Protein AF-A0A7I8ER58-F1 (afdb_monomer)

Mean predicted aligned error: 8.3 Å

Sequence (408 aa):
MISVERETALALHREFYQQGRSNQQAQWLLITHGIECVGKSNVLRQIREELQTEQVKMIYLDFARASLHDQFTILEQIISELTDSCKEQAIERFEEELKDGRRQMSIMASQLHNITQVINAQDQARVTDNSLSILSDKLSQEIQKGLKGLVDNLTTFFKKAVRTLREDGLVILLDNFEWLSERDSDIDYWLMNSLLPDLHEDLTRQSSNKQCLVMMTSRMKPPLDVIKQEQRHTITLLPWNRETVAGYLQQEKIHAATLHELVFAQTEGHAYSVTLFCNVIKEYGYDAQLEIRNTSQLVALFLRAAWQAFVQEQILARLHWPFDELLRYGVVTEYFTQHKWATIFPELLPGMQARDLFECFVRYPSVQFNLQQNAYTIAPLLRQIILNHLSNEESDQFKKYHEREEAY

Radius of gyration: 25.56 Å; Cα contacts (8 Å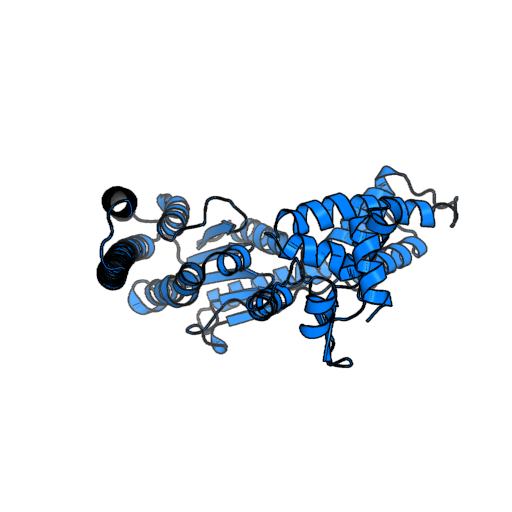, |Δi|>4): 490; chains: 1; bounding box: 60×66×68 Å

Foldseek 3Di:
DLCDLLVVLLVVVVVLVVVLVVPDALAFEEEEAEFFPLCLVVSLVVCCVVCVPALEQEAEDALVDPQPADLLSVLVSRLVSCCVFFDVVLSVVLVVLSVVLVVVLVVLVVVVVVVVVVVVVCVVPDDDVVVVVVVNVVSVVVSVVVNVVSSVVSLVSSLSRVLRGPGQEYEYEAEALVSNVLRDPVNLCCVQVPNQVVSQCSCCPNRHVGGYHYYYYYHFDGDHPNPDPSHYDYHYSYQADLVSLQVVLVVLVNNDSVVSVLQCVLCVSRPVLSVLLSVLCVVVDDDPVDPDPCSVVSSLSSLVSCCPPPVVPRPLVSDDPPLSVCLLQVLLDQWDDLVLCCQLCCVRQPDPNSVVSVVSNCRRSQKDQDPVVRTIGGNVSSSVSSCSVCVVVVDPSNVSSNVRNVVD

Solvent-accessible surface area (backbone atoms only — not comparable to full-atom values): 22252 Å² total; per-residue (Å²): 83,64,44,51,72,53,47,50,52,50,45,51,53,50,46,52,51,50,46,47,70,68,72,80,60,71,41,38,38,38,40,38,31,33,57,78,71,59,48,59,66,58,53,56,51,48,50,56,64,68,55,67,81,52,69,44,48,72,44,82,47,54,34,80,43,99,66,58,81,48,74,65,50,45,53,49,54,57,46,67,69,35,54,95,43,32,43,62,78,38,48,53,54,32,53,52,47,51,52,50,44,53,51,52,49,52,51,52,52,49,52,50,51,54,49,54,49,52,50,66,64,42,70,83,48,96,66,72,62,78,62,55,52,58,50,52,52,51,52,51,51,52,48,52,53,49,53,48,51,46,49,54,50,46,51,51,37,46,52,58,20,59,71,43,43,74,49,58,26,40,37,42,35,35,32,49,43,42,52,36,60,76,71,39,70,65,58,41,44,42,43,47,59,41,53,52,56,51,52,32,44,42,31,39,74,74,73,65,71,21,47,49,38,37,43,33,27,24,62,54,87,75,81,55,89,70,55,52,74,74,30,44,48,79,46,78,53,70,60,40,50,70,66,43,47,37,36,32,37,45,74,73,70,49,77,56,65,72,54,37,54,49,47,36,73,72,27,70,23,32,52,48,50,44,50,50,40,52,47,48,46,64,73,74,57,77,62,93,86,62,72,71,79,52,51,65,53,52,49,53,52,28,40,53,49,42,34,47,69,43,45,41,66,69,42,40,72,70,42,59,87,53,52,29,57,47,61,64,54,48,56,70,46,77,61,44,48,70,69,58,46,34,69,50,34,43,89,67,25,45,78,88,52,26,58,61,55,43,66,53,52,64,63,39,67,60,35,44,78,39,79,92,73,77,29,34,29,59,40,66,64,58,34,52,32,48,49,60,48,51,73,72,65,69,44,66,69,55,53,56,42,43,58,42,58,78,72,107

Structure (mmCIF, N/CA/C/O backbone):
data_AF-A0A7I8ER58-F1
#
_entry.id   AF-A0A7I8ER58-F1
#
loop_
_atom_site.group_PDB
_atom_site.id
_atom_site.type_symbol
_atom_site.label_atom_id
_atom_site.label_alt_id
_atom_site.label_comp_id
_atom_site.label_asym_id
_atom_site.label_entity_id
_atom_site.label_seq_id
_atom_site.pdbx_PDB_ins_code
_atom_site.Cartn_x
_atom_site.Cartn_y
_atom_site.Cartn_z
_atom_site.occupancy
_atom_site.B_iso_or_equiv
_atom_site.auth_seq_id
_atom_site.auth_comp_id
_atom_site.auth_asym_id
_atom_site.auth_atom_id
_atom_site.pdbx_PDB_model_num
ATOM 1 N N . MET A 1 1 ? -6.849 -20.094 -13.846 1.00 44.59 1 MET A N 1
ATOM 2 C CA . MET A 1 1 ? -5.376 -20.161 -13.808 1.00 44.59 1 MET A CA 1
ATOM 3 C C . MET A 1 1 ? -4.661 -18.823 -13.585 1.00 44.59 1 MET A C 1
ATOM 5 O O . MET A 1 1 ? -3.745 -18.848 -12.781 1.00 44.59 1 MET A O 1
ATOM 9 N N . ILE A 1 2 ? -5.157 -17.658 -14.057 1.00 43.53 2 ILE A N 1
ATOM 10 C CA . ILE A 1 2 ? -4.997 -16.356 -13.321 1.00 43.53 2 ILE A CA 1
ATOM 11 C C . ILE A 1 2 ? -5.317 -16.553 -11.830 1.00 43.53 2 ILE A C 1
ATOM 13 O O . ILE A 1 2 ? -4.796 -15.918 -10.918 1.00 43.53 2 ILE A O 1
ATOM 17 N N . SER A 1 3 ? -6.251 -17.472 -11.640 1.00 53.12 3 SER A N 1
ATOM 18 C CA . SER A 1 3 ? -6.712 -18.010 -10.396 1.00 53.12 3 SER A CA 1
ATOM 19 C C . SER A 1 3 ? -5.623 -18.641 -9.514 1.00 53.12 3 SER A C 1
ATOM 21 O O . SER A 1 3 ? -5.729 -18.380 -8.347 1.00 53.12 3 SER A O 1
ATOM 23 N N . VAL A 1 4 ? -4.559 -19.347 -9.937 1.00 53.78 4 VAL A N 1
ATOM 24 C CA . VAL A 1 4 ? -3.819 -20.217 -8.973 1.00 53.78 4 VAL A CA 1
ATOM 25 C C . VAL A 1 4 ? -3.153 -19.456 -7.818 1.00 53.78 4 VAL A C 1
ATOM 27 O O . VAL A 1 4 ? -3.537 -19.668 -6.677 1.00 53.78 4 VAL A O 1
ATOM 30 N N . GLU A 1 5 ? -2.220 -18.531 -8.066 1.00 61.84 5 GLU A N 1
ATOM 31 C CA . GLU A 1 5 ? -1.568 -17.772 -6.975 1.00 61.84 5 GLU A CA 1
ATOM 32 C C . GLU A 1 5 ? -2.557 -16.838 -6.246 1.00 61.84 5 GLU A C 1
ATOM 34 O O . GLU A 1 5 ? -2.448 -16.593 -5.044 1.00 61.84 5 GLU A O 1
ATOM 39 N N . ARG A 1 6 ? -3.586 -16.372 -6.962 1.00 68.69 6 ARG A N 1
ATOM 40 C CA . ARG A 1 6 ? -4.673 -15.529 -6.441 1.00 68.69 6 ARG A CA 1
ATOM 41 C C . ARG A 1 6 ? -5.631 -16.310 -5.536 1.00 68.69 6 ARG A C 1
ATOM 43 O O . ARG A 1 6 ? -6.054 -15.799 -4.511 1.00 68.69 6 ARG A O 1
ATOM 50 N N . GLU A 1 7 ? -5.941 -17.547 -5.895 1.00 73.19 7 GLU A N 1
ATOM 51 C CA . GLU A 1 7 ? -6.702 -18.549 -5.153 1.00 73.19 7 GLU A CA 1
ATOM 52 C C . GLU A 1 7 ? -5.866 -19.077 -4.002 1.00 73.19 7 GLU A C 1
ATOM 54 O O . GLU A 1 7 ? -6.443 -19.348 -2.966 1.00 73.19 7 GLU A O 1
ATOM 59 N N . THR A 1 8 ? -4.538 -19.180 -4.127 1.00 76.25 8 THR A N 1
ATOM 60 C CA . THR A 1 8 ? -3.651 -19.470 -2.995 1.00 76.25 8 THR A CA 1
ATOM 61 C C . THR A 1 8 ? -3.713 -18.336 -1.978 1.00 76.25 8 THR A C 1
ATOM 63 O O . THR A 1 8 ? -3.964 -18.605 -0.810 1.00 76.25 8 THR A O 1
ATOM 66 N N . ALA A 1 9 ? -3.586 -17.073 -2.399 1.00 78.88 9 ALA A N 1
ATOM 67 C CA . ALA A 1 9 ? -3.762 -15.933 -1.501 1.00 78.88 9 ALA A CA 1
ATOM 68 C C . ALA A 1 9 ? -5.169 -15.926 -0.870 1.00 78.88 9 ALA A C 1
A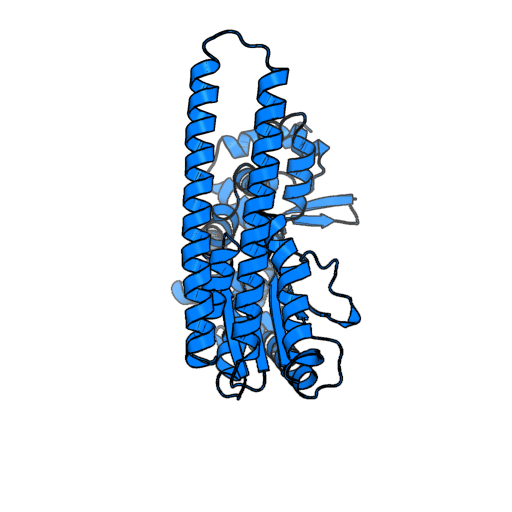TOM 70 O O . ALA A 1 9 ? -5.289 -15.918 0.351 1.00 78.88 9 ALA A O 1
ATOM 71 N N . LEU A 1 10 ? -6.236 -16.015 -1.674 1.00 82.62 10 LEU A N 1
ATOM 72 C CA . LEU A 1 10 ? -7.616 -16.092 -1.177 1.00 82.62 10 LEU A CA 1
ATOM 73 C C . LEU A 1 10 ? -7.840 -17.298 -0.252 1.00 82.62 10 LEU A C 1
ATOM 75 O O . LEU A 1 10 ? -8.518 -17.159 0.758 1.00 82.62 10 LEU A O 1
ATOM 79 N N . ALA A 1 11 ? -7.263 -18.464 -0.545 1.00 84.69 11 ALA A N 1
ATOM 80 C CA . ALA A 1 11 ? -7.357 -19.654 0.296 1.00 84.69 11 ALA A CA 1
ATOM 81 C C . ALA A 1 11 ? -6.633 -19.457 1.627 1.00 84.69 11 ALA A C 1
ATOM 83 O O . ALA A 1 11 ? -7.214 -19.793 2.648 1.00 84.69 11 ALA A O 1
ATOM 84 N N . LEU A 1 12 ? -5.444 -18.847 1.641 1.00 84.62 12 LEU A N 1
ATOM 85 C CA . LEU A 1 12 ? -4.728 -18.493 2.871 1.00 84.62 12 LEU A CA 1
ATOM 86 C C . LEU A 1 12 ? -5.493 -17.442 3.694 1.00 84.62 12 LEU A C 1
ATOM 88 O O . LEU A 1 12 ? -5.561 -17.545 4.914 1.00 84.62 12 LEU A O 1
ATOM 92 N N . HIS A 1 13 ? -6.138 -16.465 3.048 1.00 85.38 13 HIS A N 1
ATOM 93 C CA . HIS A 1 13 ? -7.026 -15.512 3.723 1.00 85.38 13 HIS A CA 1
ATOM 94 C C . HIS A 1 13 ? -8.288 -16.183 4.295 1.00 85.38 13 HIS A C 1
ATOM 96 O O . HIS A 1 13 ? -8.679 -15.881 5.423 1.00 85.38 13 HIS A O 1
ATOM 102 N N . ARG A 1 14 ? -8.915 -17.108 3.553 1.00 85.50 14 ARG A N 1
ATOM 103 C CA . ARG A 1 14 ? -10.053 -17.918 4.027 1.00 85.50 14 ARG A CA 1
ATOM 104 C C . ARG A 1 14 ? -9.635 -18.850 5.164 1.00 85.50 14 ARG A C 1
ATOM 106 O O . ARG A 1 14 ? -10.374 -18.969 6.132 1.00 85.50 14 ARG A O 1
ATOM 113 N N . GLU A 1 15 ? -8.464 -19.474 5.071 1.00 86.12 15 GLU A N 1
ATOM 114 C CA . GLU A 1 15 ? -7.884 -20.331 6.106 1.00 86.12 15 GLU A CA 1
ATOM 115 C C . GLU A 1 15 ? -7.626 -19.525 7.380 1.00 86.12 15 GLU A C 1
ATOM 117 O O . GLU A 1 15 ? -8.132 -19.897 8.433 1.00 86.12 15 GLU A O 1
ATOM 122 N N . PHE A 1 16 ? -6.944 -18.380 7.284 1.00 87.75 16 PHE A N 1
ATOM 123 C CA . PHE A 1 16 ? -6.738 -17.459 8.404 1.00 87.75 16 PHE A CA 1
ATOM 124 C C . PHE A 1 16 ? -8.068 -17.026 9.042 1.00 87.75 16 PHE A C 1
ATOM 126 O O . PHE A 1 16 ? -8.215 -17.055 10.264 1.00 87.75 16 PHE A O 1
ATOM 133 N N . TYR A 1 17 ? -9.064 -16.672 8.225 1.00 85.75 17 TYR A N 1
ATOM 134 C CA . TYR A 1 17 ? -10.393 -16.297 8.704 1.00 85.75 17 TYR A CA 1
ATOM 135 C C . TYR A 1 17 ? -11.104 -17.459 9.423 1.00 85.75 17 TYR A C 1
ATOM 137 O O . TYR A 1 17 ? -11.629 -17.277 10.519 1.00 85.75 17 TYR A O 1
ATOM 145 N N . GLN A 1 18 ? -11.065 -18.674 8.867 1.00 85.19 18 GLN A N 1
ATOM 146 C CA . GLN A 1 18 ? -11.632 -19.880 9.482 1.00 85.19 18 GLN A CA 1
ATOM 147 C C . GLN A 1 18 ? -10.897 -20.279 10.773 1.00 85.19 18 GLN A C 1
ATOM 149 O O . GLN A 1 18 ? -11.540 -20.643 11.760 1.00 85.19 18 GLN A O 1
ATOM 154 N N . GLN A 1 19 ? -9.566 -20.164 10.802 1.00 82.81 19 GLN A N 1
ATOM 155 C CA . GLN A 1 19 ? -8.737 -20.403 11.985 1.00 82.81 19 GLN A CA 1
ATOM 156 C C . GLN A 1 19 ? -9.088 -19.409 13.096 1.00 82.81 19 GLN A C 1
ATOM 158 O O . GLN A 1 19 ? -9.439 -19.840 14.199 1.00 82.81 19 GLN A O 1
ATOM 163 N N . GLY A 1 20 ? -9.123 -18.108 12.788 1.00 80.38 20 GLY A N 1
ATOM 164 C CA . GLY A 1 20 ? -9.616 -17.069 13.696 1.00 80.38 20 GLY A CA 1
ATOM 165 C C . GLY A 1 20 ? -11.040 -17.348 14.192 1.00 80.38 20 GLY A C 1
ATOM 166 O O . GLY A 1 20 ? -11.318 -17.215 15.386 1.00 80.38 20 GLY A O 1
ATOM 167 N N . ARG A 1 21 ? -11.924 -17.843 13.312 1.00 76.56 21 ARG A N 1
ATOM 168 C CA . ARG A 1 21 ? -13.311 -18.182 13.660 1.00 76.56 21 ARG A CA 1
ATOM 169 C C . ARG A 1 21 ? -13.443 -19.379 14.609 1.00 76.56 21 ARG A C 1
ATOM 171 O O . ARG A 1 21 ? -14.372 -19.413 15.414 1.00 76.56 21 ARG A O 1
ATOM 178 N N . SER A 1 22 ? -12.514 -20.335 14.554 1.00 71.81 22 SER A N 1
ATOM 179 C CA . SER A 1 22 ? -12.493 -21.533 15.415 1.00 71.81 22 SER A CA 1
ATOM 180 C C . SER A 1 22 ? -11.963 -21.307 16.844 1.00 71.81 22 SER A C 1
ATOM 182 O O . SER A 1 22 ? -12.009 -22.219 17.669 1.00 71.81 22 SER A O 1
ATOM 184 N N . ASN A 1 23 ? -11.532 -20.080 17.161 1.00 61.75 23 ASN A N 1
ATOM 185 C CA . ASN A 1 23 ? -11.306 -19.576 18.521 1.00 61.75 23 ASN A CA 1
ATOM 186 C C . ASN A 1 23 ? -10.235 -20.318 19.362 1.00 61.75 23 ASN A C 1
ATOM 188 O O . ASN A 1 23 ? -10.399 -20.490 20.571 1.00 61.75 23 ASN A O 1
ATOM 192 N N . GLN A 1 24 ? -9.129 -20.757 18.739 1.00 52.97 24 GLN A N 1
ATOM 193 C CA . GLN A 1 24 ? -7.975 -21.352 19.450 1.00 52.97 24 GLN A CA 1
ATOM 194 C C . GLN A 1 24 ? -6.577 -20.859 19.025 1.00 52.97 24 GLN A C 1
ATOM 196 O O . GLN A 1 24 ? -5.591 -21.275 19.634 1.00 52.97 24 GLN A O 1
ATOM 201 N N . GLN A 1 25 ? -6.444 -19.970 18.035 1.00 55.50 25 GLN A N 1
ATOM 202 C CA . GLN A 1 25 ? -5.138 -19.408 17.664 1.00 55.50 25 GLN A CA 1
ATOM 203 C C . GLN A 1 25 ? -4.963 -17.964 18.139 1.00 55.50 25 GLN A C 1
ATOM 205 O O . GLN A 1 25 ? -5.902 -17.176 18.159 1.00 55.50 25 GLN A O 1
ATOM 210 N N . ALA A 1 26 ? -3.725 -17.618 18.500 1.00 68.00 26 ALA A N 1
ATOM 211 C CA . ALA A 1 26 ? -3.345 -16.268 18.914 1.00 68.00 26 ALA A CA 1
ATOM 212 C C . ALA A 1 26 ? -3.273 -15.264 17.746 1.00 68.00 26 ALA A C 1
ATOM 214 O O . ALA A 1 26 ? -3.151 -14.064 17.996 1.00 68.00 26 ALA A O 1
ATOM 215 N N . GLN A 1 27 ? -3.326 -15.744 16.496 1.00 86.06 27 GLN A N 1
ATOM 216 C CA . GLN A 1 27 ? -3.216 -14.925 15.292 1.00 86.06 27 GLN A CA 1
ATOM 217 C C . GLN A 1 27 ? -4.516 -14.167 15.005 1.00 86.06 27 GLN A C 1
ATOM 219 O O . GLN A 1 27 ? -5.572 -14.765 14.823 1.00 86.06 27 GLN A O 1
ATOM 224 N N . TRP A 1 28 ? -4.413 -12.840 14.941 1.00 91.94 28 TRP A N 1
ATOM 225 C CA . TRP A 1 28 ? -5.530 -11.934 14.650 1.00 91.94 28 TRP A CA 1
ATOM 226 C C . TRP A 1 28 ? -5.188 -10.844 13.631 1.00 91.94 28 TRP A C 1
ATOM 228 O O . TRP A 1 28 ? -6.097 -10.208 13.099 1.00 91.94 28 TRP A O 1
ATOM 238 N N . LEU A 1 29 ? -3.902 -10.660 13.315 1.00 93.69 29 LEU A N 1
ATOM 239 C CA . LEU A 1 29 ? -3.429 -9.777 12.254 1.00 93.69 29 LEU A CA 1
ATOM 240 C C . LEU A 1 29 ? -2.917 -10.597 11.061 1.00 93.69 29 LEU A C 1
ATOM 242 O O . LEU A 1 29 ? -1.994 -11.393 11.207 1.00 93.69 29 LEU A O 1
ATOM 246 N N . LEU A 1 30 ? -3.451 -10.360 9.868 1.00 93.50 30 LEU A N 1
ATOM 247 C CA . LEU A 1 30 ? -2.944 -10.913 8.615 1.00 93.50 30 LEU A CA 1
ATOM 248 C C . LEU A 1 30 ? -2.331 -9.803 7.762 1.00 93.50 30 LEU A C 1
ATOM 250 O O . LEU A 1 30 ? -2.995 -8.821 7.445 1.00 93.50 30 LEU A O 1
ATOM 254 N N . ILE A 1 31 ? -1.071 -9.974 7.370 1.00 92.81 31 ILE A N 1
ATOM 255 C CA . ILE A 1 31 ? -0.301 -8.992 6.602 1.00 92.81 31 ILE A CA 1
ATOM 256 C C . ILE A 1 31 ? 0.001 -9.556 5.221 1.00 92.81 31 ILE A C 1
ATOM 258 O O . ILE A 1 31 ? 0.785 -10.492 5.089 1.00 92.81 31 ILE A O 1
ATOM 262 N N . THR A 1 32 ? -0.577 -8.958 4.187 1.00 90.75 32 THR A N 1
ATOM 263 C CA . THR A 1 32 ? -0.285 -9.294 2.792 1.00 90.75 32 THR A CA 1
ATOM 264 C C . THR A 1 32 ? 0.666 -8.261 2.214 1.00 90.75 32 THR A C 1
ATOM 266 O O . THR A 1 32 ? 0.300 -7.098 2.039 1.00 90.75 32 THR A O 1
ATOM 269 N N . HIS A 1 33 ? 1.892 -8.671 1.909 1.00 87.56 33 HIS A N 1
ATOM 270 C CA . HIS A 1 33 ? 2.903 -7.788 1.337 1.00 87.56 33 HIS A CA 1
ATOM 271 C C . HIS A 1 33 ? 3.451 -8.309 0.016 1.00 87.56 33 HIS A C 1
ATOM 273 O O . HIS A 1 33 ? 3.152 -9.414 -0.416 1.00 87.56 33 HIS A O 1
ATOM 279 N N . GLY A 1 34 ? 4.214 -7.467 -0.667 1.00 81.38 34 GLY A N 1
ATOM 280 C CA . GLY A 1 34 ? 4.745 -7.735 -1.997 1.00 81.38 34 GLY A CA 1
ATOM 281 C C . GLY A 1 34 ? 4.987 -6.428 -2.737 1.00 81.38 34 GLY A C 1
ATOM 282 O O . GLY A 1 34 ? 4.572 -5.363 -2.266 1.00 81.38 34 GLY A O 1
ATOM 283 N N . ILE A 1 35 ? 5.622 -6.519 -3.901 1.00 78.31 35 ILE A N 1
ATOM 284 C CA . ILE A 1 35 ? 6.000 -5.365 -4.726 1.00 78.31 35 ILE A CA 1
ATOM 285 C C . ILE A 1 35 ? 4.791 -4.521 -5.169 1.00 78.31 35 ILE A C 1
ATOM 287 O O . ILE A 1 35 ? 3.623 -4.870 -4.948 1.00 78.31 35 ILE A O 1
ATOM 291 N N . GLU A 1 36 ? 5.068 -3.359 -5.754 1.00 76.00 36 GLU A N 1
ATOM 292 C CA . GLU A 1 36 ? 4.052 -2.463 -6.315 1.00 76.00 36 GLU A CA 1
ATOM 293 C C . GLU A 1 36 ? 3.130 -3.191 -7.295 1.00 76.00 36 GLU A C 1
ATOM 295 O O . GLU A 1 36 ? 3.510 -4.201 -7.867 1.00 76.00 36 GLU A O 1
ATOM 300 N N . CYS A 1 37 ? 1.873 -2.748 -7.387 1.00 76.38 37 CYS A N 1
ATOM 301 C CA . CYS A 1 37 ? 0.857 -3.226 -8.336 1.00 76.38 37 CYS A CA 1
ATOM 302 C C . CYS A 1 37 ? 0.637 -4.759 -8.483 1.00 76.38 37 CYS A C 1
ATOM 304 O O . CYS A 1 37 ? -0.152 -5.176 -9.327 1.00 76.38 37 CYS A O 1
ATOM 306 N N . VAL A 1 38 ? 1.191 -5.612 -7.610 1.00 79.19 38 VAL A N 1
ATOM 307 C CA . VAL A 1 38 ? 1.066 -7.092 -7.645 1.00 79.19 38 VAL A CA 1
ATOM 308 C C . VAL A 1 38 ? -0.339 -7.634 -7.283 1.00 79.19 38 VAL A C 1
ATOM 310 O O . VAL A 1 38 ? -0.527 -8.817 -7.032 1.00 79.19 38 VAL A O 1
ATOM 313 N N . GLY A 1 39 ? -1.363 -6.775 -7.241 1.00 77.94 39 GLY A N 1
ATOM 314 C CA . GLY A 1 39 ? -2.762 -7.178 -7.041 1.00 77.94 39 GLY A CA 1
ATOM 315 C C . GLY A 1 39 ? -3.257 -7.251 -5.590 1.00 77.94 39 GLY A C 1
ATOM 316 O O . GLY A 1 39 ? -4.405 -7.636 -5.385 1.00 77.94 39 GLY A O 1
ATOM 317 N N . LYS A 1 40 ? -2.455 -6.829 -4.601 1.00 86.38 40 LYS A N 1
ATOM 318 C CA . LYS A 1 40 ? -2.805 -6.783 -3.161 1.00 86.38 40 LYS A CA 1
ATOM 319 C C . LYS A 1 40 ? -4.241 -6.297 -2.877 1.00 86.38 40 LYS A C 1
ATOM 321 O O . LYS A 1 40 ? -5.042 -7.040 -2.318 1.00 86.38 40 LYS A O 1
ATOM 326 N N . SER A 1 41 ? -4.597 -5.099 -3.336 1.00 85.44 41 SER A N 1
ATOM 327 C CA . SER A 1 41 ? -5.924 -4.494 -3.127 1.00 85.44 41 SER A CA 1
ATOM 328 C C . SER A 1 41 ? -7.076 -5.272 -3.780 1.00 85.44 41 SER A C 1
ATOM 330 O O . SER A 1 41 ? -8.212 -5.252 -3.309 1.00 85.44 41 SER A O 1
ATOM 332 N N . ASN A 1 42 ? -6.804 -6.016 -4.861 1.00 83.75 42 ASN A N 1
ATOM 333 C CA . ASN A 1 42 ? -7.808 -6.886 -5.477 1.00 83.75 42 ASN A CA 1
ATOM 334 C C . ASN A 1 42 ? -8.104 -8.114 -4.603 1.00 83.75 42 ASN A C 1
ATOM 336 O O . ASN A 1 42 ? -9.244 -8.568 -4.592 1.00 83.75 42 ASN A O 1
ATOM 340 N N . VAL A 1 43 ? -7.115 -8.624 -3.856 1.00 84.31 43 VAL A N 1
ATOM 341 C CA . VAL A 1 43 ? -7.313 -9.723 -2.897 1.00 84.31 43 VAL A CA 1
ATOM 342 C C . VAL A 1 43 ? -8.225 -9.263 -1.754 1.00 84.31 43 VAL A C 1
ATOM 344 O O . VAL A 1 43 ? -9.254 -9.896 -1.526 1.00 84.31 43 VAL A O 1
ATOM 347 N N . LEU A 1 44 ? -7.939 -8.117 -1.116 1.00 87.94 44 LEU A N 1
ATOM 348 C CA . LEU A 1 44 ? -8.809 -7.562 -0.061 1.00 87.94 44 LEU A CA 1
ATOM 349 C C . LEU A 1 44 ? -10.235 -7.281 -0.549 1.00 87.94 44 LEU A C 1
ATOM 351 O O . LEU A 1 44 ? -11.193 -7.606 0.153 1.00 87.94 44 LEU A O 1
ATOM 355 N N . ARG A 1 45 ? -10.397 -6.722 -1.757 1.00 88.19 45 ARG A N 1
ATOM 356 C CA . ARG A 1 45 ? -11.727 -6.459 -2.326 1.00 88.19 45 ARG A CA 1
ATOM 357 C C . ARG A 1 45 ? -12.545 -7.740 -2.492 1.00 88.19 45 ARG A C 1
ATOM 359 O O . ARG A 1 45 ? -13.703 -7.764 -2.095 1.00 88.19 45 ARG A O 1
ATOM 366 N N . GLN A 1 46 ? -11.941 -8.809 -3.009 1.00 85.94 46 GLN A N 1
ATOM 367 C CA . GLN A 1 46 ? -12.640 -10.087 -3.172 1.00 85.94 46 GLN A CA 1
ATOM 368 C C . GLN A 1 46 ? -12.991 -10.747 -1.840 1.00 85.94 46 GLN A C 1
ATOM 370 O O . GLN A 1 46 ? -14.073 -11.303 -1.710 1.00 85.94 46 GLN A O 1
ATOM 375 N N . ILE A 1 47 ? -12.130 -10.645 -0.828 1.00 85.12 47 ILE A N 1
ATOM 376 C CA . ILE A 1 47 ? -12.444 -11.141 0.522 1.00 85.12 47 ILE A CA 1
ATOM 377 C C . ILE A 1 47 ? -13.650 -10.395 1.095 1.00 85.12 47 ILE A C 1
ATOM 379 O O . ILE A 1 47 ? -14.551 -11.020 1.651 1.00 85.12 47 ILE A O 1
ATOM 383 N N . ARG A 1 48 ? -13.705 -9.070 0.900 1.00 88.88 48 ARG A N 1
ATOM 384 C CA . ARG A 1 48 ? -14.863 -8.248 1.269 1.00 88.88 48 ARG A CA 1
ATOM 385 C C . ARG A 1 48 ? -16.132 -8.684 0.532 1.00 88.88 48 ARG A C 1
ATOM 387 O O . ARG A 1 48 ? -17.202 -8.633 1.124 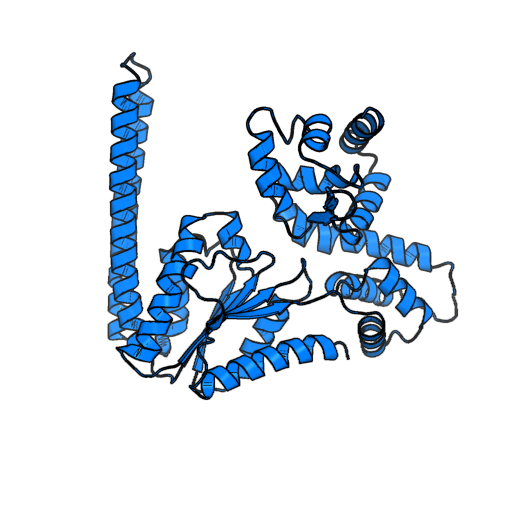1.00 88.88 48 ARG A O 1
ATOM 394 N N . GLU A 1 49 ? -16.039 -9.056 -0.744 1.00 87.75 49 GLU A N 1
ATOM 395 C CA . GLU A 1 49 ? -17.167 -9.533 -1.563 1.00 87.75 49 GLU A CA 1
ATOM 396 C C . GLU A 1 49 ? -17.643 -10.936 -1.141 1.00 87.75 49 GLU A C 1
ATOM 398 O O . GLU A 1 49 ? -18.844 -11.160 -1.023 1.00 87.75 49 GLU A O 1
ATOM 403 N N . GLU A 1 50 ? -16.727 -11.868 -0.863 1.00 83.25 50 GLU A N 1
ATOM 404 C CA . GLU A 1 50 ? -17.047 -13.249 -0.473 1.00 83.25 50 GLU A CA 1
ATOM 405 C C . GLU A 1 50 ? -17.629 -13.341 0.947 1.00 83.25 50 GLU A C 1
ATOM 407 O O . GLU A 1 50 ? -18.658 -13.983 1.167 1.00 83.25 50 GLU A O 1
ATOM 412 N N . LEU A 1 51 ? -16.995 -12.674 1.917 1.00 79.25 51 LEU A N 1
ATOM 413 C CA . LEU A 1 51 ? -17.356 -12.771 3.336 1.00 79.25 51 LEU A CA 1
ATOM 414 C C . LEU A 1 51 ? -18.489 -11.812 3.752 1.00 79.25 51 LEU A C 1
ATOM 416 O O . LEU A 1 51 ? -18.911 -11.811 4.907 1.00 79.25 51 LEU A O 1
ATOM 420 N N . GLN A 1 52 ? -19.043 -11.042 2.809 1.00 74.12 52 GLN A N 1
ATOM 421 C CA . GLN A 1 52 ? -20.191 -10.141 3.007 1.00 74.12 52 GLN A CA 1
ATOM 422 C C . GLN A 1 52 ? -21.502 -10.857 3.394 1.00 74.12 52 GLN A C 1
ATOM 424 O O . GLN A 1 52 ? -22.513 -10.205 3.644 1.00 74.12 52 GLN A O 1
ATOM 429 N N . THR A 1 53 ? -21.502 -12.192 3.416 1.00 63.34 53 THR A N 1
ATOM 430 C CA . THR A 1 53 ? -22.674 -13.046 3.667 1.00 63.34 53 THR A CA 1
ATOM 431 C C . THR A 1 53 ? -22.733 -13.623 5.089 1.00 63.34 53 THR A C 1
ATOM 433 O O . THR A 1 53 ? -23.658 -14.372 5.406 1.00 63.34 53 THR A O 1
ATOM 436 N N . GLU A 1 54 ? -21.773 -13.290 5.958 1.00 65.19 54 GLU A N 1
ATOM 437 C CA . GLU A 1 54 ? -21.640 -13.872 7.300 1.00 65.19 54 GLU A CA 1
ATOM 438 C C . GLU A 1 54 ? -22.134 -12.952 8.438 1.00 65.19 54 GLU A C 1
ATOM 440 O O . GLU A 1 54 ? -22.337 -11.755 8.257 1.00 65.19 54 GLU A O 1
ATOM 445 N N . GLN A 1 55 ? -22.289 -13.500 9.655 1.00 81.56 55 GLN A N 1
ATOM 446 C CA . GLN A 1 55 ? -22.616 -12.758 10.893 1.00 81.56 55 GLN A CA 1
ATOM 447 C C . GLN A 1 55 ? -21.420 -11.939 11.430 1.00 81.56 55 GLN A C 1
ATOM 449 O O . GLN A 1 55 ? -21.162 -11.893 12.634 1.00 81.56 55 GLN A O 1
ATOM 454 N N . VAL A 1 56 ? -20.656 -11.330 10.527 1.00 87.94 56 VAL A N 1
ATOM 455 C CA . VAL A 1 56 ? -19.414 -10.614 10.805 1.00 87.94 56 VAL A CA 1
ATOM 456 C C . VAL A 1 56 ? -19.466 -9.269 10.110 1.00 87.94 56 VAL A C 1
ATOM 458 O O . VAL A 1 56 ? -19.710 -9.176 8.907 1.00 87.94 56 VAL A O 1
ATOM 461 N N . LYS A 1 57 ? -19.206 -8.209 10.870 1.00 92.44 57 LYS A N 1
ATOM 462 C CA . LYS A 1 57 ? -19.164 -6.864 10.320 1.00 92.44 57 LYS A CA 1
ATOM 463 C C . LYS A 1 57 ? -17.804 -6.604 9.683 1.00 92.44 57 LYS A C 1
ATOM 465 O O . LYS A 1 57 ? -16.773 -6.856 10.302 1.00 92.44 57 LYS A O 1
ATOM 470 N N . MET A 1 58 ? -17.802 -6.081 8.460 1.00 92.81 58 MET A N 1
ATOM 471 C CA . MET A 1 58 ? -16.580 -5.720 7.740 1.00 92.81 58 MET A CA 1
ATOM 472 C C . MET A 1 58 ? -16.460 -4.213 7.574 1.00 92.81 58 MET A C 1
ATOM 474 O O . MET A 1 58 ? -17.442 -3.554 7.236 1.00 92.81 58 MET A O 1
ATOM 478 N N . ILE A 1 59 ? -15.248 -3.704 7.781 1.00 94.06 59 ILE A N 1
ATOM 479 C CA . ILE A 1 59 ? -14.868 -2.301 7.588 1.00 94.06 59 ILE A CA 1
ATOM 480 C C . ILE A 1 59 ? -13.716 -2.259 6.590 1.00 94.06 59 ILE A C 1
ATOM 482 O O . ILE A 1 59 ? -12.832 -3.115 6.652 1.00 94.06 59 ILE A O 1
ATOM 486 N N . TYR A 1 60 ? -13.709 -1.289 5.678 1.00 93.94 60 TYR A N 1
ATOM 487 C CA . TYR A 1 60 ? -12.659 -1.162 4.665 1.00 93.94 60 TYR A CA 1
ATOM 488 C C . TYR A 1 60 ? -12.074 0.252 4.629 1.00 93.94 60 TYR A C 1
ATOM 490 O O . TYR A 1 60 ? -12.696 1.190 4.131 1.00 93.94 60 TYR A O 1
ATOM 498 N N . LEU A 1 61 ? -10.838 0.379 5.106 1.00 94.00 61 LEU A N 1
ATOM 499 C CA . LEU A 1 61 ? -10.060 1.612 5.076 1.00 94.00 61 LEU A CA 1
ATOM 500 C C . LEU A 1 61 ? -9.034 1.538 3.946 1.00 94.00 61 LEU A C 1
ATOM 502 O O . LEU A 1 61 ? -8.253 0.595 3.879 1.00 94.00 61 LEU A O 1
ATOM 506 N N . ASP A 1 62 ? -9.024 2.539 3.073 1.00 92.50 62 ASP A N 1
ATOM 507 C CA . ASP A 1 62 ? -8.099 2.648 1.942 1.00 92.50 62 ASP A CA 1
ATOM 508 C C . ASP A 1 62 ? -7.246 3.905 2.111 1.00 92.50 62 ASP A C 1
ATOM 510 O O . ASP A 1 62 ? -7.698 5.019 1.832 1.00 92.50 62 ASP A O 1
ATOM 514 N N . PHE A 1 63 ? -6.019 3.728 2.602 1.00 89.75 63 PHE A N 1
ATOM 515 C CA . PHE A 1 63 ? -5.127 4.836 2.963 1.00 89.75 63 PHE A CA 1
ATOM 516 C C . PHE A 1 63 ? -4.538 5.569 1.749 1.00 89.75 63 PHE A C 1
ATOM 518 O O . PHE A 1 63 ? -3.960 6.643 1.903 1.00 89.75 63 PHE A O 1
ATOM 525 N N . ALA A 1 64 ? -4.762 5.071 0.525 1.00 84.19 64 ALA A N 1
ATOM 526 C CA . ALA A 1 64 ? -4.487 5.842 -0.686 1.00 84.19 64 ALA A CA 1
ATOM 527 C C . ALA A 1 64 ? -5.457 7.032 -0.868 1.00 84.19 64 ALA A C 1
ATOM 529 O O . ALA A 1 64 ? -5.195 7.920 -1.681 1.00 84.19 64 ALA A O 1
ATOM 530 N N . ARG A 1 65 ? -6.574 7.081 -0.124 1.00 83.19 65 ARG A N 1
ATOM 531 C CA . ARG A 1 65 ? -7.545 8.184 -0.176 1.00 83.19 65 ARG A CA 1
ATOM 532 C C . ARG A 1 65 ? -7.060 9.409 0.589 1.00 83.19 65 ARG A C 1
ATOM 534 O O . ARG A 1 65 ? -6.618 9.311 1.730 1.00 83.19 65 ARG A O 1
ATOM 541 N N . ALA A 1 66 ? -7.292 10.581 -0.000 1.00 69.69 66 ALA A N 1
ATOM 542 C CA . ALA A 1 66 ? -6.893 11.886 0.531 1.00 69.69 66 ALA A CA 1
ATOM 543 C C . ALA A 1 66 ? -7.615 12.341 1.829 1.00 69.69 66 ALA A C 1
ATOM 545 O O . ALA A 1 66 ? -7.504 13.502 2.217 1.00 69.69 66 ALA A O 1
ATOM 546 N N . SER A 1 67 ? -8.403 11.470 2.469 1.00 81.06 67 SER A N 1
ATOM 547 C CA . SER A 1 67 ? -9.192 11.774 3.672 1.00 81.06 67 SER A CA 1
ATOM 548 C C . SER A 1 67 ? -8.682 11.089 4.943 1.00 81.06 67 SER A C 1
ATOM 550 O O . SER A 1 67 ? -8.950 11.574 6.035 1.00 81.06 67 SER A O 1
ATOM 552 N N . LEU A 1 68 ? -7.954 9.970 4.845 1.00 83.94 68 LEU A N 1
ATOM 553 C CA . LEU A 1 68 ? -7.501 9.205 6.015 1.00 83.94 68 LEU A CA 1
ATOM 554 C C . LEU A 1 68 ? -6.124 9.695 6.479 1.00 83.94 68 LEU A C 1
ATOM 556 O O . LEU A 1 68 ? -5.115 9.015 6.293 1.00 83.94 68 LEU A O 1
ATOM 560 N N . HIS A 1 69 ? -6.074 10.925 6.996 1.00 80.75 69 HIS A N 1
ATOM 561 C CA . HIS A 1 69 ? -4.825 11.631 7.339 1.00 80.75 69 HIS A CA 1
ATOM 562 C C . HIS A 1 69 ? -4.758 12.114 8.790 1.00 80.75 69 HIS A C 1
ATOM 564 O O . HIS A 1 69 ? -3.786 12.752 9.174 1.00 80.75 69 HIS A O 1
ATOM 570 N N . ASP A 1 70 ? -5.773 11.812 9.597 1.00 87.62 70 ASP A N 1
ATOM 571 C CA . ASP A 1 70 ? -5.806 12.140 11.015 1.00 87.62 70 ASP A CA 1
ATOM 572 C C . ASP A 1 70 ? -6.614 11.094 11.798 1.00 87.62 70 ASP A C 1
ATOM 574 O O . ASP A 1 70 ? -7.443 10.358 11.252 1.00 87.62 70 ASP A O 1
ATOM 578 N N . GLN A 1 71 ? -6.365 11.036 13.104 1.00 91.12 71 GLN A N 1
ATOM 579 C CA . GLN A 1 71 ? -6.951 10.044 14.005 1.00 91.12 71 GLN A CA 1
ATOM 580 C C . GLN A 1 71 ? -8.476 10.207 14.152 1.00 91.12 71 GLN A C 1
ATOM 582 O O . GLN A 1 71 ? -9.180 9.209 14.297 1.00 91.12 71 GLN A O 1
ATOM 587 N N . PHE A 1 72 ? -9.016 11.429 14.056 1.00 91.62 72 PHE A N 1
ATOM 588 C CA . PHE A 1 72 ? -10.460 11.677 14.149 1.00 91.62 72 PHE A CA 1
ATOM 589 C C . PHE A 1 72 ? -11.175 11.158 12.904 1.00 91.62 72 PHE A C 1
ATOM 591 O O . PHE A 1 72 ? -12.196 10.489 13.033 1.00 91.62 72 PHE A O 1
ATOM 598 N N . THR A 1 73 ? -10.642 11.424 11.711 1.00 91.94 73 THR A N 1
ATOM 599 C CA . THR A 1 73 ? -11.252 10.989 10.446 1.00 91.94 73 THR A CA 1
ATOM 600 C C . THR A 1 73 ? -11.144 9.473 10.249 1.00 91.94 73 THR A C 1
ATOM 602 O O . THR A 1 73 ? -12.067 8.861 9.713 1.00 91.94 73 THR A O 1
ATOM 605 N N . ILE A 1 74 ? -10.089 8.828 10.766 1.00 93.56 74 ILE A N 1
ATOM 606 C CA . ILE A 1 74 ? -10.024 7.358 10.850 1.00 93.56 74 ILE A CA 1
ATOM 607 C C . ILE A 1 74 ? -11.143 6.816 11.758 1.00 93.56 74 ILE A C 1
ATOM 609 O O . ILE A 1 74 ? -11.891 5.938 11.333 1.00 93.56 74 ILE A O 1
ATOM 613 N N . LEU A 1 75 ? -11.307 7.343 12.980 1.00 95.19 75 LEU A N 1
ATOM 614 C CA . LEU A 1 75 ? -12.361 6.886 13.901 1.00 95.19 75 LEU A CA 1
ATOM 615 C C . LEU A 1 75 ? -13.777 7.166 13.365 1.00 95.19 75 LEU A C 1
ATOM 617 O O . LEU A 1 75 ? -14.653 6.311 13.494 1.00 95.19 75 LEU A O 1
ATOM 621 N N . GLU A 1 76 ? -13.994 8.324 12.737 1.00 94.44 76 GLU A N 1
ATOM 622 C CA . GLU A 1 76 ? -15.249 8.704 12.073 1.00 94.44 76 GLU A CA 1
ATOM 623 C C . GLU A 1 76 ? -15.598 7.733 10.938 1.00 94.44 76 GLU A C 1
ATOM 625 O O . GLU A 1 76 ? -16.709 7.204 10.919 1.00 94.44 76 GLU A O 1
ATOM 630 N N . GLN A 1 77 ? -14.651 7.422 10.043 1.00 94.56 77 GLN A N 1
ATOM 631 C CA . GLN A 1 77 ? -14.873 6.470 8.951 1.00 94.56 77 GLN A CA 1
ATOM 632 C C . GLN A 1 77 ? -15.251 5.083 9.492 1.00 94.56 77 GLN A C 1
ATOM 634 O O . GLN A 1 77 ? -16.251 4.508 9.059 1.00 94.56 77 GLN A O 1
ATOM 639 N N . ILE A 1 78 ? -14.502 4.572 10.478 1.00 94.75 78 ILE A N 1
ATOM 640 C CA . ILE A 1 78 ? -14.771 3.269 11.105 1.00 94.75 78 ILE A CA 1
ATOM 641 C C . ILE A 1 78 ? -16.172 3.250 11.737 1.00 94.75 78 ILE A C 1
ATOM 643 O O . ILE A 1 78 ? -16.917 2.293 11.532 1.00 94.75 78 ILE A O 1
ATOM 647 N N . ILE A 1 79 ? -16.564 4.295 12.476 1.00 94.75 79 ILE A N 1
ATOM 648 C CA . ILE A 1 79 ? -17.895 4.362 13.098 1.00 94.75 79 ILE A CA 1
ATOM 649 C C . ILE A 1 79 ? -19.010 4.500 12.063 1.00 94.75 79 ILE A C 1
ATOM 651 O O . ILE A 1 79 ? -20.021 3.819 12.207 1.00 94.75 79 ILE A O 1
ATOM 655 N N . SER A 1 80 ? -18.812 5.279 10.998 1.00 94.31 80 SER A N 1
ATOM 656 C CA . SER A 1 80 ? -19.810 5.438 9.931 1.00 94.31 80 SER A CA 1
ATOM 657 C C . SER A 1 80 ? -20.160 4.109 9.248 1.00 94.31 80 SER A C 1
ATOM 659 O O . SER A 1 80 ? -21.316 3.870 8.904 1.00 94.31 80 SER A O 1
ATOM 661 N N . GLU A 1 81 ? -19.192 3.193 9.120 1.00 93.44 81 GLU A N 1
ATOM 662 C CA . GLU A 1 81 ? -19.444 1.838 8.619 1.00 93.44 81 GLU A CA 1
ATOM 663 C C . GLU A 1 81 ? -20.134 0.948 9.672 1.00 93.44 81 GLU A C 1
ATOM 665 O O . GLU A 1 81 ? -20.821 -0.006 9.306 1.00 93.44 81 GLU A O 1
ATOM 670 N N . LEU A 1 82 ? -20.020 1.260 10.969 1.00 93.81 82 LEU A N 1
ATOM 671 C CA . LEU A 1 82 ? -20.598 0.514 12.096 1.00 93.81 82 LEU A CA 1
ATOM 672 C C . LEU A 1 82 ? -21.979 0.993 12.580 1.00 93.81 82 LEU A C 1
ATOM 674 O O . LEU A 1 82 ? -22.574 0.294 13.403 1.00 93.81 82 LEU A O 1
ATOM 678 N N . THR A 1 83 ? -22.508 2.123 12.103 1.00 93.75 83 THR A N 1
ATOM 679 C CA . THR A 1 83 ? -23.759 2.729 12.609 1.00 93.75 83 THR A CA 1
ATOM 680 C C . THR A 1 83 ? -24.928 1.737 12.686 1.00 93.75 83 THR A C 1
ATOM 682 O O . THR A 1 83 ? -25.511 1.549 13.756 1.00 93.75 83 THR A O 1
ATOM 685 N N . ASP A 1 84 ? -25.202 1.000 11.604 1.00 93.06 84 ASP A N 1
ATOM 686 C CA . ASP A 1 84 ? -26.292 0.006 11.542 1.00 93.06 84 ASP A CA 1
ATOM 687 C C . ASP A 1 84 ? -26.036 -1.275 12.358 1.00 93.06 84 ASP A C 1
ATOM 689 O O . ASP A 1 84 ? -26.944 -2.087 12.548 1.00 93.06 84 ASP A O 1
ATOM 693 N N . SER A 1 85 ? -24.807 -1.460 12.838 1.00 93.44 85 SER A N 1
ATOM 694 C CA . SER A 1 85 ? -24.305 -2.668 13.502 1.00 93.44 85 SER A CA 1
ATOM 695 C C . SER A 1 85 ? -24.177 -2.497 15.021 1.00 93.44 85 SER A C 1
ATOM 697 O O . SER A 1 85 ? -24.356 -3.445 15.781 1.00 93.44 85 SER A O 1
ATOM 699 N N . CYS A 1 86 ? -23.936 -1.279 15.501 1.00 94.69 86 CYS A N 1
ATOM 700 C CA . CYS A 1 86 ? -23.844 -0.944 16.925 1.00 94.69 86 CYS A CA 1
ATOM 701 C C . CYS A 1 86 ? -25.205 -0.526 17.518 1.00 94.69 86 CYS A C 1
ATOM 703 O O . CYS A 1 86 ? -26.240 -0.578 16.851 1.00 94.69 86 CYS A O 1
ATOM 705 N N . LYS A 1 87 ? -25.243 -0.138 18.800 1.00 95.81 87 LYS A N 1
ATOM 706 C CA . LYS A 1 87 ? -26.423 0.503 19.409 1.00 95.81 87 LYS A CA 1
ATOM 707 C C . LYS A 1 87 ? -26.418 2.002 19.119 1.00 95.81 87 LYS A C 1
ATOM 709 O O . LYS A 1 87 ? -25.451 2.672 19.466 1.00 95.81 87 LYS A O 1
ATOM 714 N N . GLU A 1 88 ? -27.534 2.511 18.603 1.00 96.06 88 GLU A N 1
ATOM 715 C CA . GLU A 1 88 ? -27.788 3.926 18.277 1.00 96.06 88 GLU A CA 1
ATOM 716 C C . GLU A 1 88 ? -27.285 4.889 19.368 1.00 96.06 88 GLU A C 1
ATOM 718 O O . GLU A 1 88 ? -26.349 5.640 19.123 1.00 96.06 88 GLU A O 1
ATOM 723 N N . GLN A 1 89 ? -27.742 4.740 20.619 1.00 96.69 89 GLN A N 1
ATOM 724 C CA . GLN A 1 89 ? -27.300 5.568 21.759 1.00 96.69 89 GLN A CA 1
ATOM 725 C C . GLN A 1 89 ? -25.773 5.598 21.993 1.00 96.69 89 GLN A C 1
ATOM 727 O O . GLN A 1 89 ? -25.242 6.542 22.581 1.00 96.69 89 GLN A O 1
ATOM 732 N N . ALA A 1 90 ? -25.047 4.545 21.613 1.00 94.88 90 ALA A N 1
ATOM 733 C CA . ALA A 1 90 ? -23.594 4.509 21.758 1.00 94.88 90 ALA A CA 1
ATOM 734 C C . ALA A 1 90 ? -22.877 5.202 20.586 1.00 94.88 90 ALA A C 1
ATOM 736 O O . ALA A 1 90 ? -21.791 5.740 20.791 1.00 94.88 90 ALA A O 1
ATOM 737 N N . ILE A 1 91 ? -23.499 5.217 19.402 1.00 96.31 91 ILE A N 1
ATOM 738 C CA . ILE A 1 91 ? -23.052 5.963 18.221 1.00 96.31 91 ILE A CA 1
ATOM 739 C C . ILE A 1 91 ? -23.322 7.459 18.415 1.00 96.31 91 ILE A C 1
ATOM 741 O O . ILE A 1 91 ? -22.380 8.236 18.329 1.00 96.31 91 ILE A O 1
ATOM 745 N N . GLU A 1 92 ? -24.539 7.851 18.816 1.00 96.06 92 GLU A N 1
ATOM 746 C CA . GLU A 1 92 ? -24.904 9.249 19.121 1.00 96.06 92 GLU A CA 1
ATOM 747 C C . GLU A 1 92 ? -23.894 9.903 20.078 1.00 96.06 92 GLU A C 1
ATOM 749 O O . GLU A 1 92 ? -23.353 10.970 19.800 1.00 96.06 92 GLU A O 1
ATOM 754 N N . ARG A 1 93 ? -23.555 9.218 21.180 1.00 95.94 93 ARG A N 1
ATOM 755 C CA . ARG A 1 93 ? -22.559 9.698 22.154 1.00 95.94 93 ARG A CA 1
ATOM 756 C C . ARG A 1 93 ? -21.150 9.823 21.581 1.00 95.94 93 ARG A C 1
ATOM 758 O O . ARG A 1 93 ? -20.400 10.689 22.015 1.00 95.94 93 ARG A O 1
ATOM 765 N N . PHE A 1 94 ? -20.760 8.946 20.657 1.00 96.44 94 PHE A N 1
ATOM 766 C CA . PHE A 1 94 ? -19.478 9.085 19.968 1.00 96.44 94 PHE A CA 1
ATOM 767 C C . PHE A 1 94 ? -19.500 10.288 19.017 1.00 96.44 94 PHE A C 1
ATOM 769 O O . PHE A 1 94 ? -18.531 11.036 18.982 1.00 96.44 94 PHE A O 1
ATOM 776 N N . GLU A 1 95 ? -20.594 10.511 18.286 1.00 95.88 95 GLU A N 1
ATOM 777 C CA . GLU A 1 95 ? -20.744 11.648 17.371 1.00 95.88 95 GLU A CA 1
ATOM 778 C C . GLU A 1 95 ? -20.777 12.996 18.113 1.00 95.88 95 GLU A C 1
ATOM 780 O O . GLU A 1 95 ? -20.180 13.972 17.650 1.00 95.88 95 GLU A O 1
ATOM 785 N N . GLU A 1 96 ? -21.406 13.056 19.292 1.00 95.62 96 GLU A N 1
ATOM 786 C CA . GLU A 1 96 ? -21.361 14.216 20.194 1.00 95.62 96 GLU A CA 1
ATOM 787 C C . GLU A 1 96 ? -19.920 14.552 20.619 1.00 95.62 96 GLU A C 1
ATOM 789 O O . GLU A 1 96 ? -19.481 15.696 20.470 1.00 95.62 96 GLU A O 1
ATOM 794 N N . GLU A 1 97 ? -19.163 13.555 21.082 1.00 95.62 97 GLU A N 1
ATOM 795 C CA . GLU A 1 97 ? -17.766 13.703 21.519 1.00 95.62 97 GLU A CA 1
ATOM 796 C C . GLU A 1 97 ? -16.811 13.986 20.343 1.00 95.62 97 GLU A C 1
ATOM 798 O O . GLU A 1 97 ? -15.890 14.791 20.470 1.00 95.62 97 GLU A O 1
ATOM 803 N N . LEU A 1 98 ? -17.057 13.408 19.161 1.00 94.12 98 LEU A N 1
ATOM 804 C CA . LEU A 1 98 ? -16.334 13.716 17.921 1.00 94.12 98 LEU A CA 1
ATOM 805 C C . LEU A 1 98 ? -16.521 15.189 17.534 1.00 94.12 98 LEU A C 1
ATOM 807 O O . LEU A 1 98 ? -15.562 15.880 17.174 1.00 94.12 98 LEU A O 1
ATOM 811 N N . LYS A 1 99 ? -17.760 15.682 17.620 1.00 94.44 99 LYS A N 1
ATOM 812 C CA . LYS A 1 99 ? -18.127 17.063 17.298 1.00 94.44 99 LYS A CA 1
ATOM 813 C C . LYS A 1 99 ? -17.540 18.058 18.295 1.00 94.44 99 LYS A C 1
ATOM 815 O O . LYS A 1 99 ? -17.033 19.098 17.867 1.00 94.44 99 LYS A O 1
ATOM 820 N N . ASP A 1 100 ? -17.577 17.757 19.593 1.00 93.44 100 ASP A N 1
ATOM 821 C CA . ASP A 1 100 ? -16.945 18.617 20.594 1.00 93.44 100 ASP A CA 1
ATOM 822 C C . ASP A 1 100 ? -15.415 18.569 20.494 1.00 93.44 100 ASP A C 1
ATOM 824 O O . ASP A 1 100 ? -14.777 19.617 20.450 1.00 93.44 100 ASP A O 1
ATOM 828 N N . GLY A 1 101 ? -14.818 17.391 20.294 1.00 91.50 101 GLY A N 1
ATOM 829 C CA . GLY A 1 101 ? -13.386 17.242 20.036 1.00 91.50 101 GLY A CA 1
ATOM 830 C C . GLY A 1 101 ? -12.915 18.062 18.828 1.00 91.50 101 GLY A C 1
ATOM 831 O O . GLY A 1 101 ? -11.959 18.830 18.942 1.00 91.50 101 GLY A O 1
ATOM 832 N N . ARG A 1 102 ? -13.632 18.013 17.694 1.00 90.44 102 ARG A N 1
ATOM 833 C CA . ARG A 1 102 ? -13.352 18.869 16.521 1.00 90.44 102 ARG A CA 1
ATOM 834 C C . ARG A 1 102 ? -13.506 20.363 16.821 1.00 90.44 102 ARG A C 1
ATOM 836 O O . ARG A 1 102 ? -12.706 21.169 16.341 1.00 90.44 102 ARG A O 1
ATOM 843 N N . ARG A 1 103 ? -14.480 20.754 17.650 1.00 91.50 103 ARG A N 1
ATOM 844 C CA . ARG A 1 103 ? -14.631 22.141 18.119 1.00 91.50 103 ARG A CA 1
ATOM 845 C C . ARG A 1 103 ? -13.451 22.574 18.995 1.00 91.50 103 ARG A C 1
ATOM 847 O O . ARG A 1 103 ? -12.926 23.666 18.788 1.00 91.50 103 ARG A O 1
ATOM 854 N N . GLN A 1 104 ? -13.014 21.735 19.932 1.00 88.56 104 GLN A N 1
ATOM 855 C CA . GLN A 1 104 ? -11.859 22.005 20.791 1.00 88.56 104 GLN A CA 1
ATOM 856 C C . GLN A 1 104 ? -10.562 22.106 19.972 1.00 88.56 104 GLN A C 1
ATOM 858 O O . GLN A 1 104 ? -9.810 23.062 20.157 1.00 88.56 104 GLN A O 1
ATOM 863 N N . MET A 1 105 ? -10.350 21.220 18.990 1.00 85.06 105 MET A N 1
ATOM 864 C CA . MET A 1 105 ? -9.236 21.327 18.037 1.00 85.06 105 MET A CA 1
ATOM 865 C C . MET A 1 105 ? -9.264 22.641 17.248 1.00 85.06 105 MET A C 1
ATOM 867 O O . MET A 1 105 ? -8.235 23.298 17.121 1.00 85.06 105 MET A O 1
ATOM 871 N N . SER A 1 106 ? -10.431 23.067 16.752 1.00 86.31 106 SER A N 1
ATOM 872 C CA . SER A 1 106 ? -10.571 24.348 16.045 1.00 86.31 106 SER A CA 1
ATOM 873 C C . SER A 1 106 ? -10.220 25.547 16.938 1.00 86.31 106 SER A C 1
ATOM 875 O O . SER A 1 106 ? -9.535 26.470 16.490 1.00 86.31 106 SER A O 1
ATOM 877 N N . ILE A 1 107 ? -10.607 25.509 18.219 1.00 86.44 107 ILE A N 1
ATOM 878 C CA . ILE A 1 107 ? -10.223 26.526 19.206 1.00 86.44 107 ILE A CA 1
ATOM 879 C C . ILE A 1 107 ? -8.701 26.519 19.414 1.00 86.44 107 ILE A C 1
ATOM 881 O O . ILE A 1 107 ? -8.080 27.572 19.266 1.00 86.44 107 ILE A O 1
ATOM 885 N N . MET A 1 108 ? -8.089 25.358 19.668 1.00 81.50 108 MET A N 1
ATOM 886 C CA . MET A 1 108 ? -6.634 25.225 19.839 1.00 81.50 108 MET A CA 1
ATOM 887 C C . MET A 1 108 ? -5.854 25.710 18.609 1.00 81.50 108 MET A C 1
ATOM 889 O O . MET A 1 108 ? -4.916 26.492 18.749 1.00 81.50 108 MET A O 1
ATOM 893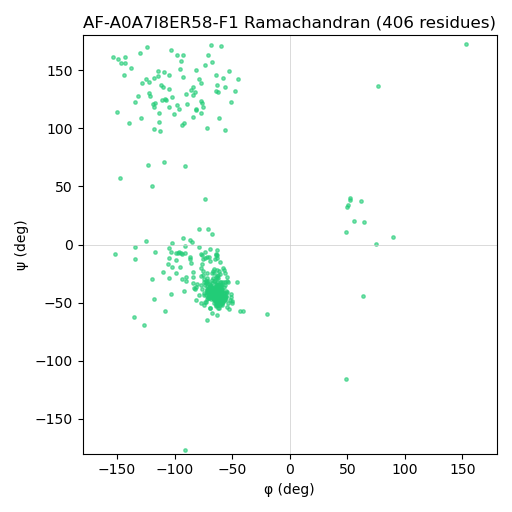 N N . ALA A 1 109 ? -6.273 25.329 17.400 1.00 79.75 109 ALA A N 1
ATOM 894 C CA . ALA A 1 109 ? -5.659 25.778 16.152 1.00 79.75 109 ALA A CA 1
ATOM 895 C C . ALA A 1 109 ? -5.774 27.302 15.963 1.00 79.75 109 ALA A C 1
ATOM 897 O O . ALA A 1 109 ? -4.817 27.945 15.532 1.00 79.75 109 ALA A O 1
ATOM 898 N N . SER A 1 110 ? -6.909 27.904 16.339 1.00 80.25 110 SER A N 1
ATOM 899 C CA . SER A 1 110 ? -7.078 29.363 16.292 1.00 80.25 110 SER A CA 1
ATOM 900 C C . SER A 1 110 ? -6.193 30.097 17.308 1.00 80.25 110 SER A C 1
ATOM 902 O O . SER A 1 110 ? -5.634 31.147 16.991 1.00 80.25 110 SER A O 1
ATOM 904 N N . GLN A 1 111 ? -6.002 29.529 18.504 1.00 76.38 111 GLN A N 1
ATOM 905 C CA . GLN A 1 111 ? -5.077 30.053 19.512 1.00 76.38 111 GLN A CA 1
ATOM 906 C C . GLN A 1 111 ? -3.632 29.991 19.009 1.00 76.38 111 GLN A C 1
ATOM 908 O O . GLN A 1 111 ? -2.928 30.996 19.085 1.00 76.38 111 GLN A O 1
ATOM 913 N N . LEU A 1 112 ? -3.233 28.860 18.419 1.00 71.50 112 LEU A N 1
ATOM 914 C CA . LEU A 1 112 ? -1.941 28.681 17.755 1.00 71.50 112 LEU A CA 1
ATOM 915 C C . LEU A 1 112 ? -1.716 29.758 16.689 1.00 71.50 112 LEU A C 1
ATOM 917 O O . LEU A 1 112 ? -0.745 30.500 16.771 1.00 71.50 112 LEU A O 1
ATOM 921 N N . HIS A 1 113 ? -2.654 29.914 15.750 1.00 72.50 113 HIS A N 1
ATOM 922 C CA . HIS A 1 113 ? -2.533 30.885 14.662 1.00 72.50 113 HIS A CA 1
ATOM 923 C C . HIS A 1 113 ? -2.410 32.329 15.167 1.00 72.50 113 HIS A C 1
ATOM 925 O O . HIS A 1 113 ? -1.537 33.066 14.711 1.00 72.50 113 HIS A O 1
ATOM 931 N N . ASN A 1 114 ? -3.232 32.724 16.145 1.00 69.81 114 ASN A N 1
ATOM 932 C CA . ASN A 1 114 ? -3.163 34.052 16.755 1.00 69.81 114 ASN A CA 1
ATOM 933 C C . ASN A 1 114 ? -1.810 34.294 17.448 1.00 69.81 114 ASN A C 1
ATOM 935 O O . ASN A 1 114 ? -1.256 35.386 17.351 1.00 69.81 114 ASN A 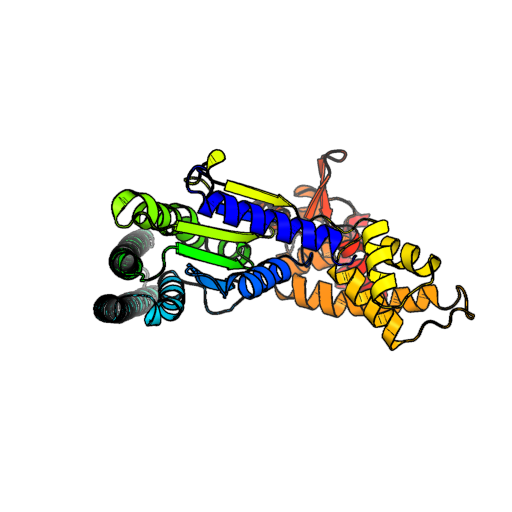O 1
ATOM 939 N N . ILE A 1 115 ? -1.253 33.283 18.120 1.00 66.19 115 ILE A N 1
ATOM 940 C CA . ILE A 1 115 ? 0.040 33.389 18.808 1.00 66.19 115 ILE A CA 1
ATOM 941 C C . ILE A 1 115 ? 1.196 33.426 17.798 1.00 66.19 115 ILE A C 1
ATOM 943 O O . ILE A 1 115 ? 2.061 34.290 17.916 1.00 66.19 115 ILE A O 1
ATOM 947 N N . THR A 1 116 ? 1.181 32.590 16.756 1.00 64.06 116 THR A N 1
ATOM 948 C CA . THR A 1 116 ? 2.154 32.655 15.652 1.00 64.06 116 THR A CA 1
ATOM 949 C C . THR A 1 116 ? 2.112 34.013 14.944 1.00 64.06 116 THR A C 1
ATOM 951 O O . THR A 1 116 ? 3.163 34.569 14.638 1.00 64.06 116 THR A O 1
ATOM 954 N N . GLN A 1 117 ? 0.928 34.606 14.738 1.00 61.81 117 GLN A N 1
ATOM 955 C CA . GLN A 1 117 ? 0.818 35.972 14.213 1.00 61.81 117 GLN A CA 1
ATOM 956 C C . GLN A 1 117 ? 1.430 37.017 15.158 1.00 61.81 117 GLN A C 1
ATOM 958 O O . GLN A 1 117 ? 2.127 37.912 14.685 1.00 61.81 117 GLN A O 1
ATOM 963 N N . VAL A 1 118 ? 1.209 36.913 16.474 1.00 62.12 118 VAL A N 1
ATOM 964 C CA . VAL A 1 118 ? 1.811 37.830 17.462 1.00 62.12 118 VAL A CA 1
ATOM 965 C C . VAL A 1 118 ? 3.337 37.710 17.484 1.00 62.12 118 VAL A C 1
ATOM 967 O O . VAL A 1 118 ? 4.008 38.738 17.521 1.00 62.12 118 VAL A O 1
ATOM 970 N N . ILE A 1 119 ? 3.886 36.495 17.402 1.00 62.00 119 ILE A N 1
ATOM 971 C CA . ILE A 1 119 ? 5.337 36.252 17.330 1.00 62.00 119 ILE A CA 1
ATOM 972 C C . ILE A 1 119 ? 5.910 36.854 16.036 1.00 62.00 119 ILE A C 1
ATOM 974 O O . ILE A 1 119 ? 6.781 37.718 16.099 1.00 62.00 119 ILE A O 1
ATOM 978 N N . ASN A 1 120 ? 5.335 36.522 14.875 1.00 58.59 120 ASN A N 1
ATOM 979 C CA . ASN A 1 120 ? 5.782 37.043 13.576 1.00 58.59 120 ASN A CA 1
ATOM 980 C C . ASN A 1 120 ? 5.652 38.578 13.461 1.00 58.59 120 ASN A C 1
ATOM 982 O O . ASN A 1 120 ? 6.406 39.215 12.726 1.00 58.59 120 ASN A O 1
ATOM 986 N N . ALA A 1 121 ? 4.699 39.192 14.172 1.00 59.34 121 ALA A N 1
ATOM 987 C CA . ALA A 1 121 ? 4.572 40.646 14.266 1.00 59.34 121 ALA A CA 1
ATOM 988 C C . ALA A 1 121 ? 5.602 41.275 15.225 1.00 59.34 121 ALA A C 1
ATOM 990 O O . ALA A 1 121 ? 5.968 42.439 15.049 1.00 59.34 121 ALA A O 1
ATOM 991 N N . GLN A 1 122 ? 6.074 40.528 16.228 1.00 53.69 122 GLN A N 1
ATOM 992 C CA . GLN A 1 122 ? 7.090 40.976 17.181 1.00 53.69 122 GLN A CA 1
ATOM 993 C C . GLN A 1 122 ? 8.526 40.796 16.679 1.00 53.69 122 GLN A C 1
ATOM 995 O O . GLN A 1 122 ? 9.366 41.588 17.088 1.00 53.69 122 GLN A O 1
ATOM 1000 N N . ASP A 1 123 ? 8.810 39.891 15.737 1.00 49.75 123 ASP A N 1
ATOM 1001 C CA . ASP A 1 123 ? 10.156 39.725 15.145 1.00 49.75 123 ASP A CA 1
ATOM 1002 C C . ASP A 1 123 ? 10.671 40.955 14.365 1.00 49.75 123 ASP A C 1
ATOM 1004 O O . ASP A 1 123 ? 11.863 41.066 14.069 1.00 49.75 123 ASP A O 1
ATOM 1008 N N . GLN A 1 124 ? 9.817 41.948 14.082 1.00 51.19 124 GLN A N 1
ATOM 1009 C CA . GLN A 1 124 ? 10.267 43.264 13.596 1.00 51.19 124 GLN A CA 1
ATOM 1010 C C . GLN A 1 124 ? 10.844 44.169 14.706 1.00 51.19 124 GLN A C 1
ATOM 1012 O O . GLN A 1 124 ? 11.427 45.216 14.415 1.00 51.19 124 GLN A O 1
ATOM 1017 N N . ALA A 1 125 ? 10.731 43.771 15.975 1.00 48.97 125 ALA A N 1
ATOM 1018 C CA . ALA A 1 125 ? 11.337 44.418 17.130 1.00 48.97 125 ALA A CA 1
ATOM 1019 C C . ALA A 1 125 ? 12.340 43.460 17.792 1.00 48.97 125 ALA A C 1
ATOM 1021 O O . ALA A 1 125 ? 11.985 42.375 18.232 1.00 48.97 125 ALA A O 1
ATOM 1022 N N . ARG A 1 126 ? 13.609 43.874 17.903 1.00 46.47 126 ARG A N 1
ATOM 1023 C CA . ARG A 1 126 ? 14.696 43.057 18.477 1.00 46.47 126 ARG A CA 1
ATOM 1024 C C . ARG A 1 126 ? 14.383 42.586 19.909 1.00 46.47 126 ARG A C 1
ATOM 1026 O O . ARG A 1 126 ? 14.641 43.318 20.864 1.00 46.47 126 ARG A O 1
ATOM 1033 N N . VAL A 1 127 ? 13.915 41.349 20.047 1.00 48.56 127 VAL A N 1
ATOM 1034 C CA . VAL A 1 127 ? 13.755 40.619 21.314 1.00 48.56 127 VAL A CA 1
ATOM 1035 C C . VAL A 1 127 ? 14.710 39.420 21.310 1.00 48.56 127 VAL A C 1
ATOM 1037 O O . VAL A 1 127 ? 15.080 38.904 20.262 1.00 48.56 127 VAL A O 1
ATOM 1040 N N . THR A 1 128 ? 15.189 39.010 22.482 1.00 48.38 128 THR A N 1
ATOM 1041 C CA . THR A 1 128 ? 16.202 37.956 22.624 1.00 48.38 128 THR A CA 1
ATOM 1042 C C . THR A 1 128 ? 15.648 36.557 22.317 1.00 48.38 128 THR A C 1
ATOM 1044 O O . THR A 1 128 ? 15.036 35.939 23.195 1.00 48.38 128 THR A O 1
ATOM 1047 N N . ASP A 1 129 ? 15.925 36.072 21.098 1.00 54.25 129 ASP A N 1
ATOM 1048 C CA . ASP A 1 129 ? 15.586 34.764 20.485 1.00 54.25 129 ASP A CA 1
ATOM 1049 C C . ASP A 1 129 ? 15.228 33.632 21.463 1.00 54.25 129 ASP A C 1
ATOM 1051 O O . ASP A 1 129 ? 14.111 33.112 21.459 1.00 54.25 129 ASP A O 1
ATOM 1055 N N . ASN A 1 130 ? 16.160 33.278 22.356 1.00 54.16 130 ASN A N 1
ATOM 1056 C CA . ASN A 1 130 ? 16.052 32.110 23.241 1.00 54.16 130 ASN A CA 1
ATOM 1057 C C . ASN A 1 130 ? 14.842 32.135 24.194 1.00 54.16 130 ASN A C 1
ATOM 1059 O O . ASN A 1 130 ? 14.519 31.125 24.811 1.00 54.16 130 ASN A O 1
ATOM 1063 N N . SER A 1 131 ? 14.203 33.291 24.369 1.00 55.25 131 SER A N 1
ATOM 1064 C CA . SER A 1 131 ? 13.045 33.463 25.256 1.00 55.25 131 SER A CA 1
ATOM 1065 C C . SER A 1 131 ? 11.744 33.050 24.561 1.00 55.25 131 SER A C 1
ATOM 1067 O O . SER A 1 131 ? 10.853 32.485 25.193 1.00 55.25 131 SER A O 1
ATOM 1069 N N . LEU A 1 132 ? 11.647 33.344 23.260 1.00 59.09 132 LEU A N 1
ATOM 1070 C CA . LEU A 1 132 ? 10.469 33.106 22.427 1.00 59.09 132 LEU A CA 1
ATOM 1071 C C . LEU A 1 132 ? 10.416 31.655 21.941 1.00 59.09 132 LEU A C 1
ATOM 1073 O O . LEU A 1 132 ? 9.346 31.051 21.992 1.00 59.09 132 LEU A O 1
ATOM 1077 N N . SER A 1 133 ? 11.561 31.058 21.589 1.00 58.72 133 SER A N 1
ATOM 1078 C CA . SER A 1 133 ? 11.640 29.631 21.238 1.00 58.72 133 SER A CA 1
ATOM 1079 C C . SER A 1 133 ? 11.163 28.729 22.382 1.00 58.72 133 SER A C 1
ATOM 1081 O O . SER A 1 133 ? 10.248 27.937 22.194 1.00 58.72 133 SER A O 1
ATOM 1083 N N . ILE A 1 134 ? 11.659 28.937 23.608 1.00 63.84 134 ILE A N 1
ATOM 1084 C CA . ILE A 1 134 ? 11.252 28.155 24.793 1.00 63.84 134 ILE A CA 1
ATOM 1085 C C . ILE A 1 134 ? 9.747 28.289 25.099 1.00 63.84 134 ILE A C 1
ATOM 1087 O O . ILE A 1 134 ? 9.138 27.351 25.621 1.00 63.84 134 ILE A O 1
ATOM 1091 N N . LEU A 1 135 ? 9.132 29.441 24.807 1.00 64.94 135 LEU A N 1
ATOM 1092 C CA . LEU A 1 135 ? 7.684 29.632 24.956 1.00 64.94 135 LEU A CA 1
ATOM 1093 C C . LEU A 1 135 ? 6.900 28.927 23.840 1.00 64.94 135 LEU A C 1
ATOM 1095 O O . LEU A 1 135 ? 5.904 28.268 24.136 1.00 64.94 135 LEU A O 1
ATOM 1099 N N . SER A 1 136 ? 7.373 29.011 22.594 1.00 68.19 136 SER A N 1
ATOM 1100 C CA . SER A 1 136 ? 6.807 28.306 21.437 1.00 68.19 136 SER A CA 1
ATOM 1101 C C . SER A 1 136 ? 6.843 26.785 21.622 1.00 68.19 136 SER A C 1
ATOM 1103 O O . SER A 1 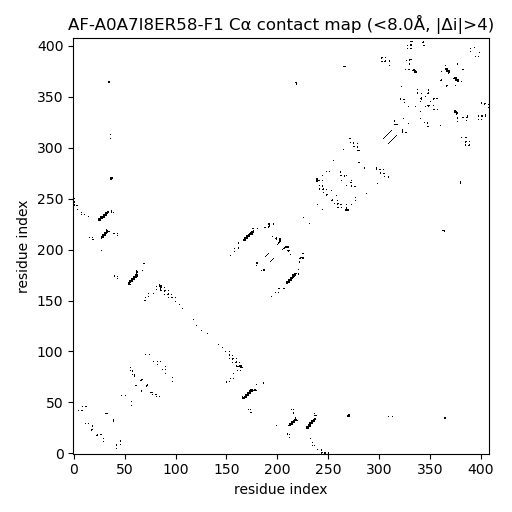136 ? 5.829 26.114 21.425 1.00 68.19 136 SER A O 1
ATOM 1105 N N . ASP A 1 137 ? 7.970 26.239 22.083 1.00 73.75 137 ASP A N 1
ATOM 1106 C CA . ASP A 1 137 ? 8.159 24.803 22.310 1.00 73.75 137 ASP A CA 1
ATOM 1107 C C . ASP A 1 137 ? 7.237 24.282 23.419 1.00 73.75 137 ASP A C 1
ATOM 1109 O O . ASP A 1 137 ? 6.555 23.272 23.246 1.00 73.75 137 ASP A O 1
ATOM 1113 N N . LYS A 1 138 ? 7.157 24.996 24.552 1.00 76.25 138 LYS A N 1
ATOM 1114 C CA . LYS A 1 138 ? 6.258 24.634 25.660 1.00 76.25 138 LYS A CA 1
ATOM 1115 C C . LYS A 1 138 ? 4.792 24.681 25.250 1.00 76.25 138 LYS A C 1
ATOM 1117 O O . LYS A 1 138 ? 4.050 23.759 25.572 1.00 76.25 138 LYS A O 1
ATOM 1122 N N . LEU A 1 139 ? 4.382 25.723 24.528 1.00 71.62 139 LEU A N 1
ATOM 1123 C CA . LEU A 1 139 ? 3.014 25.847 24.034 1.00 71.62 139 LEU A CA 1
ATOM 1124 C C . LEU A 1 139 ? 2.681 24.733 23.031 1.00 71.62 139 LEU A C 1
ATOM 1126 O O . LEU A 1 139 ? 1.611 24.133 23.111 1.00 71.62 139 LEU A O 1
ATOM 1130 N N . SER A 1 140 ? 3.612 24.409 22.132 1.00 71.75 140 SER A N 1
ATOM 1131 C CA . SER A 1 140 ? 3.461 23.308 21.175 1.00 71.75 140 SER A CA 1
ATOM 1132 C C . SER A 1 140 ? 3.304 21.964 21.893 1.00 71.75 140 SER A C 1
ATOM 1134 O O . SER A 1 140 ? 2.408 21.194 21.552 1.00 71.75 140 SER A O 1
ATOM 1136 N N . GLN A 1 141 ? 4.088 21.714 22.948 1.00 80.00 141 GLN A N 1
ATOM 1137 C CA . GLN A 1 141 ? 3.953 20.527 23.801 1.00 80.00 141 GLN A CA 1
ATOM 1138 C C . GLN A 1 141 ? 2.621 20.489 24.567 1.00 80.00 141 GLN A C 1
ATOM 1140 O O . GLN A 1 141 ? 2.004 19.428 24.666 1.00 80.00 141 GLN A O 1
ATOM 1145 N N . GLU A 1 142 ? 2.145 21.618 25.103 1.00 79.69 142 GLU A N 1
ATOM 1146 C CA . GLU A 1 142 ? 0.838 21.691 25.771 1.00 79.69 142 GLU A CA 1
ATOM 1147 C C . GLU A 1 142 ? -0.317 21.418 24.801 1.00 79.69 142 GLU A C 1
ATOM 1149 O O . GLU A 1 142 ? -1.245 20.686 25.149 1.00 79.69 142 GLU A O 1
ATOM 1154 N N . ILE A 1 143 ? -0.235 21.923 23.567 1.00 77.50 143 ILE A N 1
ATOM 1155 C CA . ILE A 1 143 ? -1.235 21.671 22.524 1.00 77.50 143 ILE A CA 1
ATOM 1156 C C . ILE A 1 143 ? -1.175 20.217 22.048 1.00 77.50 143 ILE A C 1
ATOM 1158 O O . ILE A 1 143 ? -2.217 19.571 22.010 1.00 77.50 143 ILE A O 1
ATOM 1162 N N . GLN A 1 144 ? 0.006 19.651 21.779 1.00 79.00 144 GLN A N 1
ATOM 1163 C CA . GLN A 1 144 ? 0.155 18.224 21.454 1.00 79.00 144 GLN A CA 1
ATOM 1164 C C . GLN A 1 144 ? -0.408 17.324 22.564 1.00 79.00 144 GLN A C 1
ATOM 1166 O O . GLN A 1 144 ? -1.121 16.359 22.290 1.00 79.00 144 GLN A O 1
ATOM 1171 N N . LYS A 1 145 ? -0.160 17.666 23.834 1.00 84.69 145 LYS A N 1
ATOM 1172 C CA . LYS A 1 145 ? -0.734 16.966 24.991 1.00 84.69 145 LYS A CA 1
ATOM 1173 C C . LYS A 1 145 ? -2.259 17.113 25.060 1.00 84.69 145 LYS A C 1
ATOM 1175 O O . LYS A 1 145 ? -2.941 16.149 25.403 1.00 84.69 145 LYS A O 1
ATOM 1180 N N . GLY A 1 146 ? -2.790 18.290 24.730 1.00 84.00 146 GLY A N 1
ATOM 1181 C CA . GLY A 1 146 ? -4.226 18.548 24.620 1.00 84.00 146 GLY A CA 1
ATOM 1182 C C . GLY A 1 146 ? -4.886 17.713 23.521 1.00 84.00 146 GLY A C 1
ATOM 1183 O O . GLY A 1 146 ? -5.841 16.992 23.798 1.00 84.00 146 GLY A O 1
ATOM 1184 N N . LEU A 1 147 ? -4.324 17.737 22.309 1.00 83.44 147 LEU A N 1
ATOM 1185 C CA . LEU A 1 147 ? -4.757 16.928 21.166 1.00 83.44 147 LEU A CA 1
ATOM 1186 C C . LEU A 1 147 ? -4.744 15.434 21.503 1.00 83.44 147 LEU A C 1
ATOM 1188 O O . LEU A 1 147 ? -5.750 14.758 21.304 1.00 83.44 147 LEU A O 1
ATOM 1192 N N . LYS A 1 148 ? -3.657 14.935 22.105 1.00 86.69 148 LYS A N 1
ATOM 1193 C CA . LYS A 1 148 ? -3.574 13.546 22.572 1.00 86.69 148 LYS A CA 1
ATOM 1194 C C . LYS A 1 148 ? -4.684 13.204 23.570 1.00 86.69 148 LYS A C 1
ATOM 1196 O O . LYS A 1 148 ? -5.341 12.183 23.414 1.00 86.69 148 LYS A O 1
ATOM 1201 N N . GLY A 1 149 ? -4.957 14.081 24.539 1.00 89.12 149 GLY A N 1
ATOM 1202 C CA . GLY A 1 149 ? -6.063 13.895 25.485 1.00 89.12 149 GLY A CA 1
ATOM 1203 C C . GLY A 1 149 ? -7.442 13.823 24.814 1.00 89.12 149 GLY A C 1
ATOM 1204 O O . GLY A 1 149 ? -8.284 13.029 25.235 1.00 89.12 149 GLY A O 1
ATOM 1205 N N . LEU A 1 150 ? -7.673 14.596 23.746 1.00 90.31 150 LEU A N 1
ATOM 1206 C CA . LEU A 1 150 ? -8.902 14.506 22.948 1.00 90.31 150 LEU A CA 1
ATOM 1207 C C . LEU A 1 150 ? -8.994 13.174 22.192 1.00 90.31 150 LEU A C 1
ATOM 1209 O O . LEU A 1 150 ? -10.055 12.553 22.184 1.00 90.31 150 LEU A O 1
ATOM 1213 N N . VAL A 1 151 ? -7.890 12.708 21.604 1.00 90.50 151 VAL A N 1
ATOM 1214 C CA . VAL A 1 151 ? -7.816 11.424 20.886 1.00 90.50 151 VAL A CA 1
ATOM 1215 C C . VAL A 1 151 ? -8.029 10.245 21.835 1.00 90.50 151 VAL A C 1
ATOM 1217 O O . VAL A 1 151 ? -8.788 9.334 21.505 1.00 90.50 151 VAL A O 1
ATOM 1220 N N . ASP A 1 152 ? -7.427 10.266 23.025 1.00 91.25 152 ASP A N 1
ATOM 1221 C CA . ASP A 1 152 ? -7.587 9.230 24.054 1.00 91.25 152 ASP A CA 1
ATOM 1222 C C . ASP A 1 152 ? -9.047 9.164 24.557 1.00 91.25 152 ASP A C 1
ATOM 1224 O O . ASP A 1 152 ? -9.632 8.077 24.684 1.00 91.25 152 ASP A O 1
ATOM 1228 N N . ASN A 1 153 ? -9.684 10.324 24.767 1.00 92.12 153 ASN A N 1
ATOM 1229 C CA . ASN A 1 153 ? -11.106 10.420 25.111 1.00 92.12 153 ASN A CA 1
ATOM 1230 C C . ASN A 1 153 ? -11.996 9.876 23.983 1.00 92.12 153 ASN A C 1
ATOM 1232 O O . ASN A 1 153 ? -12.821 8.990 24.221 1.00 92.12 153 ASN A O 1
ATOM 1236 N N . LEU A 1 154 ? -11.801 10.343 22.748 1.00 93.62 154 LEU A N 1
ATOM 1237 C CA . LEU A 1 154 ? -12.580 9.912 21.587 1.00 93.62 154 LEU A CA 1
ATOM 1238 C C . LEU A 1 154 ? -12.421 8.406 21.326 1.00 93.62 154 LEU A C 1
ATOM 1240 O O . LEU A 1 154 ? -13.410 7.706 21.119 1.00 93.62 154 LEU A O 1
ATOM 1244 N N . THR A 1 155 ? -11.199 7.880 21.449 1.00 93.62 155 THR A N 1
ATOM 1245 C CA . THR A 1 155 ? -10.888 6.441 21.385 1.00 93.62 155 THR A CA 1
ATOM 1246 C C . THR A 1 155 ? -11.629 5.655 22.475 1.00 93.62 155 THR A C 1
ATOM 1248 O O . THR A 1 155 ? -12.080 4.531 22.248 1.00 93.62 155 THR A O 1
ATOM 1251 N N . THR A 1 156 ? -11.819 6.240 23.659 1.00 93.38 156 THR A N 1
ATOM 1252 C CA . THR A 1 156 ? -12.591 5.624 24.747 1.00 93.38 156 THR A CA 1
ATOM 1253 C C . THR A 1 156 ? -14.088 5.553 24.425 1.00 93.38 156 THR A C 1
ATOM 1255 O O . THR A 1 156 ? -14.728 4.538 24.713 1.00 93.38 156 THR A O 1
ATOM 1258 N N . PHE A 1 157 ? -14.673 6.587 23.813 1.00 94.19 157 PHE A N 1
ATOM 1259 C CA . PHE A 1 157 ? -16.068 6.548 23.351 1.00 94.19 157 PHE A CA 1
ATOM 1260 C C . PHE A 1 157 ? -16.262 5.623 22.149 1.00 94.19 157 PHE A C 1
ATOM 1262 O O . PHE A 1 157 ? -17.204 4.832 22.142 1.00 94.19 157 PHE A O 1
ATOM 1269 N N . PHE A 1 158 ? -15.315 5.624 21.212 1.00 95.31 158 PHE A N 1
ATOM 1270 C CA . PHE A 1 158 ? -15.238 4.675 20.108 1.00 95.31 158 PHE A CA 1
ATOM 1271 C C . PHE A 1 158 ? -15.295 3.224 20.612 1.00 95.31 158 PHE A C 1
ATOM 1273 O O . PHE A 1 158 ? -16.206 2.478 20.256 1.00 95.31 158 PHE A O 1
ATOM 1280 N N . LYS A 1 159 ? -14.397 2.835 21.530 1.00 93.06 159 LYS A N 1
ATOM 1281 C CA . LYS A 1 159 ? -14.379 1.485 22.126 1.00 93.06 159 LYS A CA 1
ATOM 1282 C C . LYS A 1 159 ? -15.711 1.135 22.799 1.00 93.06 159 LYS A C 1
ATOM 1284 O O . LYS A 1 159 ? -16.219 0.029 22.614 1.00 93.06 159 LYS A O 1
ATOM 1289 N N . LYS A 1 160 ? -16.331 2.074 23.530 1.00 92.81 160 LYS A N 1
ATOM 1290 C CA . LYS A 1 160 ? -17.675 1.880 24.114 1.00 92.81 160 LYS A CA 1
ATOM 1291 C C . LYS A 1 160 ? -18.733 1.603 23.042 1.00 92.81 160 LYS A C 1
ATOM 1293 O O . LYS A 1 160 ? -19.557 0.719 23.262 1.00 92.81 160 LYS A O 1
ATOM 1298 N N . ALA A 1 161 ? -18.704 2.306 21.908 1.00 94.19 161 ALA A N 1
ATOM 1299 C CA . ALA A 1 161 ? -19.608 2.060 20.788 1.00 94.19 161 ALA A CA 1
ATOM 1300 C C . ALA A 1 161 ? -19.383 0.669 20.178 1.00 94.19 161 ALA A C 1
ATOM 1302 O O . ALA A 1 161 ? -20.327 -0.121 20.126 1.00 94.19 161 ALA A O 1
ATOM 1303 N N . VAL A 1 162 ? -18.143 0.307 19.824 1.00 93.25 162 VAL A N 1
ATOM 1304 C CA . VAL A 1 162 ? -17.848 -0.986 19.174 1.00 93.25 162 VAL A CA 1
ATOM 1305 C C . VAL A 1 162 ? -18.134 -2.189 20.084 1.00 93.25 162 VAL A C 1
ATOM 1307 O O . VAL A 1 162 ? -18.619 -3.216 19.611 1.00 93.25 162 VAL A O 1
ATOM 1310 N N . ARG A 1 163 ? -17.982 -2.073 21.411 1.00 92.44 163 ARG A N 1
ATOM 1311 C CA . ARG A 1 163 ? -18.431 -3.124 22.354 1.00 92.44 163 ARG A CA 1
ATOM 1312 C C . ARG A 1 163 ? -19.932 -3.457 22.202 1.00 92.44 163 ARG A C 1
ATOM 1314 O O . ARG A 1 163 ? -20.341 -4.582 22.501 1.00 92.44 163 ARG A O 1
ATOM 1321 N N . THR A 1 164 ? -20.751 -2.530 21.687 1.00 93.81 164 THR A N 1
ATOM 1322 C CA . THR A 1 164 ? -22.194 -2.724 21.433 1.00 93.81 164 THR A CA 1
ATOM 1323 C C . THR A 1 164 ? -22.560 -3.348 20.081 1.00 93.81 164 THR A C 1
ATOM 1325 O O . THR A 1 164 ? -23.755 -3.489 19.820 1.00 93.81 164 THR A O 1
ATOM 1328 N N . LEU A 1 165 ? -21.575 -3.751 19.264 1.00 94.06 165 LEU A N 1
ATOM 1329 C CA . LEU A 1 165 ? -21.763 -4.474 17.994 1.00 94.06 165 LEU A CA 1
ATOM 1330 C C . LEU A 1 165 ? -22.799 -5.613 18.132 1.00 94.06 165 LEU A C 1
ATOM 1332 O O . LEU A 1 165 ? -22.851 -6.271 19.177 1.00 94.06 165 LEU A O 1
ATOM 1336 N N . ARG A 1 166 ? -23.630 -5.852 17.119 1.00 92.19 166 ARG A N 1
ATOM 1337 C CA . ARG A 1 166 ? -24.654 -6.915 17.137 1.00 92.19 166 ARG A CA 1
ATOM 1338 C C . ARG A 1 166 ? -24.127 -8.239 16.589 1.00 92.19 166 ARG A C 1
ATOM 1340 O O . ARG A 1 166 ? -24.609 -9.293 16.983 1.00 92.19 166 ARG A O 1
ATOM 1347 N N . GLU A 1 167 ? -23.150 -8.152 15.702 1.00 91.56 167 GLU A N 1
ATOM 1348 C CA . GLU A 1 167 ? -22.447 -9.234 15.031 1.00 91.56 167 GLU A CA 1
ATOM 1349 C C . GLU A 1 167 ? -21.473 -9.964 15.972 1.00 91.56 167 GLU A C 1
ATOM 1351 O O . GLU A 1 167 ? -20.955 -9.391 16.940 1.00 91.56 167 GLU A O 1
ATOM 1356 N N . ASP A 1 168 ? -21.192 -11.231 15.654 1.00 89.19 168 ASP A N 1
ATOM 1357 C CA . ASP A 1 168 ? -20.308 -12.106 16.440 1.00 89.19 168 ASP A CA 1
ATOM 1358 C C . ASP A 1 168 ? -18.820 -11.773 16.231 1.00 89.19 168 ASP A C 1
ATOM 1360 O O . ASP A 1 168 ? -17.956 -12.167 17.021 1.00 89.19 168 ASP A O 1
ATOM 1364 N N . GLY A 1 169 ? -18.506 -11.025 15.171 1.00 89.81 169 GLY A N 1
ATOM 1365 C CA . GLY A 1 169 ? -17.149 -10.612 14.858 1.00 89.81 169 GLY A CA 1
ATOM 1366 C C . GLY A 1 169 ? -17.051 -9.320 14.058 1.00 89.81 169 GLY A C 1
ATOM 1367 O O . GLY A 1 169 ? -17.998 -8.882 13.403 1.00 89.81 169 GLY A O 1
ATOM 1368 N N . LEU A 1 170 ? -15.855 -8.743 14.106 1.00 92.88 170 LEU A N 1
ATOM 1369 C CA . LEU A 1 170 ? -15.410 -7.581 13.355 1.00 92.88 170 LEU A CA 1
ATOM 1370 C C . LEU A 1 170 ? -14.176 -7.958 12.522 1.00 92.88 170 LEU A C 1
ATOM 1372 O O . LEU A 1 170 ? -13.210 -8.509 13.052 1.00 92.88 170 LEU A O 1
ATOM 1376 N N . VAL A 1 171 ? -14.195 -7.633 11.231 1.00 93.56 171 VAL A N 1
ATOM 1377 C CA . VAL A 1 171 ? -13.041 -7.732 10.327 1.00 93.56 171 VAL A CA 1
ATOM 1378 C C . VAL A 1 171 ? -12.712 -6.340 9.802 1.00 93.56 171 VAL A C 1
ATOM 1380 O O . VAL A 1 171 ? -13.541 -5.699 9.156 1.00 93.56 171 VAL A O 1
ATOM 1383 N N . ILE A 1 172 ? -11.493 -5.873 10.063 1.00 95.38 172 ILE A N 1
ATOM 1384 C CA . ILE A 1 172 ? -11.000 -4.581 9.579 1.00 95.38 172 ILE A CA 1
ATOM 1385 C C . ILE A 1 172 ? -10.019 -4.832 8.435 1.00 95.38 172 ILE A C 1
ATOM 1387 O O . ILE A 1 172 ? -8.986 -5.475 8.622 1.00 95.38 172 ILE A O 1
ATOM 1391 N N . LEU A 1 173 ? -10.353 -4.330 7.250 1.00 95.19 173 LEU A N 1
ATOM 1392 C CA . LEU A 1 173 ? -9.526 -4.401 6.052 1.00 95.19 173 LEU A CA 1
ATOM 1393 C C . LEU A 1 173 ? -8.768 -3.075 5.896 1.00 95.19 173 LEU A C 1
ATOM 1395 O O . LEU A 1 173 ? -9.395 -2.021 5.791 1.00 95.19 173 LEU A O 1
ATOM 1399 N N . LEU A 1 174 ? -7.436 -3.127 5.901 1.00 95.06 174 LEU A N 1
ATOM 1400 C CA . LEU A 1 174 ? -6.549 -1.962 5.791 1.00 95.06 174 LEU A CA 1
ATOM 1401 C C . LEU A 1 174 ? -5.793 -2.030 4.456 1.00 95.06 174 LEU A C 1
ATOM 1403 O O . LEU A 1 174 ? -4.806 -2.756 4.344 1.00 95.06 174 LEU A O 1
ATOM 1407 N N . ASP A 1 175 ? -6.266 -1.314 3.438 1.00 93.06 175 ASP A N 1
ATOM 1408 C CA . ASP A 1 175 ? -5.663 -1.304 2.103 1.00 93.06 175 ASP A CA 1
ATOM 1409 C C . ASP A 1 175 ? -4.642 -0.171 1.939 1.00 93.06 175 ASP A C 1
ATOM 1411 O O . ASP A 1 175 ? -4.831 0.933 2.457 1.00 93.06 175 ASP A O 1
ATOM 1415 N N . ASN A 1 176 ? -3.569 -0.441 1.190 1.00 88.44 176 ASN A N 1
ATOM 1416 C CA . ASN A 1 176 ? -2.457 0.483 0.939 1.00 88.44 176 ASN A CA 1
ATOM 1417 C C . ASN A 1 176 ? -1.849 1.070 2.233 1.00 88.44 176 ASN A C 1
ATOM 1419 O O . ASN A 1 176 ? -1.535 2.258 2.281 1.00 88.44 176 ASN A O 1
ATOM 1423 N N . PHE A 1 177 ? -1.703 0.269 3.297 1.00 89.00 177 PHE A N 1
ATOM 1424 C CA . PHE A 1 177 ? -1.352 0.762 4.638 1.00 89.00 177 PHE A CA 1
ATOM 1425 C C . PHE A 1 177 ? -0.071 1.609 4.678 1.00 89.00 177 PHE A C 1
ATOM 1427 O O . PHE A 1 177 ? 0.025 2.542 5.475 1.00 89.00 177 PHE A O 1
ATOM 1434 N N . GLU A 1 178 ? 0.901 1.338 3.799 1.00 83.62 178 GLU A N 1
ATOM 1435 C CA . GLU A 1 178 ? 2.150 2.100 3.766 1.00 83.62 178 GLU A CA 1
ATOM 1436 C C . GLU A 1 178 ? 1.950 3.616 3.561 1.00 83.62 178 GLU A C 1
ATOM 1438 O O . GLU A 1 178 ? 2.786 4.401 4.001 1.00 83.62 178 GLU A O 1
ATOM 1443 N N . TRP A 1 179 ? 0.811 4.036 2.996 1.00 80.81 179 TRP A N 1
ATOM 1444 C CA . TRP A 1 179 ? 0.428 5.443 2.810 1.00 80.81 179 TRP A CA 1
ATOM 1445 C C . TRP A 1 179 ? 0.305 6.234 4.106 1.00 80.81 179 TRP A C 1
ATOM 1447 O O . TRP A 1 179 ? 0.456 7.454 4.086 1.00 80.81 179 TRP A O 1
ATOM 1457 N N . LEU A 1 180 ? 0.036 5.553 5.219 1.00 81.19 180 LEU A N 1
ATOM 1458 C CA . LEU A 1 180 ? 0.026 6.162 6.541 1.00 81.19 180 LEU A CA 1
ATOM 1459 C C . LEU A 1 180 ? 1.469 6.370 7.033 1.00 81.19 180 LEU A C 1
ATOM 1461 O O . LEU A 1 180 ? 1.862 7.492 7.344 1.00 81.19 180 LEU A O 1
ATOM 1465 N N . SER A 1 181 ? 2.286 5.311 6.969 1.00 73.94 181 SER A N 1
ATOM 1466 C CA . SER A 1 181 ? 3.697 5.315 7.395 1.00 73.94 181 SER A CA 1
ATOM 1467 C C . SER A 1 181 ? 4.625 6.212 6.561 1.00 73.94 181 SER A C 1
ATOM 1469 O O . SER A 1 181 ? 5.662 6.648 7.050 1.00 73.94 181 SER A O 1
ATOM 1471 N N . GLU A 1 182 ? 4.275 6.500 5.302 1.00 73.00 182 GLU A N 1
ATOM 1472 C CA . GLU A 1 182 ? 5.023 7.424 4.432 1.00 73.00 182 GLU A CA 1
ATOM 1473 C C . GLU A 1 182 ? 4.786 8.908 4.792 1.00 73.00 182 GLU A C 1
ATOM 1475 O O . GLU A 1 182 ? 5.506 9.770 4.290 1.00 73.00 182 GLU A O 1
ATOM 1480 N N . ARG A 1 183 ? 3.786 9.223 5.633 1.00 69.75 183 ARG A N 1
ATOM 1481 C CA . ARG A 1 183 ? 3.328 10.601 5.897 1.00 69.75 183 ARG A CA 1
ATOM 1482 C C . ARG A 1 183 ? 3.480 11.054 7.342 1.00 69.75 183 ARG A C 1
ATOM 1484 O O . ARG A 1 183 ? 3.917 12.178 7.566 1.00 69.75 183 ARG A O 1
ATOM 1491 N N . ASP A 1 184 ? 3.071 10.220 8.294 1.00 67.19 184 ASP A N 1
ATOM 1492 C CA . ASP A 1 184 ? 3.025 10.576 9.713 1.00 67.19 184 ASP A CA 1
ATOM 1493 C C . ASP A 1 184 ? 3.248 9.329 10.582 1.00 67.19 184 ASP A C 1
ATOM 1495 O O . ASP A 1 184 ? 2.422 8.410 10.604 1.00 67.19 184 ASP A O 1
ATOM 1499 N N . SER A 1 185 ? 4.377 9.318 11.296 1.00 70.00 185 SER A N 1
ATOM 1500 C CA . SER A 1 185 ? 4.810 8.216 12.163 1.00 70.00 185 SER A CA 1
ATOM 1501 C C . SER A 1 185 ? 4.069 8.126 13.500 1.00 70.00 185 SER A C 1
ATOM 1503 O O . SER A 1 185 ? 4.279 7.175 14.251 1.00 70.00 185 SER A O 1
ATOM 1505 N N . ASP A 1 186 ? 3.250 9.119 13.853 1.00 83.19 186 ASP A N 1
ATOM 1506 C CA . ASP A 1 186 ? 2.476 9.096 15.097 1.00 83.19 186 ASP A CA 1
ATOM 1507 C C . ASP A 1 186 ? 1.106 8.437 14.871 1.00 83.19 186 ASP A C 1
ATOM 1509 O O . ASP A 1 186 ? 0.568 7.777 15.769 1.00 83.19 186 ASP A O 1
ATOM 1513 N N . ILE A 1 187 ? 0.538 8.563 13.664 1.00 87.00 187 ILE A N 1
ATOM 1514 C CA . ILE A 1 187 ? -0.773 7.988 13.326 1.00 87.00 187 ILE A CA 1
ATOM 1515 C C . ILE A 1 187 ? -0.662 6.489 13.029 1.00 87.00 187 ILE A C 1
ATOM 1517 O O . ILE A 1 187 ? -1.495 5.722 13.521 1.00 87.00 187 ILE A O 1
ATOM 1521 N N . ASP A 1 188 ? 0.350 6.046 12.275 1.00 87.75 188 ASP A N 1
ATOM 1522 C CA . ASP A 1 188 ? 0.562 4.614 12.028 1.00 87.75 188 ASP A CA 1
ATOM 1523 C C . ASP A 1 188 ? 0.952 3.874 13.320 1.00 87.75 188 ASP A C 1
ATOM 1525 O O . ASP A 1 188 ? 0.395 2.811 13.609 1.00 87.75 188 ASP A O 1
ATOM 1529 N N . TYR A 1 189 ? 1.793 4.488 14.159 1.00 88.44 189 TYR A N 1
ATOM 1530 C CA . TYR A 1 189 ? 2.130 3.997 15.489 1.00 88.44 189 TYR A CA 1
ATOM 1531 C C . TYR A 1 189 ? 0.890 3.891 16.382 1.00 88.44 189 TYR A C 1
ATOM 1533 O O . TYR A 1 189 ? 0.640 2.825 16.943 1.00 88.44 189 TYR A O 1
ATOM 1541 N N . TRP A 1 190 ? 0.073 4.942 16.502 1.00 91.44 190 TRP A N 1
ATOM 1542 C CA . TRP A 1 190 ? -1.169 4.887 17.286 1.00 91.44 190 TRP A CA 1
ATOM 1543 C C . TRP A 1 190 ? -2.123 3.798 16.780 1.00 91.44 190 TRP A C 1
ATOM 1545 O O . TRP A 1 190 ? -2.685 3.048 17.582 1.00 91.44 190 TRP A O 1
ATOM 1555 N N . LEU A 1 191 ? -2.287 3.667 15.462 1.00 93.19 191 LEU A N 1
ATOM 1556 C CA . LEU A 1 191 ? -3.199 2.690 14.876 1.00 93.19 191 LEU A CA 1
ATOM 1557 C C . LEU A 1 191 ? -2.733 1.250 15.161 1.00 93.19 191 LEU A C 1
ATOM 1559 O O . LEU A 1 191 ? -3.523 0.430 15.635 1.00 93.19 191 LEU A O 1
ATOM 1563 N N . MET A 1 192 ? -1.449 0.955 14.934 1.00 92.38 192 MET A N 1
ATOM 1564 C CA . MET A 1 192 ? -0.889 -0.400 15.038 1.00 92.38 192 MET A CA 1
ATOM 1565 C C . MET A 1 192 ? -0.486 -0.808 16.458 1.00 92.38 192 MET A C 1
ATOM 1567 O O . MET A 1 192 ? -0.610 -1.981 16.805 1.00 92.38 192 MET A O 1
ATOM 1571 N N . ASN A 1 193 ? -0.021 0.128 17.287 1.00 90.25 193 ASN A N 1
ATOM 1572 C CA . ASN A 1 193 ? 0.475 -0.141 18.640 1.00 90.25 193 ASN A CA 1
ATOM 1573 C C . ASN A 1 193 ? -0.507 0.275 19.753 1.00 90.25 193 ASN A C 1
ATOM 1575 O O . ASN A 1 193 ? -0.217 0.033 20.924 1.00 90.25 193 ASN A O 1
ATOM 1579 N N . SER A 1 194 ? -1.659 0.882 19.439 1.00 92.19 194 SER A N 1
ATOM 1580 C CA . SER A 1 194 ? -2.685 1.221 20.443 1.00 92.19 194 SER A CA 1
ATOM 1581 C C . SER A 1 194 ? -4.110 0.874 20.003 1.00 92.19 194 SER A C 1
ATOM 1583 O O . SER A 1 194 ? -4.730 0.012 20.621 1.00 92.19 194 SER A O 1
ATOM 1585 N N . LEU A 1 195 ? -4.645 1.472 18.930 1.00 94.69 195 LEU A N 1
ATOM 1586 C CA . LEU A 1 195 ? -6.066 1.309 18.588 1.00 94.69 195 LEU A CA 1
ATOM 1587 C C . LEU A 1 195 ? -6.440 -0.150 18.282 1.00 94.69 195 LEU A C 1
ATOM 1589 O O . LEU A 1 195 ? -7.376 -0.674 18.886 1.00 94.69 195 LEU A O 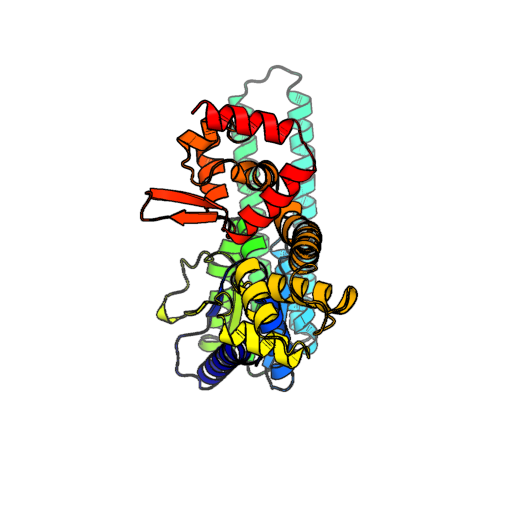1
ATOM 1593 N N . LEU A 1 196 ? -5.739 -0.799 17.346 1.00 94.94 196 LEU A N 1
ATOM 1594 C CA . LEU A 1 196 ? -6.088 -2.152 16.899 1.00 94.94 196 LEU A CA 1
ATOM 1595 C C . LEU A 1 196 ? -5.817 -3.233 17.965 1.00 94.94 196 LEU A C 1
ATOM 1597 O O . LEU A 1 196 ? -6.708 -4.064 18.164 1.00 94.94 196 LEU A O 1
ATOM 1601 N N . PRO A 1 197 ? -4.674 -3.239 18.691 1.00 93.94 197 PRO A N 1
ATOM 1602 C CA . PRO A 1 197 ? -4.450 -4.187 19.785 1.00 93.94 197 PRO A CA 1
ATOM 1603 C C . PRO A 1 197 ? -5.495 -4.069 20.899 1.00 93.94 197 PRO A C 1
ATOM 1605 O O . PRO A 1 197 ? -6.058 -5.084 21.314 1.00 93.94 197 PRO A O 1
ATOM 1608 N N . ASP A 1 198 ? -5.805 -2.844 21.337 1.00 93.06 198 ASP A N 1
ATOM 1609 C CA . ASP A 1 198 ? -6.792 -2.617 22.394 1.00 93.06 198 ASP A CA 1
ATOM 1610 C C . ASP A 1 198 ? -8.198 -3.035 21.952 1.00 93.06 198 ASP A C 1
ATOM 1612 O O . ASP A 1 198 ? -8.944 -3.623 22.732 1.00 93.06 198 ASP A O 1
ATOM 1616 N N . LEU A 1 199 ? -8.576 -2.740 20.702 1.00 92.88 199 LEU A N 1
ATOM 1617 C CA . LEU A 1 199 ? -9.879 -3.116 20.154 1.00 92.88 199 LEU A CA 1
ATOM 1618 C C . LEU A 1 199 ? -10.034 -4.641 20.068 1.00 92.88 199 LEU A C 1
ATOM 1620 O O . LEU A 1 199 ? -11.095 -5.176 20.402 1.00 92.88 199 LEU A O 1
ATOM 1624 N N . HIS A 1 200 ? -8.966 -5.338 19.668 1.00 92.44 200 HIS A N 1
ATOM 1625 C CA . HIS A 1 200 ? -8.929 -6.794 19.670 1.00 92.44 200 HIS A CA 1
ATOM 1626 C C . HIS A 1 200 ? -9.103 -7.357 21.087 1.00 92.44 200 HIS A C 1
ATOM 1628 O O . HIS A 1 200 ? -9.938 -8.242 21.288 1.00 92.44 200 HIS A O 1
ATOM 1634 N N . GLU A 1 201 ? -8.375 -6.840 22.082 1.00 90.38 201 GLU A N 1
ATOM 1635 C CA . GLU A 1 201 ? -8.496 -7.297 23.471 1.00 90.38 201 GLU A CA 1
ATOM 1636 C C . GLU A 1 201 ? -9.885 -7.008 24.077 1.00 90.38 201 GLU A C 1
ATOM 1638 O O . GLU A 1 201 ? -10.480 -7.885 24.714 1.00 90.38 201 GLU A O 1
ATOM 1643 N N . ASP A 1 202 ? -10.431 -5.814 23.840 1.00 88.81 202 ASP A N 1
ATOM 1644 C CA . ASP A 1 202 ? -11.745 -5.385 24.327 1.00 88.81 202 ASP A CA 1
ATOM 1645 C C . ASP A 1 202 ? -12.870 -6.328 23.881 1.00 88.81 202 ASP A C 1
ATOM 1647 O O . ASP A 1 202 ? -13.715 -6.731 24.694 1.00 88.81 202 ASP A O 1
ATOM 1651 N N . LEU A 1 203 ? -12.881 -6.668 22.586 1.00 89.12 203 LEU A N 1
ATOM 1652 C CA . LEU A 1 203 ? -13.915 -7.493 21.964 1.00 89.12 203 LEU A CA 1
ATOM 1653 C C . LEU A 1 203 ? -13.778 -8.974 22.331 1.00 89.12 203 LEU A C 1
ATOM 1655 O O . LEU A 1 203 ? -14.790 -9.606 22.664 1.00 89.12 203 LEU A O 1
ATOM 1659 N N . THR A 1 204 ? -12.549 -9.502 22.308 1.00 86.12 204 THR A N 1
ATOM 1660 C CA . THR A 1 204 ? -12.272 -10.933 22.519 1.00 86.12 204 THR A CA 1
ATOM 1661 C C . THR A 1 204 ? -12.245 -11.326 23.993 1.00 86.12 204 THR A C 1
ATOM 1663 O O . THR A 1 204 ? -12.886 -12.305 24.367 1.00 86.12 204 THR A O 1
ATOM 1666 N N . ARG A 1 205 ? -11.535 -10.580 24.851 1.00 77.06 205 ARG A N 1
ATOM 1667 C CA . ARG A 1 205 ? -11.248 -10.995 26.237 1.00 77.06 205 ARG A CA 1
ATOM 1668 C C . ARG A 1 205 ? -12.111 -10.304 27.278 1.00 77.06 205 ARG A C 1
ATOM 1670 O O . ARG A 1 205 ? -12.533 -10.955 28.228 1.00 77.06 205 ARG A O 1
ATOM 1677 N N . GLN A 1 206 ? -12.328 -8.995 27.142 1.00 69.75 206 GLN A N 1
ATOM 1678 C CA . GLN A 1 206 ? -12.856 -8.200 28.256 1.00 69.75 206 GLN A CA 1
ATOM 1679 C C . GLN A 1 206 ? -14.384 -8.077 28.272 1.00 69.75 206 GLN A C 1
ATOM 1681 O O . GLN A 1 206 ? -14.976 -8.101 29.350 1.00 69.75 206 GLN A O 1
ATOM 1686 N N . SER A 1 207 ? -15.029 -7.907 27.109 1.00 64.38 207 SER A N 1
ATOM 1687 C CA . SER A 1 207 ? -16.419 -7.411 27.070 1.00 64.38 207 SER A CA 1
ATOM 1688 C C . SER A 1 207 ? -17.451 -8.342 26.433 1.00 64.38 207 SER A C 1
ATOM 1690 O O . SER A 1 207 ? -18.628 -8.237 26.779 1.00 64.38 207 SER A O 1
ATOM 1692 N N . SER A 1 208 ? -17.070 -9.186 25.466 1.00 70.88 208 SER A N 1
ATOM 1693 C CA . SER A 1 208 ? -18.078 -9.780 24.568 1.00 70.88 208 SER A CA 1
ATOM 1694 C C . SER A 1 208 ? -17.783 -11.153 23.959 1.00 70.88 208 SER A C 1
ATOM 1696 O O . SER A 1 208 ? -18.690 -11.699 23.339 1.00 70.88 208 SER A O 1
ATOM 1698 N N . ASN A 1 209 ? -16.578 -11.720 24.113 1.00 84.12 209 ASN A N 1
ATOM 1699 C CA . ASN A 1 209 ? -16.170 -12.968 23.437 1.00 84.12 209 ASN A CA 1
ATOM 1700 C C . ASN A 1 209 ? -16.425 -12.937 21.909 1.00 84.12 209 ASN A C 1
ATOM 1702 O O . ASN A 1 209 ? -16.778 -13.944 21.298 1.00 84.12 209 ASN A O 1
ATOM 1706 N N . LYS A 1 210 ? -16.277 -11.749 21.310 1.00 88.19 210 LYS A N 1
ATOM 1707 C CA . LYS A 1 210 ? -16.439 -11.496 19.875 1.00 88.19 210 LYS A CA 1
ATOM 1708 C C . LYS A 1 210 ? -15.099 -11.561 19.179 1.00 88.19 210 LYS A C 1
ATOM 1710 O O . LYS A 1 210 ? -14.074 -11.204 19.755 1.00 88.19 210 LYS A O 1
ATOM 1715 N N . GLN A 1 211 ? -15.120 -11.945 17.914 1.00 88.25 211 GLN A N 1
ATOM 1716 C CA . GLN A 1 211 ? -13.915 -11.995 17.097 1.00 88.25 211 GLN A CA 1
ATOM 1717 C C . GLN A 1 211 ? -13.535 -10.594 16.612 1.00 88.25 211 GLN A C 1
ATOM 1719 O O . GLN A 1 211 ? -14.391 -9.775 16.291 1.00 88.25 211 GLN A O 1
ATOM 1724 N N . CYS A 1 212 ? -12.238 -10.311 16.563 1.00 92.44 212 CYS A N 1
ATOM 1725 C CA . CYS A 1 212 ? -11.705 -9.076 16.003 1.00 92.44 212 CYS A CA 1
ATOM 1726 C C . CYS A 1 212 ? -10.446 -9.424 15.215 1.00 92.44 212 CYS A C 1
ATOM 1728 O O . CYS A 1 212 ? -9.410 -9.727 15.811 1.00 92.44 212 CYS A O 1
ATOM 1730 N N . LEU A 1 213 ? -10.566 -9.422 13.890 1.00 93.69 213 LEU A N 1
ATOM 1731 C CA . LEU A 1 213 ? -9.492 -9.741 12.955 1.00 93.69 213 LEU A CA 1
ATOM 1732 C C . LEU A 1 213 ? -9.137 -8.501 12.136 1.00 93.69 213 LEU A C 1
ATOM 1734 O O . LEU A 1 213 ? -10.005 -7.713 11.762 1.00 93.69 213 LEU A O 1
ATOM 1738 N N . VAL A 1 214 ? -7.859 -8.357 11.812 1.00 94.94 214 VAL A N 1
ATOM 1739 C CA . VAL A 1 214 ? -7.355 -7.304 10.930 1.00 94.94 214 VAL A CA 1
ATOM 1740 C C . VAL A 1 214 ? -6.665 -7.968 9.748 1.00 94.94 214 VAL A C 1
ATOM 1742 O O . VAL A 1 214 ? -5.793 -8.812 9.939 1.00 94.94 214 VAL A O 1
ATOM 1745 N N . MET A 1 215 ? -7.031 -7.588 8.527 1.00 94.88 215 MET A N 1
ATOM 1746 C CA . MET A 1 215 ? -6.310 -7.977 7.315 1.00 94.88 215 MET A CA 1
ATOM 1747 C C . MET A 1 215 ? -5.777 -6.715 6.649 1.00 94.88 215 MET A C 1
ATOM 1749 O O . MET A 1 215 ? -6.553 -5.852 6.251 1.00 94.88 215 MET A O 1
ATOM 1753 N N . MET A 1 216 ? -4.461 -6.599 6.522 1.00 94.00 216 MET A N 1
ATOM 1754 C CA . MET A 1 216 ? -3.819 -5.434 5.925 1.00 94.00 216 MET A CA 1
ATOM 1755 C C . MET A 1 216 ? -3.044 -5.803 4.667 1.00 94.00 216 MET A C 1
ATOM 1757 O O . MET A 1 216 ? -2.394 -6.850 4.612 1.00 94.00 216 MET A O 1
ATOM 1761 N N . THR A 1 217 ? -3.060 -4.919 3.676 1.00 92.00 217 THR A N 1
ATOM 1762 C CA . THR A 1 217 ? -2.091 -4.924 2.583 1.00 92.00 217 THR A CA 1
ATOM 1763 C C . THR A 1 217 ? -1.098 -3.799 2.793 1.00 92.00 217 THR A C 1
ATOM 1765 O O . THR A 1 217 ? -1.464 -2.664 3.088 1.00 92.00 217 THR A O 1
ATOM 1768 N N . SER A 1 218 ? 0.182 -4.118 2.633 1.00 88.19 218 SER A N 1
ATOM 1769 C CA . SER A 1 218 ? 1.247 -3.125 2.709 1.00 88.19 218 SER A CA 1
ATOM 1770 C C . SER A 1 218 ? 2.343 -3.449 1.702 1.00 88.19 218 SER A C 1
ATOM 1772 O O . SER A 1 218 ? 2.617 -4.617 1.427 1.00 88.19 218 SER A O 1
ATOM 1774 N N . ARG A 1 219 ? 2.985 -2.441 1.115 1.00 80.56 219 ARG A N 1
ATOM 1775 C CA . ARG A 1 219 ? 4.215 -2.651 0.334 1.00 80.56 219 ARG A CA 1
ATOM 1776 C C . ARG A 1 219 ? 5.448 -2.781 1.240 1.00 80.56 219 ARG A C 1
ATOM 1778 O O . ARG A 1 219 ? 6.337 -3.573 0.942 1.00 80.56 219 ARG A O 1
ATOM 1785 N N . MET A 1 220 ? 5.466 -2.055 2.359 1.00 77.94 220 MET A N 1
ATOM 1786 C CA . MET A 1 220 ? 6.514 -2.109 3.385 1.00 77.94 220 MET A CA 1
ATOM 1787 C C . MET A 1 220 ? 6.109 -3.015 4.557 1.00 77.94 220 MET A C 1
ATOM 1789 O O . MET A 1 220 ? 4.931 -3.321 4.744 1.00 77.94 220 MET A O 1
ATOM 1793 N N . LYS A 1 221 ? 7.062 -3.434 5.394 1.00 76.62 221 LYS A N 1
ATOM 1794 C CA . LYS A 1 221 ? 6.727 -4.074 6.674 1.00 76.62 221 LYS A CA 1
ATOM 1795 C C . LYS A 1 221 ? 6.265 -2.981 7.657 1.00 76.62 221 LYS A C 1
ATOM 1797 O O . LYS A 1 221 ? 7.080 -2.110 7.948 1.00 76.62 221 LYS A O 1
ATOM 1802 N N . PRO A 1 222 ? 5.017 -3.005 8.159 1.00 81.12 222 PRO A N 1
ATOM 1803 C CA . PRO A 1 222 ? 4.534 -1.976 9.080 1.00 81.12 222 PRO A CA 1
ATOM 1804 C C . PRO A 1 222 ? 5.264 -2.045 10.435 1.00 81.12 222 PRO A C 1
ATOM 1806 O O . PRO A 1 222 ? 5.779 -3.119 10.788 1.00 81.12 222 PRO A O 1
ATOM 1809 N N . PRO A 1 223 ? 5.297 -0.944 11.212 1.00 80.12 223 PRO A N 1
ATOM 1810 C CA . PRO A 1 223 ? 5.730 -0.981 12.606 1.00 80.12 223 PRO A CA 1
ATOM 1811 C C . PRO A 1 223 ? 4.764 -1.852 13.420 1.00 80.12 223 PRO A C 1
ATOM 1813 O O . PRO A 1 223 ? 3.544 -1.768 13.282 1.00 80.12 223 PRO A O 1
ATOM 1816 N N . LEU A 1 224 ? 5.324 -2.762 14.216 1.00 87.38 224 LEU A N 1
ATOM 1817 C CA . LEU A 1 224 ? 4.597 -3.809 14.945 1.00 87.38 224 LEU A CA 1
ATOM 1818 C C . LEU A 1 224 ? 5.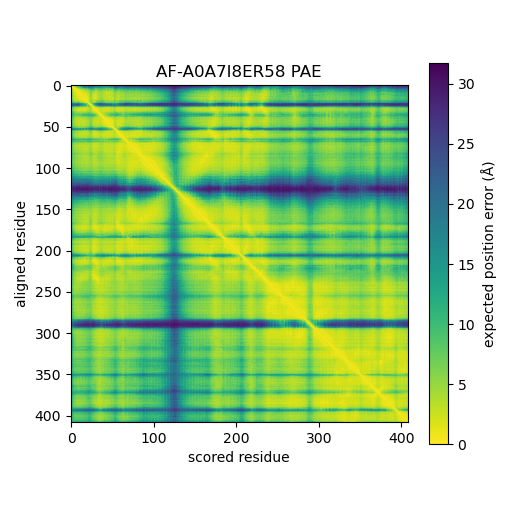326 -4.094 16.261 1.00 87.38 224 LEU A C 1
ATOM 1820 O O . LEU A 1 224 ? 5.795 -5.211 16.498 1.00 87.38 224 LEU A O 1
ATOM 1824 N N . ASP A 1 225 ? 5.486 -3.052 17.069 1.00 87.94 225 ASP A N 1
ATOM 1825 C CA . ASP A 1 225 ? 6.304 -3.079 18.284 1.00 87.94 225 ASP A CA 1
ATOM 1826 C C . ASP A 1 225 ? 5.572 -3.790 19.429 1.00 87.94 225 ASP A C 1
ATOM 1828 O O . ASP A 1 225 ? 6.181 -4.511 20.218 1.00 87.94 225 ASP A O 1
ATOM 1832 N N . VAL A 1 226 ? 4.245 -3.631 19.480 1.00 92.00 226 VAL A N 1
ATOM 1833 C CA . VAL A 1 226 ? 3.362 -4.251 20.482 1.00 92.00 226 VAL A CA 1
ATOM 1834 C C . VAL A 1 226 ? 2.773 -5.584 19.991 1.00 92.00 226 VAL A C 1
ATOM 1836 O O . VAL A 1 226 ? 2.531 -6.487 20.794 1.00 92.00 226 VAL A O 1
ATOM 1839 N N . ILE A 1 227 ? 2.570 -5.751 18.676 1.00 91.12 227 ILE A N 1
ATOM 1840 C CA . ILE A 1 227 ? 1.957 -6.959 18.090 1.00 91.12 227 ILE A CA 1
ATOM 1841 C C . ILE A 1 227 ? 3.011 -8.052 17.879 1.00 91.12 227 ILE A C 1
ATOM 1843 O O . ILE A 1 227 ? 3.863 -7.974 16.985 1.00 91.12 227 ILE A O 1
ATOM 1847 N N . LYS A 1 228 ? 2.917 -9.116 18.679 1.00 91.50 228 LYS A N 1
ATOM 1848 C CA . LYS A 1 228 ? 3.904 -10.201 18.701 1.00 91.50 228 LYS A CA 1
ATOM 1849 C C . LYS A 1 228 ? 3.864 -11.078 17.447 1.00 91.50 228 LYS A C 1
ATOM 1851 O O . LYS A 1 228 ? 2.891 -11.096 16.695 1.00 91.50 228 LYS A O 1
ATOM 1856 N N . GLN A 1 229 ? 4.928 -11.850 17.220 1.00 90.06 229 GLN A N 1
ATOM 1857 C CA . GLN A 1 229 ? 5.049 -12.691 16.025 1.00 90.06 229 GLN A CA 1
ATOM 1858 C C . GLN A 1 229 ? 4.004 -13.815 15.980 1.00 90.06 229 GLN A C 1
ATOM 1860 O O . GLN A 1 229 ? 3.463 -14.091 14.918 1.00 90.06 229 GLN A O 1
ATOM 1865 N N . GLU A 1 230 ? 3.664 -14.409 17.121 1.00 90.00 230 GLU A N 1
ATOM 1866 C CA . GLU A 1 230 ? 2.607 -15.416 17.252 1.00 90.00 230 GLU A CA 1
ATOM 1867 C C . GLU A 1 230 ? 1.186 -14.852 17.074 1.00 90.00 230 GLU A C 1
ATOM 1869 O O . GLU A 1 230 ? 0.237 -15.620 16.953 1.00 90.00 230 GLU A O 1
ATOM 1874 N N . GLN A 1 231 ? 1.032 -13.522 17.039 1.00 91.25 231 GLN A N 1
ATOM 1875 C CA . GLN A 1 231 ? -0.249 -12.841 16.827 1.00 91.25 231 GLN A CA 1
ATOM 1876 C C . GLN A 1 231 ? -0.490 -12.422 15.372 1.00 91.25 231 GLN A C 1
ATOM 1878 O O . GLN A 1 231 ? -1.584 -11.958 15.037 1.00 91.25 231 GLN A O 1
ATOM 1883 N N . ARG A 1 232 ? 0.512 -12.596 14.502 1.00 91.88 232 ARG A N 1
ATOM 1884 C CA . ARG A 1 232 ? 0.447 -12.197 13.096 1.00 91.88 232 ARG A CA 1
ATOM 1885 C C . ARG A 1 232 ? 0.743 -13.348 12.142 1.00 91.88 232 ARG A C 1
ATOM 1887 O O . ARG A 1 232 ? 1.636 -14.154 12.389 1.00 91.88 232 ARG A O 1
ATOM 1894 N N . HIS A 1 233 ? 0.026 -13.366 11.029 1.00 91.38 233 HIS A N 1
ATOM 1895 C CA . HIS A 1 233 ? 0.307 -14.181 9.856 1.00 91.38 233 HIS A CA 1
ATOM 1896 C C . HIS A 1 233 ? 0.785 -13.268 8.716 1.00 91.38 233 HIS A C 1
ATOM 1898 O O . HIS A 1 233 ? 0.374 -12.108 8.633 1.00 91.38 233 HIS A O 1
ATOM 1904 N N . THR A 1 234 ? 1.654 -13.764 7.835 1.00 90.19 234 THR A N 1
ATOM 1905 C CA . THR A 1 234 ? 2.244 -12.962 6.754 1.00 90.19 234 THR A CA 1
ATOM 1906 C C . THR A 1 234 ? 2.206 -13.724 5.431 1.00 90.19 234 THR A C 1
ATOM 1908 O O . THR A 1 234 ? 2.774 -14.808 5.334 1.00 90.19 234 THR A O 1
ATOM 1911 N N . ILE A 1 235 ? 1.570 -13.139 4.413 1.00 89.31 235 ILE A N 1
ATOM 1912 C CA . ILE A 1 235 ? 1.518 -13.647 3.037 1.00 89.31 235 ILE A CA 1
ATOM 1913 C C . ILE A 1 235 ? 2.380 -12.742 2.153 1.00 89.31 235 ILE A C 1
ATOM 1915 O O . ILE A 1 235 ? 2.148 -11.534 2.082 1.00 89.31 235 ILE A O 1
ATOM 1919 N N . THR A 1 236 ? 3.334 -13.332 1.434 1.00 86.56 236 THR A N 1
ATOM 1920 C CA . THR A 1 236 ? 4.097 -12.641 0.385 1.00 86.56 236 THR A CA 1
ATOM 1921 C C . THR A 1 236 ? 3.465 -12.920 -0.975 1.00 86.56 236 THR A C 1
ATOM 1923 O O . THR A 1 236 ? 3.480 -14.059 -1.437 1.00 86.56 236 THR A O 1
ATOM 1926 N N . LEU A 1 237 ? 2.960 -11.890 -1.652 1.00 85.25 237 LEU A N 1
ATOM 1927 C CA . LEU A 1 237 ? 2.632 -11.955 -3.074 1.00 85.25 237 LEU A CA 1
ATOM 1928 C C . LEU A 1 237 ? 3.911 -11.752 -3.891 1.00 85.25 237 LEU A C 1
ATOM 1930 O O . LEU A 1 237 ? 4.543 -10.693 -3.837 1.00 85.25 237 LEU A O 1
ATOM 1934 N N . LEU A 1 238 ? 4.284 -12.791 -4.631 1.00 85.69 238 LEU A N 1
ATOM 1935 C CA . LEU A 1 238 ? 5.431 -12.808 -5.533 1.00 85.69 238 LEU A CA 1
ATOM 1936 C C . LEU A 1 238 ? 5.004 -12.404 -6.960 1.00 85.69 238 LEU A C 1
ATOM 1938 O O . LEU A 1 238 ? 3.811 -12.423 -7.272 1.00 85.69 238 LEU A O 1
ATOM 1942 N N . PRO A 1 239 ? 5.950 -12.032 -7.842 1.00 87.12 239 PRO A N 1
ATOM 1943 C CA . PRO A 1 239 ? 5.697 -11.997 -9.278 1.00 87.12 239 PRO A CA 1
ATOM 1944 C C . PRO A 1 239 ? 5.264 -13.379 -9.783 1.00 87.12 239 PRO A C 1
ATOM 1946 O O . PRO A 1 239 ? 5.796 -14.399 -9.342 1.00 87.12 239 PRO A O 1
ATOM 1949 N N . TRP A 1 240 ? 4.338 -13.400 -10.738 1.00 89.88 240 TRP A N 1
ATOM 1950 C CA . TRP A 1 240 ? 3.824 -14.625 -11.343 1.00 89.88 240 TRP A CA 1
ATOM 1951 C C . TRP A 1 240 ? 4.935 -15.391 -12.052 1.00 89.88 240 TRP A C 1
ATOM 1953 O O . TRP A 1 240 ? 5.657 -14.837 -12.879 1.00 89.88 240 TRP A O 1
ATOM 1963 N N . ASN A 1 241 ? 5.043 -16.690 -11.794 1.00 91.88 241 ASN A N 1
ATOM 1964 C CA . ASN A 1 241 ? 5.979 -17.535 -12.535 1.00 91.88 241 ASN A CA 1
ATOM 1965 C C . ASN A 1 241 ? 5.545 -17.716 -14.018 1.00 91.88 241 ASN A C 1
ATOM 1967 O O . ASN A 1 241 ? 4.440 -17.329 -14.414 1.00 91.88 241 ASN A O 1
ATOM 1971 N N . ARG A 1 242 ? 6.408 -18.322 -14.854 1.00 94.38 242 ARG A N 1
ATOM 1972 C CA . ARG A 1 242 ? 6.141 -18.539 -16.296 1.00 94.38 242 ARG A CA 1
ATOM 1973 C C . ARG A 1 242 ? 4.829 -19.280 -16.562 1.00 94.38 242 ARG A C 1
ATOM 1975 O O . ARG A 1 242 ? 4.090 -18.899 -17.466 1.00 94.38 242 ARG A O 1
ATOM 1982 N N . GLU A 1 243 ? 4.520 -20.300 -15.765 1.00 93.56 243 GLU A N 1
ATOM 1983 C CA . GLU A 1 243 ? 3.306 -21.112 -15.901 1.00 93.56 243 GLU A CA 1
ATOM 1984 C C . GLU A 1 243 ? 2.058 -20.300 -15.532 1.00 93.56 243 GLU A C 1
ATOM 1986 O O . GLU A 1 243 ? 1.067 -20.331 -16.262 1.00 93.56 243 GLU A O 1
ATOM 1991 N N . THR A 1 244 ? 2.124 -19.494 -14.466 1.00 90.94 244 THR A N 1
ATOM 1992 C CA . THR A 1 244 ? 1.052 -18.564 -14.076 1.00 90.94 244 THR A CA 1
ATOM 1993 C C . THR A 1 244 ? 0.794 -17.516 -15.171 1.00 90.94 244 THR A C 1
ATOM 1995 O O . THR A 1 244 ? -0.364 -17.266 -15.513 1.00 90.94 244 THR A O 1
ATOM 1998 N N . VAL A 1 245 ? 1.839 -16.948 -15.793 1.00 92.56 245 VAL A N 1
ATOM 1999 C CA . VAL A 1 245 ? 1.701 -15.997 -16.918 1.00 92.56 245 VAL A CA 1
ATOM 2000 C C . VAL A 1 245 ? 1.125 -16.668 -18.169 1.00 92.56 245 VAL A C 1
ATOM 2002 O O . VAL A 1 245 ? 0.190 -16.137 -18.769 1.00 92.56 245 VAL A O 1
ATOM 2005 N N . ALA A 1 246 ? 1.615 -17.849 -18.552 1.00 93.56 246 ALA A N 1
ATOM 2006 C CA . ALA A 1 246 ? 1.063 -18.605 -19.676 1.00 93.56 246 ALA A CA 1
ATOM 2007 C C . ALA A 1 246 ? -0.416 -18.963 -19.436 1.00 93.56 246 ALA A C 1
ATOM 2009 O O . ALA A 1 246 ? -1.263 -18.764 -20.309 1.00 93.56 246 ALA A O 1
ATOM 2010 N N . GLY A 1 247 ? -0.751 -19.408 -18.222 1.00 92.50 247 GLY A N 1
ATOM 2011 C CA . GLY A 1 247 ? -2.116 -19.692 -17.787 1.00 92.50 247 GLY A CA 1
ATOM 2012 C C . GLY A 1 247 ? -3.025 -18.458 -17.780 1.00 92.50 247 GLY A C 1
ATOM 2013 O O . GLY A 1 247 ? -4.199 -18.578 -18.127 1.00 92.50 247 GLY A O 1
ATOM 2014 N N . TYR A 1 248 ? -2.503 -17.272 -17.445 1.00 91.06 248 TYR A N 1
ATOM 2015 C CA . TYR A 1 248 ? -3.217 -16.001 -17.607 1.00 91.06 248 TYR A CA 1
ATOM 2016 C C . TYR A 1 248 ? -3.542 -15.748 -19.082 1.00 91.06 248 TYR A C 1
ATOM 2018 O O . TYR A 1 248 ? -4.707 -15.596 -19.452 1.00 91.06 248 TYR A O 1
ATOM 2026 N N . LEU A 1 249 ? -2.524 -15.772 -19.943 1.00 91.75 249 LEU A N 1
ATOM 2027 C CA . LEU A 1 249 ? -2.658 -15.410 -21.355 1.00 91.75 249 LEU A CA 1
ATOM 2028 C C . LEU A 1 249 ? -3.584 -16.376 -22.110 1.00 91.75 249 LEU A C 1
ATOM 2030 O O . LEU A 1 249 ? -4.390 -15.933 -22.927 1.00 91.75 249 LEU A O 1
ATOM 2034 N N . GLN A 1 250 ? -3.564 -17.669 -21.772 1.00 92.12 250 GLN A N 1
ATOM 2035 C CA . GLN A 1 250 ? -4.516 -18.652 -22.301 1.00 92.12 250 GLN A CA 1
ATOM 2036 C C . GLN A 1 250 ? -5.975 -18.337 -21.936 1.00 92.12 250 GLN A C 1
ATOM 2038 O O . GLN A 1 250 ? -6.854 -18.495 -22.786 1.00 92.12 250 GLN A O 1
ATOM 2043 N N . GLN A 1 251 ? -6.255 -17.885 -20.706 1.00 90.81 251 GLN A N 1
ATOM 2044 C CA . GLN A 1 251 ? -7.612 -17.481 -20.308 1.00 90.81 251 GLN A CA 1
ATOM 2045 C C . GLN A 1 251 ? -8.066 -16.216 -21.046 1.00 90.81 251 GLN A C 1
ATOM 2047 O O . GLN A 1 251 ? -9.226 -16.118 -21.443 1.00 90.81 251 GLN A O 1
ATOM 2052 N N . GLU A 1 252 ? -7.129 -15.317 -21.340 1.00 90.31 252 GLU A N 1
ATOM 2053 C CA . GLU A 1 252 ? -7.339 -14.138 -22.183 1.00 90.31 252 GLU A CA 1
ATOM 2054 C C . GLU A 1 252 ? -7.333 -14.439 -23.700 1.00 90.31 252 GLU A C 1
ATOM 2056 O O . GLU A 1 252 ? -7.303 -13.516 -24.516 1.00 90.31 252 GLU A O 1
ATOM 2061 N N . LYS A 1 253 ? -7.421 -15.726 -24.084 1.00 90.69 253 LYS A N 1
ATOM 2062 C CA . LYS A 1 253 ? -7.485 -16.252 -25.467 1.00 90.69 253 LYS A CA 1
ATOM 2063 C C . LYS A 1 253 ? -6.234 -15.998 -26.320 1.00 90.69 253 LYS A C 1
ATOM 2065 O O . LYS A 1 253 ? -6.276 -16.100 -27.546 1.00 90.69 253 LYS A O 1
ATOM 2070 N N . ILE A 1 254 ? -5.100 -15.715 -25.684 1.00 88.94 254 ILE A N 1
ATOM 2071 C CA . ILE A 1 254 ? -3.789 -15.602 -26.327 1.00 88.94 254 ILE A CA 1
ATOM 2072 C C . ILE A 1 254 ? -3.116 -16.974 -26.229 1.00 88.94 254 ILE A C 1
ATOM 2074 O O . ILE A 1 254 ? -2.619 -17.360 -25.174 1.00 88.94 254 ILE A O 1
ATOM 2078 N N . HIS A 1 255 ? -3.110 -17.736 -27.324 1.00 88.38 255 HIS A N 1
ATOM 2079 C CA . HIS A 1 255 ? -2.646 -19.134 -27.329 1.00 88.38 255 HIS A CA 1
ATOM 2080 C C . HIS A 1 255 ? -1.205 -19.339 -27.834 1.00 88.38 255 HIS A C 1
ATOM 2082 O O . HIS A 1 255 ? -0.682 -20.447 -27.741 1.00 88.38 255 HIS A O 1
ATOM 2088 N N . ALA A 1 256 ? -0.548 -18.302 -28.363 1.00 87.69 256 ALA A N 1
ATOM 2089 C CA . ALA A 1 256 ? 0.802 -18.415 -28.914 1.00 87.69 256 ALA A CA 1
ATOM 2090 C C . ALA A 1 256 ? 1.872 -18.471 -27.808 1.00 87.69 256 ALA A C 1
ATOM 2092 O O . ALA A 1 256 ? 2.122 -17.476 -27.130 1.00 87.69 256 ALA A O 1
ATOM 2093 N N . ALA A 1 257 ? 2.550 -19.614 -27.668 1.00 88.81 257 ALA A N 1
ATOM 2094 C CA . ALA A 1 257 ? 3.589 -19.821 -26.651 1.00 88.81 257 ALA A CA 1
ATOM 2095 C C . ALA A 1 257 ? 4.766 -18.829 -26.765 1.00 88.81 257 ALA A C 1
ATOM 2097 O O . ALA A 1 257 ? 5.322 -18.401 -25.757 1.00 88.81 257 ALA A O 1
ATOM 2098 N N . THR A 1 258 ? 5.104 -18.389 -27.981 1.00 89.06 258 THR A N 1
ATOM 2099 C CA . THR A 1 258 ? 6.120 -17.347 -28.220 1.00 89.06 258 THR A CA 1
ATOM 2100 C C . THR A 1 258 ? 5.738 -15.998 -27.607 1.00 89.06 258 THR A C 1
ATOM 2102 O O . THR A 1 258 ? 6.617 -15.275 -27.142 1.00 89.06 258 THR A O 1
ATOM 2105 N N . LEU A 1 259 ? 4.441 -15.668 -27.538 1.00 89.50 259 LEU A N 1
ATOM 2106 C CA . LEU A 1 259 ? 3.963 -14.500 -26.796 1.00 89.50 259 LEU A CA 1
ATOM 2107 C C . LEU A 1 259 ? 3.989 -14.718 -25.283 1.00 89.50 259 LEU A C 1
ATOM 2109 O O . LEU A 1 259 ? 4.215 -13.756 -24.561 1.00 89.50 259 LEU A O 1
ATOM 2113 N N . HIS A 1 260 ? 3.771 -15.940 -24.788 1.00 92.81 260 HIS A N 1
ATOM 2114 C CA . HIS A 1 260 ? 3.834 -16.219 -23.345 1.00 92.81 260 HIS A CA 1
ATOM 2115 C C . HIS A 1 260 ? 5.238 -15.959 -22.802 1.00 92.81 260 HIS A C 1
ATOM 2117 O O . HIS A 1 260 ? 5.396 -15.231 -21.823 1.00 92.81 260 HIS A O 1
ATOM 2123 N N . GLU A 1 261 ? 6.251 -16.469 -23.504 1.00 93.31 261 GLU A N 1
ATOM 2124 C CA . GLU A 1 261 ? 7.658 -16.222 -23.182 1.00 93.31 261 GLU A CA 1
ATOM 2125 C C . GLU A 1 261 ? 8.048 -14.748 -23.367 1.00 93.31 261 GLU A C 1
ATOM 2127 O O . GLU A 1 261 ? 8.747 -14.198 -22.517 1.00 93.31 261 GLU A O 1
ATOM 2132 N N . LEU A 1 262 ? 7.561 -14.077 -24.422 1.00 93.62 262 LEU A N 1
ATOM 2133 C CA . LEU A 1 262 ? 7.803 -12.644 -24.630 1.00 93.62 262 LEU A CA 1
ATOM 2134 C C . LEU A 1 262 ? 7.217 -11.797 -23.493 1.00 93.62 262 LEU A C 1
ATOM 2136 O O . LEU A 1 262 ? 7.925 -10.962 -22.941 1.00 93.62 262 LEU A O 1
ATOM 2140 N N . VAL A 1 263 ? 5.948 -12.012 -23.132 1.00 94.88 263 VAL A N 1
ATOM 2141 C CA . VAL A 1 263 ? 5.294 -11.277 -22.041 1.00 94.88 263 VAL A CA 1
ATOM 2142 C C . VAL A 1 263 ? 6.047 -11.524 -20.739 1.00 94.88 263 VAL A C 1
ATOM 2144 O O . VAL A 1 263 ? 6.477 -10.560 -20.116 1.00 94.88 263 VAL A O 1
ATOM 2147 N N . PHE A 1 264 ? 6.305 -12.783 -20.366 1.00 95.62 264 PHE A N 1
ATOM 2148 C CA . PHE A 1 264 ? 7.051 -13.081 -19.141 1.00 95.62 264 PHE A CA 1
ATOM 2149 C C . PHE A 1 264 ? 8.436 -12.413 -19.121 1.00 95.62 264 PHE A C 1
ATOM 2151 O O . PHE A 1 264 ? 8.806 -11.818 -18.112 1.00 95.62 264 PHE A O 1
ATOM 2158 N N . ALA A 1 265 ? 9.187 -12.465 -20.226 1.00 95.06 265 ALA A N 1
ATOM 2159 C CA . ALA A 1 265 ? 10.523 -11.876 -20.313 1.00 95.06 265 ALA A CA 1
ATOM 2160 C C . ALA A 1 265 ? 10.533 -10.338 -20.254 1.00 95.06 265 ALA A C 1
ATOM 2162 O O . ALA A 1 265 ? 11.548 -9.762 -19.883 1.00 95.06 265 ALA A O 1
ATOM 2163 N N . GLN A 1 266 ? 9.437 -9.673 -20.632 1.00 95.25 266 GLN A N 1
ATOM 2164 C CA . GLN A 1 266 ? 9.322 -8.207 -20.639 1.00 95.25 266 GLN A CA 1
ATOM 2165 C C . GLN A 1 266 ? 8.604 -7.644 -19.408 1.00 95.25 266 GLN A C 1
ATOM 2167 O O . GLN A 1 266 ? 8.636 -6.438 -19.178 1.00 95.25 266 GLN A O 1
ATOM 2172 N N . THR A 1 267 ? 7.931 -8.492 -18.628 1.00 94.75 267 THR A N 1
ATOM 2173 C CA . THR A 1 267 ? 7.209 -8.083 -17.417 1.00 94.75 267 THR A CA 1
ATOM 2174 C C . THR A 1 267 ? 7.759 -8.716 -16.144 1.00 94.75 267 THR A C 1
ATOM 2176 O O . THR A 1 267 ? 7.246 -8.407 -15.077 1.00 94.75 267 THR A O 1
ATOM 2179 N N . GLU A 1 268 ? 8.713 -9.647 -16.231 1.00 92.62 268 GLU A N 1
ATOM 2180 C CA . GLU A 1 268 ? 9.269 -10.418 -15.102 1.00 92.62 268 GLU A CA 1
ATOM 2181 C C . GLU A 1 268 ? 8.188 -11.052 -14.198 1.00 92.62 268 GLU A C 1
ATOM 2183 O O . GLU A 1 268 ? 8.339 -11.149 -12.982 1.00 92.62 268 GLU A O 1
ATOM 2188 N N . GLY A 1 269 ? 7.042 -11.432 -14.776 1.00 91.44 269 GLY A N 1
ATOM 2189 C CA . GLY A 1 269 ? 5.894 -11.934 -14.007 1.00 91.44 269 GLY A CA 1
ATOM 2190 C C . GLY A 1 269 ? 5.085 -10.885 -13.228 1.00 91.44 269 GLY A C 1
ATOM 2191 O O . GLY A 1 269 ? 4.108 -11.228 -12.566 1.00 91.44 269 GLY A O 1
ATOM 2192 N N . HIS A 1 270 ? 5.431 -9.599 -13.287 1.00 90.75 270 HIS A N 1
ATOM 2193 C CA . HIS A 1 270 ? 4.705 -8.537 -12.591 1.00 90.75 270 HIS A CA 1
ATOM 2194 C C . HIS A 1 270 ? 3.248 -8.429 -13.082 1.00 90.75 270 HIS A C 1
ATOM 2196 O O . HIS A 1 270 ? 2.985 -7.966 -14.193 1.00 90.75 270 HIS A O 1
ATOM 2202 N N . ALA A 1 271 ? 2.293 -8.835 -12.238 1.00 89.25 271 ALA A N 1
ATOM 2203 C CA . ALA A 1 271 ? 0.885 -9.058 -12.589 1.00 89.25 271 ALA A CA 1
ATOM 2204 C C . ALA A 1 271 ? 0.206 -7.894 -13.340 1.00 89.25 271 ALA A C 1
ATOM 2206 O O . ALA A 1 271 ? -0.524 -8.103 -14.316 1.00 89.25 271 ALA A O 1
ATOM 2207 N N . TYR A 1 272 ? 0.458 -6.651 -12.917 1.00 90.06 272 TYR A N 1
ATOM 2208 C CA . TYR A 1 272 ? -0.102 -5.476 -13.586 1.00 90.06 272 TYR A CA 1
ATOM 2209 C C . TYR A 1 272 ? 0.549 -5.226 -14.952 1.00 90.06 272 TYR A C 1
ATOM 2211 O O . TYR A 1 272 ? -0.157 -4.954 -15.919 1.00 90.06 272 TYR A O 1
ATOM 2219 N N . SER A 1 273 ? 1.862 -5.431 -15.083 1.00 93.62 273 SER A N 1
ATOM 2220 C CA . SER A 1 273 ? 2.557 -5.307 -16.372 1.00 93.62 273 SER A CA 1
ATOM 2221 C C . SER A 1 273 ? 2.176 -6.424 -17.346 1.00 93.62 273 SER A C 1
ATOM 2223 O O . SER A 1 273 ? 2.001 -6.145 -18.527 1.00 93.62 273 SER A O 1
ATOM 2225 N N . VAL A 1 274 ? 1.951 -7.655 -16.864 1.00 94.25 274 VAL A N 1
ATOM 2226 C CA . VAL A 1 274 ? 1.361 -8.757 -17.657 1.00 94.25 274 VAL A CA 1
ATOM 2227 C C . VAL A 1 274 ? -0.010 -8.346 -18.199 1.00 94.25 274 VAL A C 1
ATOM 2229 O O . VAL A 1 274 ? -0.294 -8.535 -19.381 1.00 94.25 274 VAL A O 1
ATOM 2232 N N . THR A 1 275 ? -0.841 -7.726 -17.356 1.00 93.06 275 THR A N 1
ATOM 2233 C CA . THR A 1 275 ? -2.169 -7.226 -17.746 1.00 93.06 275 THR A CA 1
ATOM 2234 C C . THR A 1 275 ? -2.068 -6.102 -18.787 1.00 93.06 275 THR A C 1
ATOM 2236 O O . THR A 1 275 ? -2.776 -6.139 -19.792 1.00 93.06 275 THR A O 1
ATOM 2239 N N . LEU A 1 276 ? -1.156 -5.138 -18.609 1.00 93.75 276 LEU A N 1
ATOM 2240 C CA . LEU A 1 276 ? -0.910 -4.069 -19.587 1.00 93.75 276 LEU A CA 1
ATOM 2241 C C . LEU A 1 276 ? -0.419 -4.621 -20.935 1.00 93.75 276 LEU A C 1
ATOM 2243 O O . LEU A 1 276 ? -0.953 -4.240 -21.976 1.00 93.75 276 LEU A O 1
ATOM 2247 N N . PHE A 1 277 ? 0.533 -5.561 -20.937 1.00 95.00 277 PHE A N 1
ATOM 2248 C CA . PHE A 1 277 ? 1.012 -6.203 -22.167 1.00 95.00 277 PHE A CA 1
ATOM 2249 C C . PHE A 1 277 ? -0.126 -6.980 -22.854 1.00 95.00 277 PHE A C 1
ATOM 2251 O O . PHE A 1 277 ? -0.333 -6.856 -24.061 1.00 95.00 277 PHE A O 1
ATOM 2258 N N . CYS A 1 278 ? -0.934 -7.723 -22.090 1.00 92.69 278 CYS A N 1
ATOM 2259 C CA . CYS A 1 278 ? -2.106 -8.420 -22.619 1.00 92.69 278 CYS A CA 1
ATOM 2260 C C . CYS A 1 278 ? -3.114 -7.465 -23.281 1.00 92.69 278 CYS A C 1
ATOM 2262 O O . CYS A 1 278 ? -3.689 -7.815 -24.314 1.00 92.69 278 CYS A O 1
ATOM 2264 N N . ASN A 1 279 ? -3.327 -6.274 -22.718 1.00 92.69 279 ASN A N 1
ATOM 2265 C CA . ASN A 1 279 ? -4.204 -5.264 -23.309 1.00 92.69 279 ASN A CA 1
ATOM 2266 C C . ASN A 1 279 ? -3.639 -4.743 -24.639 1.00 92.69 279 ASN A C 1
ATOM 2268 O O . ASN A 1 279 ? -4.373 -4.710 -25.624 1.00 92.69 279 ASN A O 1
ATOM 2272 N N . VAL A 1 280 ? -2.332 -4.459 -24.710 1.00 92.94 280 VAL A N 1
ATOM 2273 C CA . VAL A 1 280 ? -1.650 -4.077 -25.962 1.00 92.94 280 VAL A CA 1
ATOM 2274 C C . VAL A 1 280 ? -1.789 -5.164 -27.038 1.00 92.94 280 VAL A C 1
ATOM 2276 O O . VAL A 1 280 ? -2.118 -4.853 -28.180 1.00 92.94 280 VAL A O 1
ATOM 2279 N N . ILE A 1 281 ? -1.620 -6.445 -26.690 1.00 91.19 281 ILE A N 1
ATOM 2280 C CA . ILE A 1 281 ? -1.804 -7.564 -27.637 1.00 91.19 281 ILE A CA 1
ATOM 2281 C C . ILE A 1 281 ? -3.242 -7.611 -28.188 1.00 91.19 281 ILE A C 1
ATOM 2283 O O . ILE A 1 281 ? -3.440 -7.877 -29.374 1.00 91.19 281 ILE A O 1
ATOM 2287 N N . LYS A 1 282 ? -4.249 -7.353 -27.343 1.00 88.94 282 LYS A N 1
ATOM 2288 C CA . LYS A 1 282 ? -5.667 -7.359 -27.739 1.00 88.94 282 LYS A CA 1
ATOM 2289 C C . LYS A 1 282 ? -6.053 -6.162 -28.606 1.00 88.94 282 LYS A C 1
ATOM 2291 O O . LYS A 1 282 ? -6.825 -6.335 -29.541 1.00 88.94 282 LYS A O 1
ATOM 2296 N N . GLU A 1 283 ? -5.548 -4.973 -28.285 1.00 88.75 283 GLU A N 1
ATOM 2297 C CA . GLU A 1 283 ? -5.882 -3.726 -28.985 1.00 88.75 283 GLU A CA 1
ATOM 2298 C C . GLU A 1 283 ? -5.266 -3.674 -30.388 1.00 88.75 283 GLU A C 1
ATOM 2300 O O . GLU A 1 283 ? -5.958 -3.369 -31.357 1.00 88.75 283 GLU A O 1
ATOM 2305 N N . TYR A 1 284 ? -3.982 -4.021 -30.509 1.00 82.38 284 TYR A N 1
ATOM 2306 C CA . TYR A 1 284 ? -3.250 -3.942 -31.779 1.00 82.38 284 TYR A CA 1
ATOM 2307 C C . TYR A 1 284 ? -3.400 -5.197 -32.648 1.00 82.38 284 TYR A C 1
ATOM 2309 O O . TYR A 1 284 ? -3.047 -5.176 -33.826 1.00 82.38 284 TYR A O 1
ATOM 2317 N N . GLY A 1 285 ? -3.963 -6.267 -32.079 1.00 69.38 285 GLY A N 1
ATOM 2318 C CA . GLY A 1 285 ? -4.180 -7.546 -32.737 1.00 69.38 285 GLY A CA 1
ATOM 2319 C C . GLY A 1 285 ? -2.900 -8.373 -32.863 1.00 69.38 285 GLY A C 1
ATOM 2320 O O . GLY A 1 285 ? -1.841 -7.891 -33.263 1.00 69.38 285 GLY A O 1
ATOM 2321 N N . TYR A 1 286 ? -3.012 -9.666 -32.570 1.00 65.56 286 TYR A N 1
ATOM 2322 C CA . TYR A 1 286 ? -1.983 -10.641 -32.908 1.00 65.56 286 TYR A CA 1
ATOM 2323 C C . TYR A 1 286 ? -2.521 -11.612 -33.953 1.00 65.56 286 TYR A C 1
ATOM 2325 O O . TYR A 1 286 ? -3.320 -12.497 -33.644 1.00 65.56 286 TYR A O 1
ATOM 2333 N N . ASP A 1 287 ? -2.068 -11.440 -35.192 1.00 63.00 287 ASP A N 1
ATOM 2334 C CA . ASP A 1 287 ? -2.230 -12.454 -36.224 1.00 63.00 287 ASP A CA 1
ATOM 2335 C C . ASP A 1 287 ? -1.131 -13.510 -36.051 1.00 63.00 287 ASP A C 1
ATOM 2337 O O . ASP A 1 287 ? 0.061 -13.224 -36.193 1.00 63.00 287 ASP A O 1
ATOM 2341 N N . ALA A 1 288 ? -1.542 -14.743 -35.753 1.00 56.38 288 ALA A N 1
ATOM 2342 C CA . ALA A 1 288 ? -0.644 -15.878 -35.566 1.00 56.38 288 ALA A CA 1
ATOM 2343 C C . ALA A 1 288 ? 0.151 -16.256 -36.834 1.00 56.38 288 ALA A C 1
ATOM 2345 O O . ALA A 1 288 ? 1.048 -17.090 -36.749 1.00 56.38 288 ALA A O 1
ATOM 2346 N N . GLN A 1 289 ? -0.161 -15.668 -37.997 1.00 53.62 289 GLN A N 1
ATOM 2347 C CA . GLN A 1 289 ? 0.555 -15.883 -39.259 1.00 53.62 289 GLN A CA 1
ATOM 2348 C C . GLN A 1 289 ? 1.607 -14.798 -39.575 1.00 53.62 289 GLN A C 1
ATOM 2350 O O . GLN A 1 289 ? 2.380 -14.963 -40.518 1.00 53.62 289 GLN A O 1
ATOM 2355 N N . LEU A 1 290 ? 1.687 -13.710 -38.794 1.00 46.41 290 LEU A N 1
ATOM 2356 C CA . LEU A 1 290 ? 2.641 -12.605 -38.989 1.00 46.41 290 LEU A CA 1
ATOM 2357 C C . LEU A 1 290 ? 3.724 -12.592 -37.898 1.00 46.41 290 LEU A C 1
ATOM 2359 O O . LEU A 1 290 ? 3.782 -11.729 -37.020 1.00 46.41 290 LEU A O 1
ATOM 2363 N N . GLU A 1 291 ? 4.607 -13.588 -37.970 1.00 62.09 291 GLU A N 1
ATOM 2364 C CA . GLU A 1 291 ? 5.671 -13.820 -36.993 1.00 62.09 291 GLU A CA 1
ATOM 2365 C C . GLU A 1 291 ? 6.725 -12.698 -36.900 1.00 62.09 291 GLU A C 1
ATOM 2367 O O . GLU A 1 291 ? 7.160 -12.113 -37.895 1.00 62.09 291 GLU A O 1
ATOM 2372 N N . ILE A 1 292 ? 7.221 -12.505 -35.670 1.00 53.59 292 ILE A N 1
ATOM 2373 C CA . ILE A 1 292 ? 8.479 -11.841 -35.266 1.00 53.59 292 ILE A CA 1
ATOM 2374 C C . ILE A 1 292 ? 8.609 -10.343 -35.596 1.00 53.59 292 ILE A C 1
ATOM 2376 O O . ILE A 1 292 ? 9.006 -9.586 -34.718 1.00 53.59 292 ILE A O 1
ATOM 2380 N N . ARG A 1 293 ? 8.254 -9.855 -36.790 1.00 54.50 293 ARG A N 1
ATOM 2381 C CA . ARG A 1 293 ? 8.434 -8.431 -37.154 1.00 54.50 293 ARG A CA 1
ATOM 2382 C C . ARG A 1 293 ? 7.635 -7.468 -36.271 1.00 54.50 293 ARG A C 1
ATOM 2384 O O . ARG A 1 293 ? 8.068 -6.339 -36.065 1.00 54.50 293 ARG A O 1
ATOM 2391 N N . ASN A 1 294 ? 6.525 -7.936 -35.703 1.00 69.06 294 ASN A N 1
ATOM 2392 C CA . ASN A 1 294 ? 5.671 -7.138 -34.828 1.00 69.06 294 ASN A CA 1
ATOM 2393 C C . ASN A 1 294 ? 6.056 -7.241 -33.338 1.00 69.06 294 ASN A C 1
ATOM 2395 O O . ASN A 1 294 ? 5.503 -6.497 -32.534 1.00 69.06 294 ASN A O 1
ATOM 2399 N N . THR A 1 295 ? 6.992 -8.112 -32.922 1.00 83.19 295 THR A N 1
ATOM 2400 C CA . THR A 1 295 ? 7.313 -8.260 -31.485 1.00 83.19 295 THR A CA 1
ATOM 2401 C C . THR A 1 295 ? 8.004 -7.020 -30.929 1.00 83.19 295 THR A C 1
ATOM 2403 O O . THR A 1 295 ? 7.593 -6.529 -29.884 1.00 83.19 295 THR A O 1
ATOM 2406 N N . SER A 1 296 ? 8.970 -6.440 -31.648 1.00 87.00 296 SER A N 1
ATOM 2407 C CA . SER A 1 296 ? 9.603 -5.170 -31.259 1.00 87.00 296 SER A CA 1
ATOM 2408 C C . SER A 1 296 ? 8.592 -4.020 -31.168 1.00 87.00 296 SER A C 1
ATOM 2410 O O . SER A 1 296 ? 8.688 -3.192 -30.267 1.00 87.00 296 SER A O 1
ATOM 2412 N N . GLN A 1 297 ? 7.586 -3.995 -32.051 1.00 88.25 297 GLN A N 1
ATOM 2413 C CA . GLN A 1 297 ? 6.506 -3.007 -32.002 1.00 88.25 297 GLN A CA 1
ATOM 2414 C C . GLN A 1 297 ? 5.596 -3.224 -30.783 1.00 88.25 297 GLN A C 1
ATOM 2416 O O . GLN A 1 297 ? 5.303 -2.265 -30.075 1.00 88.25 297 GLN A O 1
ATOM 2421 N N . LEU A 1 298 ? 5.193 -4.468 -30.497 1.00 90.12 298 LEU A N 1
ATOM 2422 C CA . LEU A 1 298 ? 4.411 -4.810 -29.303 1.00 90.12 298 LEU A CA 1
ATOM 2423 C C . LEU A 1 298 ? 5.162 -4.460 -28.012 1.00 90.12 298 LEU A C 1
ATOM 2425 O O . LEU A 1 298 ? 4.557 -3.910 -27.098 1.00 90.12 298 LEU A O 1
ATOM 2429 N N . VAL A 1 299 ? 6.475 -4.710 -27.950 1.00 92.88 299 VAL A N 1
ATOM 2430 C CA . VAL A 1 299 ? 7.322 -4.318 -26.812 1.00 92.88 299 VAL A CA 1
ATOM 2431 C C . VAL A 1 299 ? 7.389 -2.797 -26.671 1.00 92.88 299 VAL A C 1
ATOM 2433 O O . VAL A 1 299 ? 7.195 -2.294 -25.570 1.00 92.88 299 VAL A O 1
ATOM 2436 N N . ALA A 1 300 ? 7.586 -2.044 -27.756 1.00 91.81 300 ALA A N 1
ATOM 2437 C CA . ALA A 1 300 ? 7.595 -0.579 -27.702 1.00 91.81 300 ALA A CA 1
ATOM 2438 C C . ALA A 1 300 ? 6.242 0.005 -27.244 1.00 91.81 300 ALA A C 1
ATOM 2440 O O . ALA A 1 300 ? 6.205 0.927 -26.426 1.00 91.81 300 ALA A O 1
ATOM 2441 N N . LEU A 1 301 ? 5.126 -0.559 -27.722 1.00 92.69 301 LEU A N 1
ATOM 2442 C CA . LEU A 1 301 ? 3.772 -0.190 -27.295 1.00 92.69 301 LEU A CA 1
ATOM 2443 C C . LEU A 1 301 ? 3.524 -0.538 -25.821 1.00 92.69 301 LEU A C 1
ATOM 2445 O O . LEU A 1 301 ? 3.009 0.298 -25.079 1.00 92.69 301 LEU A O 1
ATOM 2449 N N . PHE A 1 302 ? 3.947 -1.725 -25.375 1.00 95.06 302 PHE A N 1
ATOM 2450 C CA . PHE A 1 302 ? 3.915 -2.118 -23.966 1.00 95.06 302 PHE A CA 1
ATOM 2451 C C . PHE A 1 302 ? 4.733 -1.164 -23.092 1.00 95.06 302 PHE A C 1
ATOM 2453 O O . PHE A 1 302 ? 4.202 -0.669 -22.106 1.00 95.06 302 PHE A O 1
ATOM 2460 N N . LEU A 1 303 ? 5.985 -0.861 -23.446 1.00 95.44 303 LEU A N 1
ATOM 2461 C CA . LEU A 1 303 ? 6.847 0.013 -22.644 1.00 95.44 303 LEU A CA 1
ATOM 2462 C C . LEU A 1 303 ? 6.281 1.437 -22.558 1.00 95.44 303 LEU A C 1
ATOM 2464 O O . LEU A 1 303 ? 6.353 2.054 -21.498 1.00 95.44 303 LEU A O 1
ATOM 2468 N N . ARG A 1 304 ? 5.633 1.935 -23.622 1.00 94.06 304 ARG A N 1
ATOM 2469 C CA . ARG A 1 304 ? 4.890 3.205 -23.593 1.00 94.06 304 ARG A CA 1
ATOM 2470 C C . ARG A 1 304 ? 3.674 3.148 -22.661 1.00 94.06 304 ARG A C 1
ATOM 2472 O O . ARG A 1 304 ? 3.487 4.060 -21.858 1.00 94.06 304 ARG A O 1
ATOM 2479 N N . ALA A 1 305 ? 2.867 2.090 -22.744 1.00 94.19 305 ALA A N 1
ATOM 2480 C CA . ALA A 1 305 ? 1.702 1.902 -21.879 1.00 94.19 305 ALA A CA 1
ATOM 2481 C C . ALA A 1 305 ? 2.102 1.716 -20.403 1.00 94.19 305 ALA A C 1
ATOM 2483 O O . ALA A 1 305 ? 1.471 2.281 -19.516 1.00 94.19 305 ALA A O 1
ATOM 2484 N N . ALA A 1 306 ? 3.179 0.974 -20.139 1.00 95.44 306 ALA A N 1
ATOM 2485 C CA . ALA A 1 306 ? 3.733 0.752 -18.810 1.00 95.44 306 ALA A CA 1
ATOM 2486 C C . ALA A 1 306 ? 4.381 2.017 -18.232 1.00 95.44 306 ALA A C 1
ATOM 2488 O O . ALA A 1 306 ? 4.231 2.281 -17.042 1.00 95.44 306 ALA A O 1
ATOM 2489 N N . TRP A 1 307 ? 5.038 2.843 -19.051 1.00 95.50 307 TRP A N 1
ATOM 2490 C CA . TRP A 1 307 ? 5.514 4.147 -18.597 1.00 95.50 307 TRP A CA 1
ATOM 2491 C C . TRP A 1 307 ? 4.361 5.011 -18.074 1.00 95.50 307 TRP A C 1
ATOM 2493 O O . TRP A 1 307 ? 4.442 5.516 -16.960 1.00 95.50 307 TRP A O 1
ATOM 2503 N N . GLN A 1 308 ? 3.269 5.132 -18.831 1.00 94.31 308 GLN A N 1
ATOM 2504 C CA . GLN A 1 308 ? 2.129 5.950 -18.423 1.00 94.31 308 GLN A CA 1
ATOM 2505 C C . GLN A 1 308 ? 1.348 5.308 -17.259 1.00 94.31 308 GLN A C 1
ATOM 2507 O O . GLN A 1 308 ? 1.336 5.829 -16.144 1.00 94.31 308 GLN A O 1
ATOM 2512 N N . ALA A 1 309 ? 0.733 4.148 -17.497 1.00 92.31 309 ALA A N 1
ATOM 2513 C CA . ALA A 1 309 ? -0.248 3.558 -16.590 1.00 92.31 309 ALA A CA 1
ATOM 2514 C C . ALA A 1 309 ? 0.365 2.886 -15.351 1.00 92.31 309 ALA A C 1
ATOM 2516 O O . ALA A 1 309 ? -0.341 2.681 -14.370 1.00 92.31 309 ALA A O 1
ATOM 2517 N N . PHE A 1 310 ? 1.653 2.518 -15.369 1.00 91.62 310 PHE A N 1
ATOM 2518 C CA . PHE A 1 310 ? 2.335 1.921 -14.214 1.00 91.62 310 PHE A CA 1
ATOM 2519 C C . PHE A 1 310 ? 3.342 2.888 -13.585 1.00 91.62 310 PHE A C 1
ATOM 2521 O O . PHE A 1 310 ? 3.203 3.220 -12.410 1.00 91.62 310 PHE A O 1
ATOM 2528 N N . VAL A 1 311 ? 4.324 3.384 -14.340 1.00 93.12 311 VAL A N 1
ATOM 2529 C CA . VAL A 1 311 ? 5.402 4.194 -13.751 1.00 93.12 311 VAL A CA 1
ATOM 2530 C C . VAL A 1 311 ? 4.936 5.603 -13.383 1.00 93.12 311 VAL A C 1
ATOM 2532 O O . VAL A 1 311 ? 5.115 5.999 -12.235 1.00 93.12 311 VAL A O 1
ATOM 2535 N N . GLN A 1 312 ? 4.320 6.362 -14.294 1.00 92.38 312 GLN A N 1
ATOM 2536 C CA . GLN A 1 312 ? 3.829 7.706 -13.978 1.00 92.38 312 GLN A CA 1
ATOM 2537 C C . GLN A 1 312 ? 2.660 7.652 -12.991 1.00 92.38 312 GLN A C 1
ATOM 2539 O O . GLN A 1 312 ? 2.764 8.205 -11.900 1.00 92.38 312 GLN A O 1
ATOM 2544 N N . GLU A 1 313 ? 1.568 6.975 -13.349 1.00 89.75 313 GLU A N 1
ATOM 2545 C CA . GLU A 1 313 ? 0.309 7.043 -12.597 1.00 89.75 313 GLU A CA 1
ATOM 2546 C C . GLU A 1 313 ? 0.346 6.309 -11.242 1.00 89.75 313 GLU A C 1
ATOM 2548 O O . GLU A 1 313 ? -0.262 6.781 -10.283 1.00 89.75 313 GLU A O 1
ATOM 2553 N N . GLN A 1 314 ? 1.046 5.170 -11.129 1.00 85.69 314 GLN A N 1
ATOM 2554 C CA . GLN A 1 314 ? 0.987 4.318 -9.924 1.00 85.69 314 GLN A CA 1
ATOM 2555 C C . GLN A 1 314 ? 2.219 4.410 -9.019 1.00 85.69 314 GLN A C 1
ATOM 2557 O O . GLN A 1 314 ? 2.157 3.902 -7.894 1.00 85.69 314 GLN A O 1
ATOM 2562 N N . ILE A 1 315 ? 3.307 5.039 -9.482 1.00 88.62 315 ILE A N 1
ATOM 2563 C CA . ILE A 1 315 ? 4.566 5.166 -8.735 1.00 88.62 315 ILE A CA 1
ATOM 2564 C C . ILE A 1 315 ? 5.011 6.632 -8.650 1.00 88.62 315 ILE A C 1
ATOM 2566 O O . ILE A 1 315 ? 4.929 7.216 -7.575 1.00 88.62 315 ILE A O 1
ATOM 2570 N N . LEU A 1 316 ? 5.438 7.266 -9.747 1.00 91.12 316 LEU A N 1
ATOM 2571 C CA . LEU A 1 316 ? 6.039 8.609 -9.702 1.00 91.12 316 LEU A CA 1
ATOM 2572 C C . LEU A 1 316 ? 5.067 9.686 -9.205 1.00 91.12 316 LEU A C 1
ATOM 2574 O O . LEU A 1 316 ? 5.453 10.490 -8.367 1.00 91.12 316 LEU A O 1
ATOM 2578 N N . ALA A 1 317 ? 3.799 9.673 -9.634 1.00 87.44 317 ALA A N 1
ATOM 2579 C CA . ALA A 1 317 ? 2.777 10.629 -9.183 1.00 87.44 317 ALA A CA 1
ATOM 2580 C C . ALA A 1 317 ? 2.446 10.537 -7.678 1.00 87.44 317 ALA A C 1
ATOM 2582 O O . ALA A 1 317 ? 1.685 11.351 -7.155 1.00 87.44 317 ALA A O 1
ATOM 2583 N N . ARG A 1 318 ? 2.981 9.522 -6.991 1.00 80.69 318 ARG A N 1
ATOM 2584 C CA . ARG A 1 318 ? 2.771 9.242 -5.569 1.00 80.69 318 ARG A CA 1
ATOM 2585 C C . ARG A 1 318 ? 3.984 9.601 -4.712 1.00 80.69 318 ARG A C 1
ATOM 2587 O O . ARG A 1 318 ? 3.845 9.710 -3.499 1.00 80.69 318 ARG A O 1
ATOM 2594 N N . LEU A 1 319 ? 5.151 9.780 -5.329 1.00 85.94 319 LEU A N 1
ATOM 2595 C CA . LEU A 1 319 ? 6.380 10.162 -4.649 1.00 85.94 319 LEU A CA 1
ATOM 2596 C C . LEU A 1 319 ? 6.449 11.686 -4.524 1.00 85.94 319 LEU A C 1
ATOM 2598 O O . LEU A 1 319 ? 6.211 12.418 -5.483 1.00 85.94 319 LEU A O 1
ATOM 2602 N N . HIS A 1 320 ? 6.787 12.168 -3.332 1.00 86.12 320 HIS A N 1
ATOM 2603 C CA . HIS A 1 320 ? 7.098 13.577 -3.120 1.00 86.12 320 HIS A CA 1
ATOM 2604 C C . HIS A 1 320 ? 8.545 13.870 -3.523 1.00 86.12 320 HIS A C 1
ATOM 2606 O O . HIS A 1 320 ? 9.421 13.015 -3.375 1.00 86.12 320 HIS A O 1
ATOM 2612 N N . TRP A 1 321 ? 8.808 15.095 -3.977 1.00 88.75 321 TRP A N 1
ATOM 2613 C CA . TRP A 1 321 ? 10.168 15.574 -4.219 1.00 88.75 321 TRP A CA 1
ATOM 2614 C C . TRP A 1 321 ? 11.020 15.442 -2.939 1.00 88.75 321 TRP A C 1
ATOM 2616 O O . TRP A 1 321 ? 10.527 15.802 -1.864 1.00 88.75 321 TRP A O 1
ATOM 2626 N N . PRO A 1 322 ? 12.274 14.950 -3.006 1.00 93.06 322 PRO A N 1
ATOM 2627 C CA . PRO A 1 322 ? 13.061 14.643 -4.209 1.00 93.06 322 PRO A CA 1
ATOM 2628 C C . PRO A 1 322 ? 12.944 13.189 -4.711 1.00 93.06 322 PRO A C 1
ATOM 2630 O O . PRO A 1 322 ? 13.681 12.783 -5.610 1.00 93.06 322 PRO A O 1
ATOM 2633 N N . PHE A 1 323 ? 12.083 12.361 -4.115 1.00 92.88 323 PHE A N 1
ATOM 2634 C CA . PHE A 1 323 ? 12.066 10.914 -4.349 1.00 92.88 323 PHE A CA 1
ATOM 2635 C C . PHE A 1 323 ? 11.539 10.517 -5.734 1.00 92.88 323 PHE A C 1
ATOM 2637 O O . PHE A 1 323 ? 11.973 9.500 -6.276 1.00 92.88 323 PHE A O 1
ATOM 2644 N N . ASP A 1 324 ? 10.651 11.313 -6.332 1.00 93.75 324 ASP A N 1
ATOM 2645 C CA . ASP A 1 324 ? 10.167 11.101 -7.698 1.00 93.75 324 ASP A CA 1
ATOM 2646 C C . ASP A 1 324 ? 11.282 11.325 -8.734 1.00 93.75 324 ASP A C 1
ATOM 2648 O O . ASP A 1 324 ? 11.459 10.507 -9.639 1.00 93.75 324 ASP A O 1
ATOM 2652 N N . GLU A 1 325 ? 12.087 12.378 -8.571 1.00 94.81 325 GLU A N 1
ATOM 2653 C CA . GLU A 1 325 ? 13.266 12.636 -9.400 1.00 94.81 325 GLU A CA 1
ATOM 2654 C C . GLU A 1 325 ? 14.374 11.600 -9.161 1.00 94.81 325 GLU A C 1
ATOM 2656 O O . GLU A 1 325 ? 14.961 11.109 -10.127 1.00 94.81 325 GLU A O 1
ATOM 2661 N N . LEU A 1 326 ? 14.623 11.202 -7.905 1.00 95.06 326 LEU A N 1
ATOM 2662 C CA . LEU A 1 326 ? 15.592 10.147 -7.580 1.00 95.06 326 LEU A CA 1
ATOM 2663 C C . LEU A 1 326 ? 15.198 8.797 -8.188 1.00 95.06 326 LEU A C 1
ATOM 2665 O O . LEU A 1 326 ? 16.063 8.105 -8.719 1.00 95.06 326 LEU A O 1
ATOM 2669 N N . LEU A 1 327 ? 13.915 8.419 -8.181 1.00 94.94 327 LEU A N 1
ATOM 2670 C CA . LEU A 1 327 ? 13.485 7.186 -8.843 1.00 94.94 327 LEU A CA 1
ATOM 2671 C C . LEU A 1 327 ? 13.530 7.316 -10.372 1.00 94.94 327 LEU A C 1
ATOM 2673 O O . LEU A 1 327 ? 13.961 6.385 -11.052 1.00 94.94 327 LEU A O 1
ATOM 2677 N N . ARG A 1 328 ? 13.122 8.469 -10.920 1.00 95.06 328 ARG A N 1
ATOM 2678 C CA . ARG A 1 328 ? 13.116 8.722 -12.368 1.00 95.06 328 ARG A CA 1
ATOM 2679 C C . ARG A 1 328 ? 14.521 8.726 -12.961 1.00 95.06 328 ARG A C 1
ATOM 2681 O O . ARG A 1 328 ? 14.724 8.117 -14.001 1.00 95.06 328 ARG A O 1
ATOM 2688 N N . TYR A 1 329 ? 15.484 9.395 -12.335 1.00 95.44 329 TYR A N 1
ATOM 2689 C CA . TYR A 1 329 ? 16.828 9.560 -12.896 1.00 95.44 329 TYR A CA 1
ATOM 2690 C C . TYR A 1 329 ? 17.879 8.634 -12.276 1.00 95.44 329 TYR A C 1
ATOM 2692 O O . TYR A 1 329 ? 18.884 8.344 -12.922 1.00 95.44 329 TYR A O 1
ATOM 2700 N N . GLY A 1 330 ? 17.631 8.076 -11.086 1.00 94.38 330 GLY A N 1
ATOM 2701 C CA . GLY A 1 330 ? 18.497 7.086 -10.434 1.00 94.38 330 GLY A CA 1
ATOM 2702 C C . GLY A 1 330 ? 18.745 5.823 -11.264 1.00 94.38 330 GLY A C 1
ATOM 2703 O O . GLY A 1 330 ? 19.759 5.149 -11.075 1.00 94.38 330 GLY A O 1
ATOM 2704 N N . VAL A 1 331 ? 17.881 5.538 -12.249 1.00 94.31 331 VAL A N 1
ATOM 2705 C CA . VAL A 1 331 ? 18.083 4.455 -13.227 1.00 94.31 331 VAL A CA 1
ATOM 2706 C C . VAL A 1 331 ? 19.303 4.662 -14.127 1.00 94.31 331 VAL A C 1
ATOM 2708 O O . VAL A 1 331 ? 19.696 3.739 -14.830 1.00 94.31 331 VAL A O 1
ATOM 2711 N N . VAL A 1 332 ? 19.948 5.830 -14.099 1.00 93.12 332 VAL A N 1
ATOM 2712 C CA . VAL A 1 332 ? 21.248 6.020 -14.749 1.00 93.12 332 VAL A CA 1
ATOM 2713 C C . VAL A 1 332 ? 22.302 5.062 -14.173 1.00 93.12 332 VAL A C 1
ATOM 2715 O O . VAL A 1 332 ? 23.033 4.425 -14.924 1.00 93.12 332 VAL A O 1
ATOM 2718 N N . THR A 1 333 ? 22.282 4.836 -12.855 1.00 92.25 333 THR A N 1
ATOM 2719 C CA . THR A 1 333 ? 23.184 3.912 -12.150 1.00 92.25 333 THR A CA 1
ATOM 2720 C C . THR A 1 333 ? 22.577 2.513 -12.091 1.00 92.25 333 THR A C 1
ATOM 2722 O O . THR A 1 333 ? 21.429 2.392 -11.668 1.00 92.25 333 THR A O 1
ATOM 2725 N N . GLU A 1 334 ? 23.291 1.446 -12.473 1.00 91.69 334 GLU A N 1
ATOM 2726 C CA . GLU A 1 334 ? 22.787 0.063 -12.293 1.00 91.69 334 GLU A CA 1
ATOM 2727 C C . GLU A 1 334 ? 22.675 -0.304 -10.807 1.00 91.69 334 GLU A C 1
ATOM 2729 O O . GLU A 1 334 ? 21.665 -0.856 -10.367 1.00 91.69 334 GLU A O 1
ATOM 2734 N N . TYR A 1 335 ? 23.680 0.101 -10.030 1.00 94.25 335 TYR A N 1
ATOM 2735 C CA . TYR A 1 335 ? 23.738 -0.059 -8.582 1.00 94.25 335 TYR A CA 1
ATOM 2736 C C . TYR A 1 335 ? 24.280 1.202 -7.924 1.00 94.25 335 TYR A C 1
ATOM 2738 O O . TYR A 1 335 ? 25.089 1.939 -8.507 1.00 94.25 335 TYR A O 1
ATOM 2746 N N . PHE A 1 336 ? 23.857 1.421 -6.682 1.00 95.00 336 PHE A N 1
ATOM 2747 C CA . PHE A 1 336 ? 24.152 2.638 -5.954 1.00 95.00 336 PHE A CA 1
ATOM 2748 C C . PHE A 1 336 ? 24.335 2.462 -4.448 1.00 95.00 336 PHE A C 1
ATOM 2750 O O . PHE A 1 336 ? 23.828 1.547 -3.799 1.00 95.00 336 PHE A O 1
ATOM 2757 N N . THR A 1 337 ? 25.070 3.414 -3.888 1.00 94.81 337 THR A N 1
ATOM 2758 C CA . THR A 1 337 ? 25.284 3.616 -2.456 1.00 94.81 337 THR A CA 1
ATOM 2759 C C . THR A 1 337 ? 25.017 5.085 -2.137 1.00 94.81 337 THR A C 1
ATOM 2761 O O . THR A 1 337 ? 25.012 5.921 -3.045 1.00 94.81 337 THR A O 1
ATOM 2764 N N . GLN A 1 338 ? 24.849 5.418 -0.854 1.00 93.38 338 GLN A N 1
ATOM 2765 C CA . GLN A 1 338 ? 24.643 6.800 -0.408 1.00 93.38 338 GLN A CA 1
ATOM 2766 C C . GLN A 1 338 ? 25.704 7.755 -0.977 1.00 93.38 338 GLN A C 1
ATOM 2768 O O . GLN A 1 338 ? 25.365 8.826 -1.472 1.00 93.38 338 GLN A O 1
ATOM 2773 N N . HIS A 1 339 ? 26.982 7.358 -0.944 1.00 93.31 339 HIS A N 1
ATOM 2774 C CA . HIS A 1 339 ? 28.071 8.197 -1.442 1.00 93.31 339 HIS A CA 1
ATOM 2775 C C . HIS A 1 339 ? 27.960 8.442 -2.951 1.00 93.31 339 HIS A C 1
ATOM 2777 O O . HIS A 1 339 ? 28.018 9.594 -3.377 1.00 93.31 339 HIS A O 1
ATOM 2783 N N . LYS A 1 340 ? 27.767 7.378 -3.740 1.00 94.31 340 LYS A N 1
ATOM 2784 C CA . LYS A 1 340 ? 27.671 7.468 -5.201 1.00 94.31 340 LYS A CA 1
ATOM 2785 C C . LYS A 1 340 ? 26.512 8.374 -5.625 1.00 94.31 340 LYS A C 1
ATOM 2787 O O . LYS A 1 340 ? 26.692 9.291 -6.420 1.00 94.31 340 LYS A O 1
ATOM 2792 N N . TRP A 1 341 ? 25.334 8.176 -5.037 1.00 93.88 341 TRP A N 1
ATOM 2793 C CA . TRP A 1 341 ? 24.164 8.997 -5.348 1.00 93.88 341 TRP A CA 1
ATOM 2794 C C . TRP A 1 341 ? 24.270 10.443 -4.860 1.00 93.88 341 TRP A C 1
ATOM 2796 O O . TRP A 1 341 ? 23.828 11.333 -5.578 1.00 93.88 341 TRP A O 1
ATOM 2806 N N . ALA A 1 342 ? 24.912 10.715 -3.720 1.00 93.69 342 ALA A N 1
ATOM 2807 C CA . ALA A 1 342 ? 25.188 12.091 -3.302 1.00 93.69 342 ALA A CA 1
ATOM 2808 C C . ALA A 1 342 ? 26.131 12.832 -4.278 1.00 93.69 342 ALA A C 1
ATOM 2810 O O . ALA A 1 342 ? 26.015 14.046 -4.431 1.00 93.69 342 ALA A O 1
ATOM 2811 N N . THR A 1 343 ? 27.028 12.119 -4.972 1.00 93.75 343 THR A N 1
ATOM 2812 C CA . THR A 1 343 ? 27.900 12.701 -6.011 1.00 93.75 343 THR A CA 1
ATOM 2813 C C . THR A 1 343 ? 27.163 12.958 -7.333 1.00 93.75 343 THR A C 1
ATOM 2815 O O . THR A 1 343 ? 27.399 13.980 -7.977 1.00 93.75 343 THR A O 1
ATOM 2818 N N . ILE A 1 344 ? 26.256 12.065 -7.742 1.00 94.56 344 ILE A N 1
ATOM 2819 C CA . ILE A 1 344 ? 25.526 12.170 -9.023 1.00 94.56 344 ILE A CA 1
ATOM 2820 C C . ILE A 1 344 ? 24.333 13.130 -8.915 1.00 94.56 344 ILE A C 1
ATOM 2822 O O . ILE A 1 344 ? 24.071 13.905 -9.840 1.00 94.56 344 ILE A O 1
ATOM 2826 N N . PHE A 1 345 ? 23.653 13.134 -7.765 1.00 95.50 345 PHE A N 1
ATOM 2827 C CA . PHE A 1 345 ? 22.445 13.913 -7.481 1.00 95.50 345 PHE A CA 1
ATOM 2828 C C . PHE A 1 345 ? 22.612 14.899 -6.297 1.00 95.50 345 PHE A C 1
ATOM 2830 O O . PHE A 1 345 ? 21.757 14.923 -5.411 1.00 95.50 345 PHE A O 1
ATOM 2837 N N . PRO A 1 346 ? 23.664 15.745 -6.241 1.00 94.31 346 PRO A N 1
ATOM 2838 C CA . PRO A 1 346 ? 23.907 16.660 -5.120 1.00 94.31 346 PRO A CA 1
ATOM 2839 C C . PRO A 1 346 ? 22.787 17.692 -4.910 1.00 94.31 346 PRO A C 1
ATOM 2841 O O . PRO A 1 346 ? 22.633 18.208 -3.807 1.00 94.31 346 PRO A O 1
ATOM 2844 N N . GLU A 1 347 ? 21.991 17.990 -5.943 1.00 94.38 347 GLU A N 1
ATOM 2845 C CA . GLU A 1 347 ? 20.778 18.811 -5.825 1.00 94.38 347 GLU A CA 1
ATOM 2846 C C . GLU A 1 347 ? 19.574 18.091 -5.180 1.00 94.38 347 GLU A C 1
ATOM 2848 O O . GLU A 1 347 ? 18.730 18.760 -4.591 1.00 94.38 347 GLU A O 1
ATOM 2853 N N . LEU A 1 348 ? 19.497 16.755 -5.262 1.00 93.38 348 LEU A N 1
ATOM 2854 C CA . LEU A 1 348 ? 18.407 15.938 -4.701 1.00 93.38 348 LEU A CA 1
ATOM 2855 C C . LEU A 1 348 ? 18.781 15.322 -3.342 1.00 93.38 348 LEU A C 1
ATOM 2857 O O . LEU A 1 348 ? 17.910 15.013 -2.535 1.00 93.38 348 LEU A O 1
ATOM 2861 N N . LEU A 1 349 ? 20.080 15.157 -3.079 1.00 91.94 349 LEU A N 1
ATOM 2862 C CA . LEU A 1 349 ? 20.649 14.671 -1.820 1.00 91.94 349 LEU A CA 1
ATOM 2863 C C . LEU A 1 349 ? 21.651 15.702 -1.258 1.00 91.94 349 LEU A C 1
ATOM 2865 O O . LEU A 1 349 ? 22.860 15.454 -1.249 1.00 91.94 349 LEU A O 1
ATOM 2869 N N . PRO A 1 350 ? 21.184 16.882 -0.804 1.00 90.06 350 PRO A N 1
ATOM 2870 C CA . PRO A 1 350 ? 22.061 17.982 -0.424 1.00 90.06 350 PRO A CA 1
ATOM 2871 C C . PRO A 1 350 ? 22.716 17.792 0.953 1.00 90.06 350 PRO A C 1
ATOM 2873 O O . PRO A 1 350 ? 22.053 17.707 1.991 1.00 90.06 350 PRO A O 1
ATOM 2876 N N . GLY A 1 351 ? 24.051 17.840 0.974 1.00 85.31 351 GLY A N 1
ATOM 2877 C CA . GLY A 1 351 ? 24.863 18.102 2.168 1.00 85.31 351 GLY A CA 1
ATOM 2878 C C . GLY A 1 351 ? 24.498 17.258 3.394 1.00 85.31 351 GLY A C 1
ATOM 2879 O O . GLY A 1 351 ? 24.659 16.041 3.393 1.00 85.31 351 GLY A O 1
ATOM 2880 N N . MET A 1 352 ? 24.033 17.917 4.462 1.00 85.06 352 MET A N 1
ATOM 2881 C CA . MET A 1 352 ? 23.716 17.260 5.739 1.00 85.06 352 MET A CA 1
ATOM 2882 C C . MET A 1 352 ? 22.446 16.391 5.697 1.00 85.06 352 MET A C 1
ATOM 2884 O O . MET A 1 352 ? 22.356 15.446 6.470 1.00 85.06 352 MET A O 1
ATOM 2888 N N . GLN A 1 353 ? 21.501 16.658 4.787 1.00 87.81 353 GLN A N 1
ATOM 2889 C CA . GLN A 1 353 ? 20.248 15.892 4.659 1.00 87.81 353 GLN A CA 1
ATOM 2890 C C . GLN A 1 353 ? 20.387 14.659 3.754 1.00 87.81 353 GLN A C 1
ATOM 2892 O O . GLN A 1 353 ? 19.520 13.788 3.753 1.00 87.81 353 GLN A O 1
ATOM 2897 N N . ALA A 1 354 ? 21.489 14.556 3.000 1.00 90.00 354 ALA A N 1
ATOM 2898 C CA . ALA A 1 354 ? 21.743 13.476 2.047 1.00 90.00 354 ALA A CA 1
ATOM 2899 C C . ALA A 1 354 ? 21.617 12.073 2.664 1.00 90.00 354 ALA A C 1
ATOM 2901 O O . ALA A 1 354 ? 21.221 11.134 1.980 1.00 90.00 354 ALA A O 1
ATOM 2902 N N . ARG A 1 355 ? 21.958 11.923 3.952 1.00 91.12 355 ARG A N 1
ATOM 2903 C CA . ARG A 1 355 ? 21.827 10.655 4.675 1.00 91.12 355 ARG A CA 1
ATOM 2904 C C . ARG A 1 355 ? 20.369 10.286 4.914 1.00 91.12 355 ARG A C 1
ATOM 2906 O O . ARG A 1 355 ? 19.962 9.201 4.519 1.00 91.12 355 ARG A O 1
ATOM 2913 N N . ASP A 1 356 ? 19.605 11.177 5.531 1.00 87.62 356 ASP A N 1
ATOM 2914 C CA . ASP A 1 356 ? 18.233 10.889 5.951 1.00 87.62 356 ASP A CA 1
ATOM 2915 C C . ASP A 1 356 ? 17.329 10.689 4.726 1.00 87.62 356 ASP A C 1
ATOM 2917 O O . ASP A 1 356 ? 16.561 9.732 4.665 1.00 87.62 356 ASP A O 1
ATOM 2921 N N . LEU A 1 357 ? 17.511 11.511 3.685 1.00 90.06 357 LEU A N 1
ATOM 2922 C CA . LEU A 1 357 ? 16.836 11.341 2.395 1.00 90.06 357 LEU A CA 1
ATOM 2923 C C . LEU A 1 357 ? 17.190 10.003 1.728 1.00 90.06 357 LEU A C 1
ATOM 2925 O O . LEU A 1 357 ? 16.307 9.337 1.192 1.00 90.06 357 LEU A O 1
ATOM 2929 N N . PHE A 1 358 ? 18.453 9.569 1.792 1.00 92.38 358 PHE A N 1
ATOM 2930 C CA . PHE A 1 358 ? 18.857 8.261 1.276 1.00 92.38 358 PHE A CA 1
ATOM 2931 C C . PHE A 1 358 ? 18.252 7.106 2.086 1.00 92.38 358 PHE A C 1
ATOM 2933 O O . PHE A 1 358 ? 17.712 6.168 1.503 1.00 92.38 358 PHE A O 1
ATOM 2940 N N . GLU A 1 359 ? 18.302 7.182 3.421 1.00 89.25 359 GLU A N 1
ATOM 2941 C CA . GLU A 1 359 ? 17.724 6.181 4.327 1.00 89.25 359 GLU A CA 1
ATOM 2942 C C . GLU A 1 359 ? 16.196 6.085 4.212 1.00 89.25 359 GLU A C 1
ATOM 2944 O O . GLU A 1 359 ? 15.649 5.005 4.445 1.00 89.25 359 GLU A O 1
ATOM 2949 N N . CYS A 1 360 ? 15.510 7.168 3.834 1.00 86.69 360 CYS A N 1
ATOM 2950 C CA . CYS A 1 360 ? 14.103 7.149 3.436 1.00 86.69 360 CYS A CA 1
ATOM 2951 C C . CYS A 1 360 ? 13.918 6.515 2.052 1.00 86.69 360 CYS A C 1
ATOM 2953 O O . CYS A 1 360 ? 13.113 5.596 1.909 1.00 86.69 360 CYS A O 1
ATOM 2955 N N . PHE A 1 361 ? 14.689 6.942 1.045 1.00 89.94 361 PHE A N 1
ATOM 2956 C CA . PHE A 1 361 ? 14.517 6.471 -0.330 1.00 89.94 361 PHE A CA 1
ATOM 2957 C C . PHE A 1 361 ? 14.700 4.953 -0.474 1.00 89.94 361 PHE A C 1
ATOM 2959 O O . PHE A 1 361 ? 13.904 4.296 -1.141 1.00 89.94 361 PHE A O 1
ATOM 2966 N N . VAL A 1 362 ? 15.703 4.359 0.183 1.00 90.25 362 VAL A N 1
ATOM 2967 C CA . VAL A 1 362 ? 15.958 2.907 0.079 1.00 90.25 362 VAL A CA 1
ATOM 2968 C C . VAL A 1 362 ? 14.897 2.024 0.748 1.00 90.25 362 VAL A C 1
ATOM 2970 O O . VAL A 1 362 ? 14.979 0.801 0.650 1.00 90.25 362 VAL A O 1
ATOM 2973 N N . ARG A 1 363 ? 13.899 2.616 1.418 1.00 84.75 363 ARG A N 1
ATOM 2974 C CA . ARG A 1 363 ? 12.723 1.902 1.942 1.00 84.75 363 ARG A CA 1
ATOM 2975 C C . ARG A 1 363 ? 11.619 1.753 0.897 1.00 84.75 363 ARG A C 1
ATOM 2977 O O . ARG A 1 363 ? 10.727 0.928 1.100 1.00 84.75 363 ARG A O 1
ATOM 2984 N N . TYR A 1 364 ? 11.663 2.511 -0.206 1.00 83.06 364 TYR A N 1
ATOM 2985 C CA . TYR A 1 364 ? 10.648 2.390 -1.247 1.00 83.06 364 TYR A CA 1
ATOM 2986 C C . TYR A 1 364 ? 10.680 0.993 -1.889 1.00 83.06 364 TYR A C 1
ATOM 2988 O O . TYR A 1 364 ? 11.756 0.493 -2.210 1.00 83.06 364 TYR A O 1
ATOM 2996 N N . PRO A 1 365 ? 9.520 0.363 -2.145 1.00 79.88 365 PRO A N 1
ATOM 2997 C CA . PRO A 1 365 ? 9.436 -0.992 -2.708 1.00 79.88 365 PRO A CA 1
ATOM 2998 C C . PRO A 1 365 ? 10.025 -1.125 -4.119 1.00 79.88 365 PRO A C 1
ATOM 3000 O O . PRO A 1 365 ? 10.411 -2.222 -4.526 1.00 79.88 365 PRO A O 1
ATOM 3003 N N . SER A 1 366 ? 10.118 -0.011 -4.850 1.00 87.56 366 SER A N 1
ATOM 3004 C CA . SER A 1 366 ? 10.845 0.101 -6.117 1.00 87.56 366 SER A CA 1
ATOM 3005 C C . SER A 1 366 ? 12.364 -0.097 -5.975 1.00 87.56 366 SER A C 1
ATOM 3007 O O . SER A 1 366 ? 13.047 -0.234 -6.990 1.00 87.56 366 SER A O 1
ATOM 3009 N N . VAL A 1 367 ? 12.906 -0.095 -4.752 1.00 90.00 367 VAL A N 1
ATOM 3010 C CA . VAL A 1 367 ? 14.335 -0.213 -4.436 1.00 90.00 367 VAL A CA 1
ATOM 3011 C C . VAL A 1 367 ? 14.623 -1.561 -3.779 1.00 90.00 367 VAL A C 1
ATOM 3013 O O . VAL A 1 367 ? 13.907 -2.018 -2.891 1.00 90.00 367 VAL A O 1
ATOM 3016 N N . GLN A 1 368 ? 15.697 -2.213 -4.213 1.00 90.19 368 GLN A N 1
ATOM 3017 C CA . GLN A 1 368 ? 16.100 -3.537 -3.751 1.00 90.19 368 GLN A CA 1
ATOM 3018 C C . GLN A 1 368 ? 17.561 -3.520 -3.306 1.00 90.19 368 GLN A C 1
ATOM 3020 O O . GLN A 1 368 ? 18.409 -2.917 -3.961 1.00 90.19 368 GLN A O 1
ATOM 3025 N N . PHE A 1 369 ? 17.876 -4.199 -2.202 1.00 89.69 369 PHE A N 1
ATOM 3026 C CA . PHE A 1 369 ? 19.256 -4.364 -1.747 1.00 89.69 369 PHE A CA 1
ATOM 3027 C C . PHE A 1 369 ? 19.886 -5.622 -2.356 1.00 89.69 369 PHE A C 1
ATOM 3029 O O . PHE A 1 369 ? 19.412 -6.738 -2.136 1.00 89.69 369 PHE A O 1
ATOM 3036 N N . ASN A 1 370 ? 20.979 -5.450 -3.097 1.00 87.00 370 ASN A N 1
ATOM 3037 C CA . ASN A 1 370 ? 21.764 -6.536 -3.664 1.00 87.00 370 ASN A CA 1
ATOM 3038 C C . ASN A 1 370 ? 22.891 -6.938 -2.698 1.00 87.00 370 ASN A C 1
ATOM 3040 O O . ASN A 1 370 ? 23.930 -6.280 -2.609 1.00 87.00 370 ASN A O 1
ATOM 3044 N N . LEU A 1 371 ? 22.703 -8.075 -2.021 1.00 84.88 371 LEU A N 1
ATOM 3045 C CA . LEU A 1 371 ? 23.673 -8.664 -1.089 1.00 84.88 371 LEU A CA 1
ATOM 3046 C C . LEU A 1 371 ? 25.042 -8.970 -1.718 1.00 84.88 371 LEU A C 1
ATOM 3048 O O . LEU A 1 371 ? 26.048 -8.890 -1.022 1.00 84.88 371 LEU A O 1
ATOM 3052 N N . GLN A 1 372 ? 25.102 -9.324 -3.008 1.00 85.75 372 GLN A N 1
ATOM 3053 C CA . GLN A 1 372 ? 26.365 -9.672 -3.675 1.00 85.75 372 GLN A CA 1
ATOM 3054 C C . GLN A 1 372 ? 27.241 -8.442 -3.925 1.00 85.75 372 GLN A C 1
ATOM 3056 O O . GLN A 1 372 ? 28.464 -8.547 -3.916 1.00 85.75 372 GLN A O 1
ATOM 3061 N N . GLN A 1 373 ? 26.613 -7.285 -4.142 1.00 85.56 373 GLN A N 1
ATOM 3062 C CA . GLN A 1 373 ? 27.301 -6.025 -4.421 1.00 85.56 373 GLN A CA 1
ATOM 3063 C C . GLN A 1 373 ? 27.352 -5.074 -3.219 1.00 85.56 373 GLN A C 1
ATOM 3065 O O . GLN A 1 373 ? 28.005 -4.036 -3.291 1.00 85.56 373 GLN A O 1
ATOM 3070 N N . ASN A 1 374 ? 26.673 -5.419 -2.118 1.00 90.81 374 ASN A N 1
ATOM 3071 C CA . ASN A 1 374 ? 26.512 -4.569 -0.936 1.00 90.81 374 ASN A CA 1
ATOM 3072 C C . ASN A 1 374 ? 25.984 -3.159 -1.294 1.00 90.81 374 ASN A C 1
ATOM 3074 O O . ASN A 1 374 ? 26.426 -2.144 -0.753 1.00 90.81 374 ASN A O 1
ATOM 3078 N N . ALA A 1 375 ? 25.060 -3.110 -2.255 1.00 94.50 375 ALA A N 1
ATOM 3079 C CA . ALA A 1 375 ? 24.556 -1.896 -2.889 1.00 94.50 375 ALA A CA 1
ATOM 3080 C C . ALA A 1 375 ? 23.057 -2.024 -3.187 1.00 94.50 375 ALA A C 1
ATOM 3082 O O . ALA A 1 375 ? 22.511 -3.126 -3.232 1.00 94.50 375 ALA A O 1
ATOM 3083 N N . TYR A 1 376 ? 22.388 -0.899 -3.404 1.00 95.50 376 TYR A N 1
ATOM 3084 C CA . TYR A 1 376 ? 20.977 -0.848 -3.777 1.00 95.50 376 TYR A CA 1
ATOM 3085 C C . TYR A 1 376 ? 20.817 -0.757 -5.299 1.00 95.50 376 TYR A C 1
ATOM 3087 O O . TYR A 1 376 ? 21.733 -0.338 -6.004 1.00 95.50 376 TYR A O 1
ATOM 3095 N N . THR A 1 377 ? 19.656 -1.152 -5.811 1.00 94.69 377 THR A N 1
ATOM 3096 C CA . THR A 1 377 ? 19.264 -1.008 -7.219 1.00 94.69 377 THR A CA 1
ATOM 3097 C C . THR A 1 377 ? 17.777 -0.675 -7.325 1.00 94.69 377 THR A C 1
ATOM 3099 O O . THR A 1 377 ? 17.005 -0.969 -6.412 1.00 94.69 377 THR A O 1
ATOM 3102 N N . ILE A 1 378 ? 17.368 -0.052 -8.429 1.00 94.31 378 ILE A N 1
ATOM 3103 C CA . ILE A 1 378 ? 15.952 0.127 -8.774 1.00 94.31 378 ILE A CA 1
ATOM 3104 C C . ILE A 1 378 ? 15.481 -1.155 -9.466 1.00 94.31 378 ILE A C 1
ATOM 3106 O O . ILE A 1 378 ? 16.188 -1.672 -10.331 1.00 94.31 378 ILE A O 1
ATOM 3110 N N . ALA A 1 379 ? 14.301 -1.658 -9.094 1.00 90.94 379 ALA A N 1
ATOM 3111 C CA . ALA A 1 379 ? 13.762 -2.934 -9.560 1.00 90.94 379 ALA A CA 1
ATOM 3112 C C . ALA A 1 379 ? 13.884 -3.087 -11.098 1.00 90.94 379 ALA A C 1
ATOM 3114 O O . ALA A 1 379 ? 13.498 -2.154 -11.814 1.00 90.94 379 ALA A O 1
ATOM 3115 N N . PRO A 1 380 ? 14.386 -4.225 -11.628 1.00 91.56 380 PRO A N 1
ATOM 3116 C CA . PRO A 1 380 ? 14.808 -4.330 -13.031 1.00 91.56 380 PRO A CA 1
ATOM 3117 C C . PRO A 1 380 ? 13.731 -3.947 -14.054 1.00 91.56 380 PRO A C 1
ATOM 3119 O O . PRO A 1 380 ? 14.000 -3.148 -14.951 1.00 91.56 380 PRO A O 1
ATOM 3122 N N . LEU A 1 381 ? 12.490 -4.404 -13.869 1.00 93.06 381 LEU A N 1
ATOM 3123 C CA . LEU A 1 381 ? 11.348 -3.983 -14.685 1.00 93.06 381 LEU A CA 1
ATOM 3124 C C . LEU A 1 381 ? 11.122 -2.457 -14.708 1.00 93.06 381 LEU A C 1
ATOM 3126 O O . LEU A 1 381 ? 10.894 -1.881 -15.772 1.00 93.06 381 LEU A O 1
ATOM 3130 N N . LEU A 1 382 ? 11.187 -1.784 -13.552 1.00 93.75 382 LEU A N 1
ATOM 3131 C CA . LEU A 1 382 ? 11.030 -0.325 -13.477 1.00 93.75 382 LEU A CA 1
ATOM 3132 C C . LEU A 1 382 ? 12.187 0.370 -14.186 1.00 93.75 382 LEU A C 1
ATOM 3134 O O . LEU A 1 382 ? 11.960 1.240 -15.025 1.00 93.75 382 LEU A O 1
ATOM 3138 N N . ARG A 1 383 ? 13.418 -0.076 -13.913 1.00 94.50 383 ARG A N 1
ATOM 3139 C CA . ARG A 1 383 ? 14.625 0.382 -14.601 1.00 94.50 383 ARG A CA 1
ATOM 3140 C C . ARG A 1 383 ? 14.471 0.285 -16.122 1.00 94.50 383 ARG A C 1
ATOM 3142 O O . ARG A 1 383 ? 14.749 1.263 -16.809 1.00 94.50 383 ARG A O 1
ATOM 3149 N N . GLN A 1 384 ? 14.001 -0.850 -16.642 1.00 94.56 384 GLN A N 1
ATOM 3150 C CA . GLN A 1 384 ? 13.797 -1.066 -18.076 1.00 94.56 384 GLN A CA 1
ATOM 3151 C C . GLN A 1 384 ? 12.782 -0.076 -18.669 1.00 94.56 384 GLN A C 1
ATOM 3153 O O . GLN A 1 384 ? 13.065 0.550 -19.691 1.00 94.56 384 GLN A O 1
ATOM 3158 N N . ILE A 1 385 ? 11.614 0.084 -18.036 1.00 95.50 385 ILE A N 1
ATOM 3159 C CA . ILE A 1 385 ? 10.552 0.979 -18.524 1.00 95.50 385 ILE A CA 1
ATOM 3160 C C . ILE A 1 385 ? 11.029 2.439 -18.521 1.00 95.50 385 ILE A C 1
ATOM 3162 O O . ILE A 1 385 ? 10.860 3.142 -19.518 1.00 95.50 385 ILE A O 1
ATOM 3166 N N . ILE A 1 386 ? 11.658 2.883 -17.428 1.00 95.25 386 ILE A N 1
ATOM 3167 C CA . ILE A 1 386 ? 12.141 4.261 -17.272 1.00 95.25 386 ILE A CA 1
ATOM 3168 C C . ILE A 1 386 ? 13.283 4.553 -18.258 1.00 95.25 386 ILE A C 1
ATOM 3170 O O . ILE A 1 386 ? 13.241 5.574 -18.940 1.00 95.25 386 ILE A O 1
ATOM 3174 N N . LEU A 1 387 ? 14.272 3.660 -18.401 1.00 93.62 387 LEU A N 1
ATOM 3175 C CA . LEU A 1 387 ? 15.373 3.852 -19.358 1.00 93.62 387 LEU A CA 1
ATOM 3176 C C . LEU A 1 387 ? 14.879 3.893 -20.807 1.00 93.62 387 LEU A C 1
ATOM 3178 O O . LEU A 1 387 ? 15.314 4.755 -21.571 1.00 93.62 387 LEU A O 1
ATOM 3182 N N . ASN A 1 388 ? 13.950 3.010 -21.189 1.00 93.12 388 ASN A N 1
ATOM 3183 C CA . ASN A 1 388 ? 13.330 3.060 -22.514 1.00 93.12 388 ASN A CA 1
ATOM 3184 C C . ASN A 1 388 ? 12.564 4.373 -22.739 1.00 93.12 388 ASN A C 1
ATOM 3186 O O . ASN A 1 388 ? 12.545 4.883 -23.850 1.00 93.12 388 ASN A O 1
ATOM 3190 N N . HIS A 1 389 ? 11.932 4.941 -21.715 1.00 93.75 389 HIS A N 1
ATOM 3191 C CA . HIS A 1 389 ? 11.290 6.245 -21.844 1.00 93.75 389 HIS A CA 1
ATOM 3192 C C . HIS A 1 389 ? 12.315 7.386 -22.001 1.00 93.75 389 HIS A C 1
ATOM 3194 O O . HIS A 1 389 ? 12.285 8.102 -23.001 1.00 93.75 389 HIS A O 1
ATOM 3200 N N . LEU A 1 390 ? 13.270 7.515 -21.074 1.00 91.81 390 LEU A N 1
ATOM 3201 C CA . LEU A 1 390 ? 14.233 8.627 -21.046 1.00 91.81 390 LEU A CA 1
ATOM 3202 C C . LEU A 1 390 ? 15.159 8.666 -22.271 1.00 91.81 390 LEU A C 1
ATOM 3204 O O . LEU A 1 390 ? 15.480 9.748 -22.759 1.00 91.81 390 LEU A O 1
ATOM 3208 N N . SER A 1 391 ? 15.542 7.502 -22.802 1.00 85.50 391 SER A N 1
ATOM 3209 C CA . SER A 1 391 ? 16.328 7.400 -24.043 1.00 85.50 391 SER A CA 1
ATOM 3210 C C . SER A 1 391 ? 15.583 7.885 -25.293 1.00 85.50 391 SER A C 1
ATOM 3212 O O . SER A 1 391 ? 16.236 8.256 -26.264 1.00 85.50 391 SER A O 1
ATOM 3214 N N . ASN A 1 392 ? 14.246 7.931 -25.270 1.00 83.25 392 ASN A N 1
ATOM 3215 C CA . ASN A 1 392 ? 13.425 8.432 -26.376 1.00 83.25 392 ASN A CA 1
ATOM 3216 C C . ASN A 1 392 ? 13.030 9.916 -26.226 1.00 83.25 392 ASN A C 1
ATOM 3218 O O . ASN A 1 392 ? 12.657 10.530 -27.222 1.00 83.25 392 ASN A O 1
ATOM 3222 N N . GLU A 1 393 ? 13.095 10.501 -25.022 1.00 78.44 393 GLU A N 1
ATOM 3223 C CA . GLU A 1 393 ? 12.720 11.912 -24.786 1.00 78.44 393 GLU A CA 1
ATOM 3224 C C . GLU A 1 393 ? 13.889 12.911 -24.847 1.00 78.44 393 GLU A C 1
ATOM 3226 O O . GLU A 1 393 ? 13.661 14.116 -24.793 1.00 78.44 393 GLU A O 1
ATOM 3231 N N . GLU A 1 394 ? 15.138 12.446 -24.958 1.00 64.56 394 GLU A N 1
ATOM 3232 C CA . GLU A 1 394 ? 16.332 13.302 -25.093 1.00 64.56 394 GLU A CA 1
ATOM 3233 C C . GLU A 1 394 ? 16.547 14.357 -23.977 1.00 64.56 394 GLU A C 1
ATOM 3235 O O . GLU A 1 394 ? 17.318 15.301 -24.160 1.00 64.56 394 GLU A O 1
ATOM 3240 N N . SER A 1 395 ? 15.934 14.180 -22.800 1.00 79.81 395 SER A N 1
ATOM 3241 C CA . SER A 1 395 ? 15.997 15.128 -21.674 1.00 79.81 395 SER A CA 1
ATOM 3242 C C . SER A 1 395 ? 17.428 15.546 -21.299 1.00 79.81 395 SER A C 1
ATOM 3244 O O . SER A 1 395 ? 18.253 14.716 -20.904 1.00 79.81 395 SER A O 1
ATOM 3246 N N . ASP A 1 396 ? 17.694 16.858 -21.331 1.00 87.75 396 ASP A N 1
ATOM 3247 C CA . ASP A 1 396 ? 18.960 17.466 -20.890 1.00 87.75 396 ASP A CA 1
ATOM 3248 C C . ASP A 1 396 ? 19.305 17.101 -19.439 1.00 87.75 396 ASP A C 1
ATOM 3250 O O . ASP A 1 396 ? 20.474 16.936 -19.089 1.00 87.75 396 ASP A O 1
ATOM 3254 N N . GLN A 1 397 ? 18.290 16.921 -18.587 1.00 89.50 397 GLN A N 1
ATOM 3255 C CA . GLN A 1 397 ? 18.488 16.524 -17.196 1.00 89.50 397 GLN A CA 1
ATOM 3256 C C . GLN A 1 397 ? 18.983 15.072 -17.086 1.00 89.50 397 GLN A C 1
ATOM 3258 O O . GLN A 1 397 ? 19.867 14.792 -16.278 1.00 89.50 397 GLN A O 1
ATOM 3263 N N . PHE A 1 398 ? 18.483 14.160 -17.928 1.00 91.00 398 PHE A N 1
ATOM 3264 C CA . PHE A 1 398 ? 18.994 12.787 -17.979 1.00 91.00 398 PHE A CA 1
ATOM 3265 C C . PHE A 1 398 ? 20.431 12.742 -18.517 1.00 91.00 398 PHE A C 1
ATOM 3267 O O . PHE A 1 398 ? 21.283 12.112 -17.893 1.00 91.00 398 PHE A O 1
ATOM 3274 N N . LYS A 1 399 ? 20.723 13.478 -19.604 1.00 91.00 399 LYS A N 1
ATOM 3275 C CA . LYS A 1 399 ? 22.081 13.624 -20.167 1.00 91.00 399 LYS A CA 1
ATOM 3276 C C . LYS A 1 399 ? 23.077 14.099 -19.095 1.00 91.00 399 LYS A C 1
ATOM 3278 O O . LYS A 1 399 ? 24.066 13.421 -18.836 1.00 91.00 399 LYS A O 1
ATOM 3283 N N . LYS A 1 400 ? 22.741 15.171 -18.367 1.00 93.31 400 LYS A N 1
ATOM 3284 C CA . LYS A 1 400 ? 23.526 15.718 -17.242 1.00 93.31 400 LYS A CA 1
ATOM 3285 C C . LYS A 1 400 ? 23.820 14.693 -16.134 1.00 93.31 400 LYS A C 1
ATOM 3287 O O . LYS A 1 400 ? 24.919 14.690 -15.582 1.00 93.31 400 LYS A O 1
ATOM 3292 N N . TYR A 1 401 ? 22.854 13.852 -15.753 1.00 93.75 401 TYR A N 1
ATOM 3293 C CA . TYR A 1 401 ? 23.094 12.811 -14.742 1.00 93.75 401 TYR A CA 1
ATOM 3294 C C . TYR A 1 401 ? 23.910 11.636 -15.290 1.00 93.75 401 TYR A C 1
ATOM 3296 O O . TYR A 1 401 ? 24.673 11.037 -14.536 1.00 93.75 401 TYR A O 1
ATOM 3304 N N . HIS A 1 402 ? 23.803 11.340 -16.586 1.00 92.62 402 HIS A N 1
ATOM 3305 C CA . HIS A 1 402 ? 24.610 10.316 -17.245 1.00 92.62 402 HIS A CA 1
ATOM 3306 C C . HIS A 1 402 ? 26.084 10.715 -17.323 1.00 92.62 402 HIS A C 1
ATOM 3308 O O . HIS A 1 402 ? 26.927 9.957 -16.859 1.00 92.62 402 HIS A O 1
ATOM 3314 N N . GLU A 1 403 ? 26.381 11.946 -17.743 1.00 93.56 403 GLU A N 1
ATOM 3315 C CA . GLU A 1 403 ? 27.741 12.507 -17.739 1.00 93.56 403 GLU A CA 1
ATOM 3316 C C . GLU A 1 403 ? 28.392 12.473 -16.341 1.00 93.56 403 GLU A C 1
ATOM 3318 O O . GLU A 1 403 ? 29.596 12.260 -16.211 1.00 93.56 403 GLU A O 1
ATOM 3323 N N . ARG A 1 404 ? 27.602 12.663 -15.273 1.00 94.38 404 ARG A N 1
ATOM 3324 C CA . ARG A 1 404 ? 28.084 12.568 -13.882 1.00 94.38 404 ARG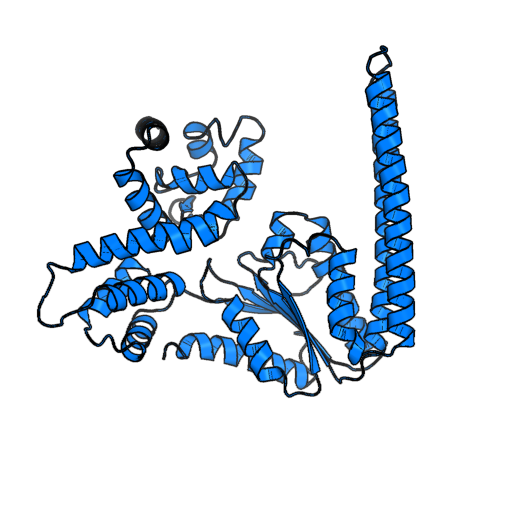 A CA 1
ATOM 3325 C C . ARG A 1 404 ? 28.351 11.137 -13.419 1.00 94.38 404 ARG A C 1
ATOM 3327 O O . ARG A 1 404 ? 29.260 10.944 -12.622 1.00 94.38 404 ARG A O 1
ATOM 3334 N N . GLU A 1 405 ? 27.562 10.167 -13.878 1.00 93.44 405 GLU A N 1
ATOM 3335 C CA . GLU A 1 405 ? 27.792 8.738 -13.620 1.00 93.44 405 GLU A CA 1
ATOM 3336 C C . GLU A 1 405 ? 29.015 8.226 -14.394 1.00 93.44 405 GLU A C 1
ATOM 3338 O O . GLU A 1 405 ? 29.810 7.478 -13.842 1.00 93.44 405 GLU A O 1
ATOM 3343 N N . GLU A 1 406 ? 29.220 8.664 -15.641 1.00 92.06 406 GLU A N 1
ATOM 3344 C CA . GLU A 1 406 ? 30.419 8.324 -16.425 1.00 92.06 406 GLU A CA 1
ATOM 3345 C C . GLU A 1 406 ? 31.711 8.938 -15.855 1.00 92.06 406 GLU A C 1
ATOM 3347 O O . GLU A 1 406 ? 32.806 8.441 -16.121 1.00 92.06 406 GLU A O 1
ATOM 3352 N N . ALA A 1 407 ? 31.597 10.015 -15.072 1.00 93.19 407 ALA A N 1
ATOM 3353 C CA . ALA A 1 407 ? 32.717 10.703 -14.432 1.00 93.19 407 ALA A CA 1
ATOM 3354 C C . ALA A 1 407 ? 33.069 10.190 -13.016 1.00 93.19 407 ALA A C 1
ATOM 3356 O O . ALA A 1 407 ? 34.005 10.729 -12.415 1.00 93.19 407 ALA A O 1
ATOM 3357 N N . TYR A 1 408 ? 32.330 9.208 -12.477 1.00 89.50 408 TYR A N 1
ATOM 3358 C CA . TYR A 1 408 ? 32.488 8.656 -11.120 1.00 89.50 408 TYR A CA 1
ATOM 3359 C C . TYR A 1 408 ? 33.262 7.324 -11.098 1.00 89.50 408 TYR A C 1
ATOM 3361 O O . TYR A 1 408 ? 34.275 7.267 -10.362 1.00 89.50 408 TYR A O 1
#

pLDDT: mean 85.51, std 11.63, range [43.53, 96.69]

Secondary structure (DSSP, 8-state):
-THHHHHHHHHHHHHHHHHHHTT--S--EEEEEESTTSSHHHHHHHHHHHGGGSSEEEEEEETTSTT--SHHHHHHHHHHHHTTTS-HHHHHHHHHHHHHHHHHHHHHHHHHHHHHHHHHHHTTS---THHHHHHHHHHHHHHHHHHHHHHHHHHHHHHHHHHT-SSSEEEEEEETTHHHHTT-HHHHHHIIIIIHHHHHHIIIIIIS--EEEEEEEESSPPP-SSS-GGGEEEEEEPPPPHHHHHHHHHHTT---HHHHHHHHHHHTT-HHHHHHHHHHHHHH---TTS-STTHHHHHHHHHHHHIIIIIIHHTGGGSPTTHHHHHHHHTTSSSB-HHHHHHH-TTTS-GGGHHHHHHHHTTSTTEEEETTTTEEEE-HHHHHHHHHHHHHH--HHHHHHHHHHHT-

Nearest PDB structures (foldseek):
  6oo2-assembly1_E  TM=4.667E-01  e=3.932E-02  Saccharomyces cerevisiae
  8jx6-assembly2_B  TM=3.821E-01  e=3.635E-01  metagenome
  7z67-assembly1_A  TM=5.098E-01  e=2.758E+00  Arabidopsis thaliana
  8rz0-assembly2_C  TM=4.378E-01  e=6.713E+00  synthetic construct
  1rz3-assembly1_A  TM=3.396E-01  e=1.381E+00  Geobacillus stearothermophilus